Protein AF-A0A0R3QXM0-F1 (afdb_monomer_lite)

InterPro domains:
  IPR001609 Myosin head, motor domain-like [PF00063] (14-412)
  IPR001609 Myosin head, motor domain-like [PF00063] (441-570)
  IPR001609 Myosin head, motor domain-like [PR00193] (11-30)
  IPR001609 Myosin head, motor domain-like [PR00193] (68-93)
  IPR001609 Myosin head, motor domain-like [PR00193] (115-142)
  IPR001609 Myosin head, motor domain-like [PR00193] (370-398)
  IPR001609 Myosin head, motor domain-like [PR00193] (453-481)
  IPR001609 Myosin head, motor domain-like [PS51456] (1-720)
  IPR001609 Myosin head, motor domain-like [SM00242] (2-720)
  IPR027417 P-loop containing nucleoside triphosphate hydrolase [SSF52540] (13-720)
  IPR036961 Kinesin motor domain superfamily [G3DSA:3.40.850.10] (14-377)
  IPR036961 Kinesin motor domain superfamily [G3DSA:3.40.850.10] (708-720)
  IPR046987 Unconventional class IX myosin [PTHR46184] (15-412)

Foldseek 3Di:
DVVVVVVLVCWDCPDLEIEHADPVDDDCCLDVVNLVVLLVDPDCPPDGGDLLVSLNCQLVCCLPAVAFFEAEEAEAWPLCLLVSVLSSLVSLQVSQCVPDPDRDLLSLLVNLLSLQCQQLAFWDDPQDHRFGQKKKKKKQFAASVSHTQFIAIDIAHHPLCLQQDDAAPIFRGNNLVLCQQQPDPVLCVLLVHDHQCLFNSGVLNDDPVCVVVVVPDPDPPPPPDVPDDSNVSSVSNVVSCVSLPPDPVNVSLLSLLVSLLRLLRVFDWDWDDDPDRDTFIFTPCLVSLVSSCVSLQFPSVLQRCQLFWDWDDDPPDTDIDTDDPVVSNLQSSLLSSLSSVLSSVVSSLSSRLSRRDLDDPDGDRGYIYMYIDGHHQDAPVPDAAEPSNVLRLLLVLVVVLVVVVQVVVVVVVVVVLQPPPPPDDPDDDDDDDDDPVCVVVSVVNVVVVDDDDDDDDDNSVLLNCCQVPPPHHLLNLLQVQLPDPPRDLQNSLVSNCVPCVPPPQKADDPDPAQWIWGQGPVGIHIHHQDDPSDDGRSSQFQSDNHVSSLVSQCNRPDLVSVCSSDPAVLVSLVVVVVVVVVVVVVVVVVVVVVVVVVVVVVVVPDDDDDDDDDDDDDPPPVVVCVVVVNDDPPPDPPPDPCVVVCVVVVVVVVPPPPVVSSSVSSSVSSVVVCVVDPDDDCPPDDGTPSVSNVVSSVVVVVVNVSHHYRYYYRYHPDSD

Organism: NCBI:txid42155

Radius of gyration: 31.14 Å; chains: 1; bounding box: 112×68×78 Å

Structure (mmCIF, N/CA/C/O backbone):
data_AF-A0A0R3QXM0-F1
#
_entry.id   AF-A0A0R3QXM0-F1
#
loop_
_atom_site.group_PDB
_atom_site.id
_atom_site.type_symbol
_atom_site.label_atom_id
_atom_site.label_alt_id
_atom_site.label_comp_id
_atom_site.label_asym_id
_atom_site.label_entity_id
_atom_site.label_seq_id
_atom_site.pdbx_PDB_ins_code
_atom_site.Cartn_x
_atom_site.Cartn_y
_atom_site.Cartn_z
_atom_site.occupancy
_atom_site.B_iso_or_equiv
_atom_site.auth_seq_id
_atom_site.auth_comp_id
_atom_site.auth_asym_id
_atom_site.auth_atom_id
_atom_site.pdbx_PDB_model_num
ATOM 1 N N . ASN A 1 1 ? 38.553 15.798 -16.651 1.00 30.70 1 ASN A N 1
ATOM 2 C CA . ASN A 1 1 ? 38.991 14.448 -17.073 1.00 30.70 1 ASN A CA 1
ATOM 3 C C . ASN A 1 1 ? 38.746 13.314 -16.073 1.00 30.70 1 ASN A C 1
ATOM 5 O O . ASN A 1 1 ? 38.655 12.195 -16.543 1.00 30.70 1 ASN A O 1
ATOM 9 N N . LEU A 1 2 ? 38.555 13.535 -14.759 1.00 21.67 2 LEU A N 1
ATOM 10 C CA . LEU A 1 2 ? 37.982 12.496 -13.864 1.00 21.67 2 LEU A CA 1
ATOM 11 C C . LEU A 1 2 ? 36.445 12.562 -13.792 1.00 21.67 2 LEU A C 1
ATOM 13 O O . LEU A 1 2 ? 35.767 11.545 -13.728 1.00 21.67 2 LEU A O 1
ATOM 17 N N . ASN A 1 3 ? 35.907 13.778 -13.894 1.00 24.91 3 ASN A N 1
ATOM 18 C CA . ASN A 1 3 ? 34.474 14.045 -13.920 1.00 24.91 3 ASN A CA 1
ATOM 19 C C . ASN A 1 3 ? 33.790 13.383 -15.133 1.00 24.91 3 ASN A C 1
ATOM 21 O O . ASN A 1 3 ? 32.851 12.626 -14.942 1.00 24.91 3 ASN A O 1
ATOM 25 N N . GLU A 1 4 ? 34.322 13.504 -16.357 1.00 25.59 4 GLU A N 1
ATOM 26 C CA . GLU A 1 4 ? 33.760 12.831 -17.551 1.00 25.59 4 GLU A CA 1
ATOM 27 C C . GLU A 1 4 ? 33.768 11.291 -17.497 1.00 25.59 4 GLU A C 1
ATOM 29 O O . GLU A 1 4 ? 32.893 10.654 -18.085 1.00 25.59 4 GLU A O 1
ATOM 34 N N . LEU A 1 5 ? 34.682 10.680 -16.735 1.00 26.88 5 LEU A N 1
ATOM 35 C CA . LEU A 1 5 ? 34.711 9.227 -16.533 1.00 26.88 5 LEU A CA 1
ATOM 36 C C . LEU A 1 5 ? 33.617 8.761 -15.549 1.00 26.88 5 LEU A C 1
ATOM 38 O O . LEU A 1 5 ? 33.063 7.677 -15.708 1.00 26.88 5 LEU A O 1
ATOM 42 N N . ILE A 1 6 ? 33.244 9.613 -14.587 1.00 32.16 6 ILE A N 1
ATOM 43 C CA . ILE A 1 6 ? 32.071 9.428 -13.713 1.00 32.16 6 ILE A CA 1
ATOM 44 C C . ILE A 1 6 ? 30.768 9.747 -14.485 1.00 32.16 6 ILE A C 1
ATOM 46 O O . ILE A 1 6 ? 29.706 9.180 -14.232 1.00 32.16 6 ILE A O 1
ATOM 50 N N . HIS A 1 7 ? 30.836 10.637 -15.480 1.00 36.81 7 HIS A N 1
ATOM 51 C CA . HIS A 1 7 ? 29.680 11.099 -16.260 1.00 36.81 7 HIS A CA 1
ATOM 52 C C . HIS A 1 7 ? 29.194 10.111 -17.331 1.00 36.81 7 HIS A C 1
ATOM 54 O O . HIS A 1 7 ? 28.065 10.244 -17.798 1.00 36.81 7 HIS A O 1
ATOM 60 N N . SER A 1 8 ? 29.999 9.105 -17.684 1.00 27.88 8 SER A N 1
ATOM 61 C CA . SER A 1 8 ? 29.598 7.970 -18.534 1.00 27.88 8 SER A CA 1
ATOM 62 C C . SER A 1 8 ? 29.158 6.727 -17.743 1.00 27.88 8 SER A C 1
ATOM 64 O O . SER A 1 8 ? 28.712 5.760 -18.349 1.00 27.88 8 SER A O 1
ATOM 66 N N . THR A 1 9 ? 29.237 6.756 -16.405 1.00 33.47 9 THR A N 1
ATOM 67 C CA . THR A 1 9 ? 29.094 5.579 -15.520 1.00 33.47 9 THR A CA 1
ATOM 68 C C . THR A 1 9 ? 27.933 5.658 -14.518 1.00 33.47 9 THR A C 1
ATOM 70 O O . THR A 1 9 ? 27.771 4.755 -13.700 1.00 33.47 9 THR A O 1
ATOM 73 N N . GLN A 1 10 ? 27.072 6.686 -14.578 1.00 36.59 10 GLN A N 1
ATOM 74 C CA . GLN A 1 10 ? 25.866 6.761 -13.723 1.00 36.59 10 GLN A CA 1
ATOM 75 C C . GLN A 1 10 ? 24.789 5.735 -14.094 1.00 36.59 10 GLN A C 1
ATOM 77 O O . GLN A 1 10 ? 23.950 5.377 -13.262 1.00 36.59 10 GLN A O 1
ATOM 82 N N . LEU A 1 11 ? 24.823 5.274 -15.343 1.00 36.25 11 LEU A N 1
ATOM 83 C CA . LEU A 1 11 ? 24.016 4.189 -15.861 1.00 36.25 11 LEU A CA 1
ATOM 84 C C . LEU A 1 11 ? 24.982 3.223 -16.556 1.00 36.25 11 LEU A C 1
ATOM 86 O O . LEU A 1 11 ? 25.770 3.658 -17.385 1.00 36.25 11 LEU A O 1
ATOM 90 N N . ASN A 1 12 ? 24.955 1.938 -16.209 1.00 35.84 12 ASN A N 1
ATOM 91 C CA . ASN A 1 12 ? 25.728 0.891 -16.887 1.00 35.84 12 ASN A CA 1
ATOM 92 C C . ASN A 1 12 ? 24.760 -0.213 -17.308 1.00 35.84 12 ASN A C 1
ATOM 94 O O . ASN A 1 12 ? 23.960 -0.668 -16.487 1.00 35.84 12 ASN A O 1
ATOM 98 N N . ILE A 1 13 ? 24.813 -0.610 -18.582 1.00 41.16 13 ILE A N 1
ATOM 99 C CA . ILE A 1 13 ? 24.067 -1.763 -19.093 1.00 41.16 13 ILE A CA 1
ATOM 100 C C . ILE A 1 13 ? 25.010 -2.964 -19.068 1.00 41.16 13 ILE A C 1
ATOM 102 O O . ILE A 1 13 ? 25.906 -3.072 -19.901 1.00 41.16 13 ILE A O 1
ATOM 106 N N . THR A 1 14 ? 24.804 -3.866 -18.114 1.00 46.88 14 THR A N 1
ATOM 107 C CA . THR A 1 14 ? 25.471 -5.174 -18.060 1.00 46.88 14 THR A CA 1
ATOM 108 C C . THR A 1 14 ? 24.443 -6.227 -18.470 1.00 46.88 14 THR A C 1
ATOM 110 O O . THR A 1 14 ? 23.686 -6.743 -17.649 1.00 46.88 14 THR A O 1
ATOM 113 N N . GLY A 1 15 ? 24.338 -6.497 -19.775 1.00 55.75 15 GLY A N 1
ATOM 114 C CA . GLY A 1 15 ? 23.298 -7.381 -20.318 1.00 55.75 15 GLY A CA 1
ATOM 115 C C . GLY A 1 15 ? 21.880 -6.797 -20.145 1.00 55.75 15 GLY A C 1
ATOM 116 O O . GLY A 1 15 ? 21.672 -5.630 -20.464 1.00 55.75 15 GLY A O 1
ATOM 117 N N . PRO A 1 16 ? 20.877 -7.555 -19.654 1.00 64.00 16 PRO A N 1
ATOM 118 C CA . PRO A 1 16 ? 19.508 -7.059 -19.441 1.00 64.00 16 PRO A CA 1
ATOM 119 C C . PRO A 1 16 ? 19.334 -6.213 -18.158 1.00 64.00 16 PRO A C 1
ATOM 121 O O . PRO A 1 16 ? 18.199 -5.938 -17.754 1.00 64.00 16 PRO A O 1
ATOM 124 N N . ILE A 1 17 ? 20.432 -5.828 -17.493 1.00 78.50 17 ILE A N 1
ATOM 125 C CA . ILE A 1 17 ? 20.431 -5.080 -16.231 1.00 78.50 17 ILE A CA 1
ATOM 126 C C . ILE A 1 17 ? 20.917 -3.649 -16.463 1.00 78.50 17 ILE A C 1
ATOM 128 O O . ILE A 1 17 ? 21.970 -3.436 -17.059 1.00 78.50 17 ILE A O 1
ATOM 132 N N . LEU A 1 18 ? 20.185 -2.680 -15.916 1.00 83.88 18 LEU A N 1
ATOM 133 C CA . LEU A 1 18 ? 20.585 -1.279 -15.826 1.00 83.88 18 LEU A CA 1
ATOM 134 C C . LEU A 1 18 ? 20.863 -0.904 -14.369 1.00 83.88 18 LEU A C 1
ATOM 136 O O . LEU A 1 18 ? 19.977 -1.006 -13.522 1.00 83.88 18 LEU A O 1
ATOM 140 N N . LEU A 1 19 ? 22.068 -0.430 -14.072 1.00 84.12 19 LEU A N 1
ATOM 141 C CA . LEU A 1 19 ? 22.372 0.201 -12.782 1.00 84.12 19 LEU A CA 1
ATOM 142 C C . LEU A 1 19 ? 21.994 1.679 -12.857 1.00 84.12 19 LEU A C 1
ATOM 144 O O . LEU A 1 19 ? 22.396 2.305 -13.820 1.00 84.12 19 LEU A O 1
ATOM 148 N N . ALA A 1 20 ? 21.253 2.233 -11.897 1.00 84.06 20 ALA A N 1
ATOM 149 C CA . ALA A 1 20 ? 20.848 3.641 -11.870 1.00 84.06 20 ALA A CA 1
ATOM 150 C C . ALA A 1 20 ? 21.202 4.274 -10.518 1.00 84.06 20 ALA A C 1
ATOM 152 O O . ALA A 1 20 ? 20.635 3.907 -9.492 1.00 84.06 20 ALA A O 1
ATOM 153 N N . VAL A 1 21 ? 22.132 5.226 -10.503 1.00 84.69 21 VAL A N 1
ATOM 154 C CA . VAL A 1 21 ? 22.540 5.919 -9.269 1.00 84.69 21 VAL A CA 1
ATOM 155 C C . VAL A 1 21 ? 21.688 7.172 -9.063 1.00 84.69 21 VAL A C 1
ATOM 157 O O . VAL A 1 21 ? 21.549 7.973 -9.986 1.00 84.69 21 VAL A O 1
ATOM 160 N N . ASN A 1 22 ? 21.122 7.356 -7.866 1.00 82.75 22 ASN A N 1
ATOM 161 C CA . ASN A 1 22 ? 20.351 8.558 -7.539 1.00 82.75 22 ASN A CA 1
ATOM 162 C C . ASN A 1 22 ? 21.278 9.785 -7.421 1.00 82.75 22 ASN A C 1
ATOM 164 O O . ASN A 1 22 ? 22.155 9.775 -6.561 1.00 82.75 22 ASN A O 1
ATOM 168 N N . PRO A 1 23 ? 21.095 10.848 -8.228 1.00 76.75 23 PRO A N 1
ATOM 169 C CA . PRO A 1 23 ? 21.928 12.050 -8.156 1.00 76.75 23 PRO A CA 1
ATOM 170 C C . PRO A 1 23 ? 21.516 13.053 -7.061 1.00 76.75 23 PRO A C 1
ATOM 172 O O . PRO A 1 23 ? 22.190 14.072 -6.920 1.00 76.75 23 PRO A O 1
ATOM 175 N N . PHE A 1 24 ? 20.384 12.845 -6.370 1.00 76.31 24 PHE A N 1
ATOM 176 C CA . PHE A 1 24 ? 19.755 13.789 -5.418 1.00 76.31 24 PHE A CA 1
ATOM 177 C C . PHE A 1 24 ? 19.501 15.208 -5.955 1.00 76.31 24 PHE A C 1
ATOM 179 O O . PHE A 1 24 ? 19.122 16.109 -5.215 1.00 76.31 24 PHE A O 1
ATOM 186 N N . ASN A 1 25 ? 19.651 15.403 -7.262 1.00 76.00 25 ASN A N 1
ATOM 187 C CA . ASN A 1 25 ? 19.445 16.659 -7.958 1.00 76.00 25 ASN A CA 1
ATOM 188 C C . ASN A 1 25 ? 18.744 16.398 -9.285 1.00 76.00 25 ASN A C 1
ATOM 190 O O . ASN A 1 25 ? 18.934 15.358 -9.921 1.00 76.00 25 ASN A O 1
ATOM 194 N N . PHE A 1 26 ? 17.946 17.364 -9.735 1.00 72.56 26 PHE A N 1
ATOM 195 C CA . PHE A 1 26 ? 17.307 17.262 -11.038 1.00 72.56 26 PHE A CA 1
ATOM 196 C C . PHE A 1 26 ? 18.361 17.301 -12.148 1.00 72.56 26 PHE A C 1
ATOM 198 O O . PHE A 1 26 ? 19.095 18.280 -12.291 1.00 72.56 26 PHE A O 1
ATOM 205 N N . PHE A 1 27 ? 18.406 16.246 -12.962 1.00 71.19 27 PHE A N 1
ATOM 206 C CA . PHE A 1 27 ? 19.333 16.149 -14.082 1.00 71.19 27 PHE A CA 1
ATOM 207 C C . PHE A 1 27 ? 18.574 16.213 -15.419 1.00 71.19 27 PHE A C 1
ATOM 209 O O . PHE A 1 27 ? 17.619 15.456 -15.624 1.00 71.19 27 PHE A O 1
ATOM 216 N N . PRO A 1 28 ? 18.972 17.079 -16.373 1.00 76.38 28 PRO A N 1
ATOM 217 C CA . PRO A 1 28 ? 18.191 17.378 -17.578 1.00 76.38 28 PRO A CA 1
ATOM 218 C C . PRO A 1 28 ? 18.256 16.288 -18.671 1.00 76.38 28 PRO A C 1
ATOM 220 O O . PRO A 1 28 ? 18.058 16.589 -19.849 1.00 76.38 28 PRO A O 1
ATOM 223 N N . ILE A 1 29 ? 18.508 15.027 -18.309 1.00 77.31 29 ILE A N 1
ATOM 224 C CA . ILE A 1 29 ? 18.532 13.867 -19.225 1.00 77.31 29 ILE A CA 1
ATOM 225 C C . ILE A 1 29 ? 17.145 13.264 -19.470 1.00 77.31 29 ILE A C 1
ATOM 227 O O . ILE A 1 29 ? 16.925 12.588 -20.468 1.00 77.31 29 ILE A O 1
ATOM 231 N N . TYR A 1 30 ? 16.171 13.580 -18.617 1.00 80.06 30 TYR A N 1
ATOM 232 C CA . TYR A 1 30 ? 14.799 13.074 -18.726 1.00 80.06 30 TYR A CA 1
ATOM 233 C C . TYR A 1 30 ? 13.866 13.996 -19.522 1.00 80.06 30 TYR A C 1
ATOM 235 O O . TYR A 1 30 ? 12.645 13.860 -19.477 1.00 80.06 30 TYR A O 1
ATOM 243 N N . ASN A 1 31 ? 14.426 14.957 -20.261 1.00 81.75 31 ASN A N 1
ATOM 244 C CA . ASN A 1 31 ? 13.633 15.903 -21.037 1.00 81.75 31 ASN A CA 1
ATOM 245 C C . ASN A 1 31 ? 12.999 15.245 -22.295 1.00 81.75 31 ASN A C 1
ATOM 247 O O . ASN A 1 31 ? 13.473 14.209 -22.782 1.00 81.75 31 ASN A O 1
ATOM 251 N N . PRO A 1 32 ? 11.962 15.862 -22.897 1.00 79.88 32 PRO A N 1
ATOM 252 C CA . PRO A 1 32 ? 11.306 15.322 -24.092 1.00 79.88 32 PRO A CA 1
ATOM 253 C C . PRO A 1 32 ? 12.224 15.143 -25.313 1.00 79.88 32 PRO A C 1
ATOM 255 O O . PRO A 1 32 ? 11.935 14.321 -26.183 1.00 79.88 32 PRO A O 1
ATOM 258 N N . LYS A 1 33 ? 13.335 15.891 -25.403 1.00 83.31 33 LYS A N 1
ATOM 259 C CA . LYS A 1 33 ? 14.316 15.758 -26.494 1.00 83.31 33 LYS A CA 1
ATOM 260 C C . LYS A 1 33 ? 15.040 14.413 -26.403 1.00 83.31 33 LYS A C 1
ATOM 262 O O . LYS A 1 33 ? 15.133 13.723 -27.416 1.00 83.31 33 LYS A O 1
ATOM 267 N N . TYR A 1 34 ? 15.473 14.007 -25.209 1.00 81.56 34 TYR A N 1
ATOM 268 C CA . TYR A 1 34 ? 16.056 12.681 -24.984 1.00 81.56 34 TYR A CA 1
ATOM 269 C C . TYR A 1 34 ? 15.028 11.567 -25.186 1.00 81.56 34 TYR A C 1
ATOM 271 O O . TYR A 1 34 ? 15.332 10.583 -25.854 1.00 81.56 34 TYR A O 1
ATOM 279 N N . ALA A 1 35 ? 13.789 11.736 -24.713 1.00 81.56 35 ALA A N 1
ATOM 280 C CA . ALA A 1 35 ? 12.731 10.757 -24.974 1.00 81.56 35 ALA A CA 1
ATOM 281 C C . ALA A 1 35 ? 12.529 10.521 -26.486 1.00 81.56 35 ALA A C 1
ATOM 283 O O . ALA A 1 35 ? 12.428 9.379 -26.930 1.00 81.56 35 ALA A O 1
ATOM 284 N N . ARG A 1 36 ? 12.551 11.580 -27.307 1.00 81.38 36 ARG A N 1
ATOM 285 C CA . ARG A 1 36 ? 12.487 11.443 -28.772 1.00 81.38 36 ARG A CA 1
ATOM 286 C C . ARG A 1 36 ? 13.724 10.763 -29.353 1.00 81.38 36 ARG A C 1
ATOM 288 O O . ARG A 1 36 ? 13.561 9.878 -30.188 1.00 81.38 36 ARG A O 1
ATOM 295 N N . LEU A 1 37 ? 14.921 11.125 -28.890 1.00 83.06 37 LEU A N 1
ATOM 296 C CA . LEU A 1 37 ? 16.180 10.521 -29.335 1.00 83.06 37 LEU A CA 1
ATOM 297 C C . LEU A 1 37 ? 16.157 8.996 -29.161 1.00 83.06 37 LEU A C 1
ATOM 299 O O . LEU A 1 37 ? 16.336 8.263 -30.129 1.00 83.06 37 LEU A O 1
ATOM 303 N N . TYR A 1 38 ? 15.827 8.514 -27.959 1.00 81.12 38 TYR A N 1
ATOM 304 C CA . TYR A 1 38 ? 15.752 7.076 -27.686 1.00 81.12 38 TYR A CA 1
ATOM 305 C C . TYR A 1 38 ? 14.589 6.380 -28.420 1.00 81.12 38 TYR A C 1
ATOM 307 O O . TYR A 1 38 ? 14.715 5.209 -28.757 1.00 81.12 38 TYR A O 1
ATOM 315 N N . SER A 1 39 ? 13.499 7.085 -28.760 1.00 76.81 39 SER A N 1
ATOM 316 C CA . SER A 1 39 ? 12.350 6.513 -29.498 1.00 76.81 39 SER A CA 1
ATOM 317 C C . SER A 1 39 ? 12.582 6.258 -30.999 1.00 76.81 39 SER A C 1
ATOM 319 O O . SER A 1 39 ? 11.793 5.566 -31.662 1.00 76.81 39 SER A O 1
ATOM 321 N N . GLN A 1 40 ? 13.612 6.883 -31.575 1.00 70.19 40 GLN A N 1
ATOM 322 C CA . GLN A 1 40 ? 13.908 6.831 -33.012 1.00 70.19 40 GLN A CA 1
ATOM 323 C C . GLN A 1 40 ? 14.948 5.763 -33.362 1.00 70.19 40 GLN A C 1
ATOM 325 O O . GLN A 1 40 ? 15.041 5.352 -34.519 1.00 70.19 40 GLN A O 1
ATOM 330 N N . ILE A 1 41 ? 15.701 5.289 -32.374 1.00 65.25 41 ILE A N 1
ATOM 331 C CA . ILE A 1 41 ? 16.885 4.461 -32.581 1.00 65.25 41 ILE A CA 1
ATOM 332 C C . ILE A 1 41 ? 16.524 2.982 -32.406 1.00 65.25 41 ILE A C 1
ATOM 334 O O . ILE A 1 41 ? 15.936 2.587 -31.401 1.00 65.25 41 ILE A O 1
ATOM 338 N N . ARG A 1 42 ? 16.871 2.160 -33.408 1.00 57.69 42 ARG A N 1
ATOM 339 C CA . ARG A 1 42 ? 16.629 0.702 -33.418 1.00 57.69 42 ARG A CA 1
ATOM 340 C C . ARG A 1 42 ? 17.832 -0.132 -32.963 1.00 57.69 42 ARG A C 1
ATOM 342 O O . ARG A 1 42 ? 17.637 -1.277 -32.575 1.00 57.69 42 ARG A O 1
ATOM 349 N N . GLN A 1 43 ? 19.048 0.418 -33.010 1.00 56.88 43 GLN A N 1
ATOM 350 C CA . GLN A 1 43 ? 20.278 -0.244 -32.561 1.00 56.88 43 GLN A CA 1
ATOM 351 C C . GLN A 1 43 ? 20.819 0.471 -31.324 1.00 56.88 43 GLN A C 1
ATOM 353 O O . GLN A 1 43 ? 21.213 1.630 -31.391 1.00 56.88 43 GLN A O 1
ATOM 358 N N . LEU A 1 44 ? 20.793 -0.215 -30.182 1.00 55.59 44 LEU A N 1
ATOM 359 C CA . LEU A 1 44 ? 21.174 0.355 -28.888 1.00 55.59 44 LEU A CA 1
ATOM 360 C C . LEU A 1 44 ? 22.683 0.390 -28.634 1.00 55.59 44 LEU A C 1
ATOM 362 O O . LEU A 1 44 ? 23.117 1.142 -27.768 1.00 55.59 44 LEU A O 1
ATOM 366 N N . SER A 1 45 ? 23.468 -0.401 -29.369 1.00 55.88 45 SER A N 1
ATOM 367 C CA . SER A 1 45 ? 24.919 -0.541 -29.182 1.00 55.88 45 SER A CA 1
ATOM 368 C C . SER A 1 45 ? 25.702 0.759 -29.399 1.00 55.88 45 SER A C 1
ATOM 370 O O . SER A 1 45 ? 26.861 0.841 -29.011 1.00 55.88 45 SER A O 1
ATOM 372 N N . SER A 1 46 ? 25.078 1.788 -29.981 1.00 59.09 46 SER A N 1
ATOM 373 C CA . SER A 1 46 ? 25.688 3.098 -30.221 1.00 59.09 46 SER A CA 1
ATOM 374 C C . SER A 1 46 ? 25.272 4.186 -29.223 1.00 59.09 46 SER A C 1
ATOM 376 O O . SER A 1 46 ? 25.659 5.338 -29.410 1.00 59.09 46 SER A O 1
ATOM 378 N N . MET A 1 47 ? 24.435 3.880 -28.223 1.00 66.44 47 MET A N 1
ATOM 379 C CA . MET A 1 47 ? 23.882 4.880 -27.302 1.00 66.44 47 MET A CA 1
ATOM 380 C C . MET A 1 47 ? 24.389 4.691 -25.872 1.00 66.44 47 MET A C 1
ATOM 382 O O . MET A 1 47 ? 24.561 3.555 -25.429 1.00 66.44 47 MET A O 1
ATOM 386 N N . PRO A 1 48 ? 24.581 5.791 -25.117 1.00 75.88 48 PRO A N 1
ATOM 387 C CA . PRO A 1 48 ? 24.938 5.686 -23.716 1.00 75.88 48 PRO A CA 1
ATOM 388 C C . PRO A 1 48 ? 23.803 5.022 -22.912 1.00 75.88 48 PRO A C 1
ATOM 390 O O . PRO A 1 48 ? 22.626 5.143 -23.272 1.00 75.88 48 PRO A O 1
ATOM 393 N N . PRO A 1 49 ? 24.129 4.331 -21.811 1.00 78.75 49 PRO A N 1
ATOM 394 C CA . PRO A 1 49 ? 23.140 3.744 -20.916 1.00 78.75 49 PRO A CA 1
ATOM 395 C C . PRO A 1 49 ? 22.087 4.754 -20.437 1.00 78.75 49 PRO A C 1
ATOM 397 O O . PRO A 1 49 ? 22.411 5.835 -19.946 1.00 78.75 49 PRO A O 1
ATOM 400 N N . HIS A 1 50 ? 20.805 4.398 -20.561 1.00 84.19 50 HIS A N 1
ATOM 401 C CA . HIS A 1 50 ? 19.699 5.249 -20.118 1.00 84.19 50 HIS A CA 1
ATOM 402 C C . HIS A 1 50 ? 18.452 4.437 -19.748 1.00 84.19 50 HIS A C 1
ATOM 404 O O . HIS A 1 50 ? 18.172 3.414 -20.371 1.00 84.19 50 HIS A O 1
ATOM 410 N N . ILE A 1 51 ? 17.632 4.928 -18.810 1.00 88.25 51 ILE A N 1
ATOM 411 C CA . ILE A 1 51 ? 16.341 4.294 -18.452 1.00 88.25 51 ILE A CA 1
ATOM 412 C C . ILE A 1 51 ? 15.434 4.148 -19.688 1.00 88.25 51 ILE A C 1
ATOM 414 O O . ILE A 1 51 ? 14.799 3.114 -19.899 1.00 88.25 51 ILE A O 1
ATOM 418 N N . PHE A 1 52 ? 15.429 5.157 -20.563 1.00 87.75 52 PHE A N 1
ATOM 419 C CA . PHE A 1 52 ? 14.693 5.118 -21.836 1.00 87.75 52 PHE A CA 1
ATOM 420 C C . PHE A 1 52 ? 15.190 4.025 -22.793 1.00 87.75 52 PHE A C 1
ATOM 422 O O . PHE A 1 52 ? 14.395 3.497 -23.564 1.00 87.75 52 PHE A O 1
ATOM 429 N N . ALA A 1 53 ? 16.467 3.636 -22.720 1.00 84.31 53 ALA A N 1
ATOM 430 C CA . ALA A 1 53 ? 16.999 2.544 -23.528 1.00 84.31 53 ALA A CA 1
ATOM 431 C C . ALA A 1 53 ? 16.354 1.204 -23.129 1.00 84.31 53 ALA A C 1
ATOM 433 O O . ALA A 1 53 ? 15.869 0.480 -23.997 1.00 84.31 53 ALA A O 1
ATOM 434 N N . ILE A 1 54 ? 16.244 0.923 -21.823 1.00 85.75 54 ILE A N 1
ATOM 435 C CA . ILE A 1 54 ? 15.558 -0.277 -21.311 1.00 85.75 54 ILE A CA 1
ATOM 436 C C . ILE A 1 54 ? 14.078 -0.272 -21.688 1.00 85.75 54 ILE A C 1
ATOM 438 O O . ILE A 1 54 ? 13.568 -1.288 -22.159 1.00 85.75 54 ILE A O 1
ATOM 442 N N . ALA A 1 55 ? 13.387 0.862 -21.547 1.00 88.88 55 ALA A N 1
ATOM 443 C CA . ALA A 1 55 ? 11.995 0.965 -21.979 1.00 88.88 55 ALA A CA 1
ATOM 444 C C . ALA A 1 55 ? 11.835 0.681 -23.482 1.00 88.88 55 ALA A C 1
ATOM 446 O O . ALA A 1 55 ? 10.934 -0.062 -23.871 1.00 88.88 55 ALA A O 1
ATOM 447 N N . ASN A 1 56 ? 12.733 1.199 -24.325 1.00 86.31 56 ASN A N 1
ATOM 448 C CA . ASN A 1 56 ? 12.689 0.962 -25.765 1.00 86.31 56 ASN A CA 1
ATOM 449 C C . ASN A 1 56 ? 12.952 -0.515 -26.122 1.00 86.31 56 ASN A C 1
ATOM 451 O O . ASN A 1 56 ? 12.207 -1.092 -26.917 1.00 86.31 56 ASN A O 1
ATOM 455 N N . ILE A 1 57 ? 13.945 -1.160 -25.486 1.00 83.62 57 ILE A N 1
ATOM 456 C CA . ILE A 1 57 ? 14.198 -2.607 -25.636 1.00 83.62 57 ILE A CA 1
ATOM 457 C C . ILE A 1 57 ? 12.959 -3.402 -25.243 1.00 83.62 57 ILE A C 1
ATOM 459 O O . ILE A 1 57 ? 12.516 -4.260 -26.002 1.00 83.62 57 ILE A O 1
ATOM 463 N N . THR A 1 58 ? 12.402 -3.112 -24.068 1.00 87.44 58 THR A N 1
ATOM 464 C CA . THR A 1 58 ? 11.256 -3.838 -23.510 1.00 87.44 58 THR A CA 1
ATOM 465 C C . THR A 1 58 ? 10.050 -3.723 -24.443 1.00 87.44 58 THR A C 1
ATOM 467 O O . THR A 1 58 ? 9.409 -4.719 -24.774 1.00 87.44 58 THR A O 1
ATOM 470 N N . TYR A 1 59 ? 9.777 -2.514 -24.942 1.00 88.38 59 TYR A N 1
ATOM 471 C CA . TYR A 1 59 ? 8.671 -2.249 -25.859 1.00 88.38 59 TYR A CA 1
ATOM 472 C C . TYR A 1 59 ? 8.832 -2.957 -27.209 1.00 88.38 59 TYR A C 1
ATOM 474 O O . TYR A 1 59 ? 7.906 -3.617 -27.684 1.00 88.38 59 TYR A O 1
ATOM 482 N N . HIS A 1 60 ? 10.008 -2.871 -27.830 1.00 85.62 60 HIS A N 1
ATOM 483 C CA . HIS A 1 60 ? 10.249 -3.538 -29.107 1.00 85.62 60 HIS A CA 1
ATOM 484 C C . HIS A 1 60 ? 10.326 -5.062 -28.978 1.00 85.62 60 HIS A C 1
ATOM 486 O O . HIS A 1 60 ? 9.842 -5.763 -29.868 1.00 85.62 60 HIS A O 1
ATOM 492 N N . SER A 1 61 ? 10.857 -5.578 -27.868 1.00 84.31 61 SER A N 1
ATOM 493 C CA . SER A 1 61 ? 10.888 -7.016 -27.577 1.00 84.31 61 SER A CA 1
ATOM 494 C C . SER A 1 61 ? 9.476 -7.567 -27.404 1.00 84.31 61 SER A C 1
ATOM 496 O O . SER A 1 61 ? 9.147 -8.565 -28.036 1.00 84.31 61 SER A O 1
ATOM 498 N N . MET A 1 62 ? 8.598 -6.859 -26.682 1.00 88.56 62 MET A N 1
ATOM 499 C CA . MET A 1 62 ? 7.175 -7.207 -26.582 1.00 88.56 62 MET A CA 1
ATOM 500 C C . MET A 1 62 ? 6.516 -7.328 -27.967 1.00 88.56 62 MET A C 1
ATOM 502 O O . MET A 1 62 ? 5.825 -8.306 -28.240 1.00 88.56 62 MET A O 1
ATOM 506 N N . LEU A 1 63 ? 6.733 -6.355 -28.862 1.00 86.50 63 LEU A N 1
ATOM 507 C CA . LEU A 1 63 ? 6.129 -6.361 -30.202 1.00 86.50 63 LEU A CA 1
ATOM 508 C C . LEU A 1 63 ? 6.704 -7.445 -31.125 1.00 86.50 63 LEU A C 1
ATOM 510 O O . LEU A 1 63 ? 5.973 -7.983 -31.958 1.00 86.50 63 LEU A O 1
ATOM 514 N N . ARG A 1 64 ? 7.999 -7.752 -30.993 1.00 84.31 64 ARG A N 1
ATOM 515 C CA . ARG A 1 64 ? 8.698 -8.764 -31.800 1.00 84.31 64 ARG A CA 1
ATOM 516 C C . ARG A 1 64 ? 8.356 -10.181 -31.346 1.00 84.31 64 ARG A C 1
ATOM 518 O O . ARG A 1 64 ? 7.955 -10.995 -32.171 1.00 84.31 64 ARG A O 1
ATOM 525 N N . ILE A 1 65 ? 8.530 -10.452 -30.054 1.00 82.38 65 ILE A N 1
ATOM 526 C CA . ILE A 1 65 ? 8.393 -11.781 -29.440 1.00 82.38 65 ILE A CA 1
ATOM 527 C C . ILE A 1 65 ? 6.918 -12.123 -29.223 1.00 82.38 65 ILE A C 1
ATOM 529 O O . ILE A 1 65 ? 6.557 -13.294 -29.262 1.00 82.38 65 ILE A O 1
ATOM 533 N N . LYS A 1 66 ? 6.053 -11.105 -29.083 1.00 86.94 66 LYS A N 1
ATOM 534 C CA . LYS A 1 66 ? 4.625 -11.278 -28.794 1.00 86.94 66 LYS A CA 1
ATOM 535 C C . LYS A 1 66 ? 4.411 -12.018 -27.470 1.00 86.94 66 LYS A C 1
ATOM 537 O O . LYS A 1 66 ? 3.626 -12.955 -27.377 1.00 86.94 66 LYS A O 1
ATOM 542 N N . GLU A 1 67 ? 5.111 -11.555 -26.440 1.00 86.81 67 GLU A N 1
ATOM 543 C CA . GLU A 1 67 ? 5.015 -12.045 -25.064 1.00 86.81 67 GLU A CA 1
ATOM 544 C C . GLU A 1 67 ? 4.980 -10.875 -24.079 1.00 86.81 67 GLU A C 1
ATOM 546 O O . GLU A 1 67 ? 5.480 -9.781 -24.366 1.00 86.81 67 GLU A O 1
ATOM 551 N N . ASN A 1 68 ? 4.401 -11.103 -22.899 1.00 90.88 68 ASN A N 1
ATOM 552 C CA . ASN A 1 68 ? 4.350 -10.093 -21.845 1.00 90.88 68 ASN A CA 1
ATOM 553 C C . ASN A 1 68 ? 5.750 -9.820 -21.304 1.00 90.88 68 ASN A C 1
ATOM 555 O O . ASN A 1 68 ? 6.519 -10.747 -21.068 1.00 90.88 68 ASN A O 1
ATOM 559 N N . GLN A 1 69 ? 6.054 -8.552 -21.057 1.00 90.88 69 GLN A N 1
ATOM 560 C CA . GLN A 1 69 ? 7.345 -8.134 -20.521 1.00 90.88 69 GLN A CA 1
ATOM 561 C C . GLN A 1 69 ? 7.150 -7.508 -19.142 1.00 90.88 69 GLN A C 1
ATOM 563 O O . GLN A 1 69 ? 6.083 -6.962 -18.843 1.00 90.88 69 GLN A O 1
ATOM 568 N N . CYS A 1 70 ? 8.167 -7.551 -18.289 1.00 93.19 70 CYS A N 1
ATOM 569 C CA . CYS A 1 70 ? 8.158 -6.797 -17.046 1.00 93.19 70 CYS A CA 1
ATOM 570 C C . CYS A 1 70 ? 9.512 -6.164 -16.734 1.00 93.19 70 CYS A C 1
ATOM 572 O O . CYS A 1 70 ? 10.561 -6.708 -17.049 1.00 93.19 70 CYS A O 1
ATOM 574 N N . ILE A 1 71 ? 9.483 -4.999 -16.096 1.00 93.44 71 ILE A N 1
ATOM 575 C CA . ILE A 1 71 ? 10.653 -4.308 -15.569 1.00 93.44 71 ILE A CA 1
ATOM 576 C C . ILE A 1 71 ? 10.557 -4.368 -14.050 1.00 93.44 71 ILE A C 1
ATOM 578 O O . ILE A 1 71 ? 9.605 -3.855 -13.458 1.00 93.44 71 ILE A O 1
ATOM 582 N N . VAL A 1 72 ? 11.536 -5.013 -13.425 1.00 91.69 72 VAL A N 1
ATOM 583 C CA . VAL A 1 72 ? 11.664 -5.106 -11.972 1.00 91.69 72 VAL A CA 1
ATOM 584 C C . VAL A 1 72 ? 12.664 -4.054 -11.510 1.00 91.69 72 VAL A C 1
ATOM 586 O O . VAL A 1 72 ? 13.856 -4.143 -11.815 1.00 91.69 72 VAL A O 1
ATOM 589 N N . ILE A 1 73 ? 12.170 -3.056 -10.777 1.00 90.19 73 ILE A N 1
ATOM 590 C CA . ILE A 1 73 ? 12.994 -2.006 -10.182 1.00 90.19 73 ILE A CA 1
ATOM 591 C C . ILE A 1 73 ? 13.272 -2.385 -8.729 1.00 90.19 73 ILE A C 1
ATOM 593 O O . ILE A 1 73 ? 12.356 -2.665 -7.959 1.00 90.19 73 ILE A O 1
ATOM 597 N N . SER A 1 74 ? 14.544 -2.406 -8.351 1.00 85.75 74 SER A N 1
ATOM 598 C CA . SER A 1 74 ? 14.989 -2.793 -7.008 1.00 85.75 74 SER A CA 1
ATOM 599 C C . SER A 1 74 ? 16.062 -1.840 -6.500 1.00 85.75 74 SER A C 1
ATOM 601 O O . SER A 1 74 ? 16.753 -1.212 -7.293 1.00 85.75 74 SER A O 1
ATOM 603 N N . GLY A 1 75 ? 16.189 -1.714 -5.181 1.00 81.38 75 GLY A N 1
ATOM 604 C CA . GLY A 1 75 ? 17.120 -0.786 -4.539 1.00 81.38 75 GLY A CA 1
ATOM 605 C C . GLY A 1 75 ? 16.652 -0.386 -3.144 1.00 81.38 75 GLY A C 1
ATOM 606 O O . GLY A 1 75 ? 15.470 -0.515 -2.816 1.00 81.38 75 GLY A O 1
ATOM 607 N N . GLU A 1 76 ? 17.557 0.141 -2.329 1.00 78.75 76 GLU A N 1
ATOM 608 C CA . GLU A 1 76 ? 17.272 0.608 -0.963 1.00 78.75 76 GLU A CA 1
ATOM 609 C C . GLU A 1 76 ? 16.264 1.767 -0.936 1.00 78.75 76 GLU A C 1
ATOM 611 O O . GLU A 1 76 ? 15.952 2.374 -1.972 1.00 78.75 76 GLU A O 1
ATOM 616 N N . SER A 1 77 ? 15.697 2.074 0.231 1.00 77.88 77 SER A N 1
ATOM 617 C CA . SER A 1 77 ? 14.838 3.254 0.387 1.00 77.88 77 SER A CA 1
ATOM 618 C C . SER A 1 77 ? 15.582 4.532 -0.037 1.00 77.88 77 SER A C 1
ATOM 620 O O . SER A 1 77 ? 16.767 4.694 0.235 1.00 77.88 77 SER A O 1
ATOM 622 N N . GLY A 1 78 ? 14.915 5.420 -0.781 1.00 76.94 78 GLY A N 1
ATOM 623 C CA . GLY A 1 78 ? 15.531 6.657 -1.288 1.00 76.94 78 GLY A CA 1
ATOM 624 C C . GLY A 1 78 ? 16.451 6.504 -2.513 1.00 76.94 78 GLY A C 1
ATOM 625 O O . GLY A 1 78 ? 16.965 7.497 -3.011 1.00 76.94 78 GLY A O 1
ATOM 626 N N . SER A 1 79 ? 16.625 5.303 -3.074 1.00 82.50 79 SER A N 1
ATOM 627 C CA . SER A 1 79 ? 17.483 5.079 -4.259 1.00 82.50 79 SER A CA 1
ATOM 628 C C . SER A 1 79 ? 16.914 5.569 -5.607 1.00 82.50 79 SER A C 1
ATOM 630 O O . SER A 1 79 ? 17.574 5.426 -6.630 1.00 82.50 79 SER A O 1
ATOM 632 N N . GLY A 1 80 ? 15.703 6.140 -5.651 1.00 85.12 80 GLY A N 1
ATOM 633 C CA . GLY A 1 80 ? 15.099 6.663 -6.893 1.00 85.12 80 GLY A CA 1
ATOM 634 C C . GLY A 1 80 ? 14.208 5.681 -7.675 1.00 85.12 80 GLY A C 1
ATOM 635 O O . GLY A 1 80 ? 13.963 5.884 -8.867 1.00 85.12 80 GLY A O 1
ATOM 636 N N . LYS A 1 81 ? 13.690 4.628 -7.026 1.00 87.12 81 LYS A N 1
ATOM 637 C CA . LYS A 1 81 ? 12.790 3.630 -7.649 1.00 87.12 81 LYS A CA 1
ATOM 638 C C . LYS A 1 81 ? 11.496 4.239 -8.209 1.00 87.12 81 LYS A C 1
ATOM 640 O O . LYS A 1 81 ? 11.143 4.002 -9.368 1.00 87.12 81 LYS A O 1
ATOM 645 N N . THR A 1 82 ? 10.829 5.070 -7.408 1.00 85.44 82 THR A N 1
ATOM 646 C CA . THR A 1 82 ? 9.580 5.748 -7.783 1.00 85.44 82 THR A CA 1
ATOM 647 C C . THR A 1 82 ? 9.785 6.683 -8.974 1.00 85.44 82 THR A C 1
ATOM 649 O O . THR A 1 82 ? 9.028 6.623 -9.940 1.00 85.44 82 THR A O 1
ATOM 652 N N . GLU A 1 83 ? 10.862 7.471 -8.968 1.00 86.31 83 GLU A N 1
ATOM 653 C CA . GLU A 1 83 ? 11.199 8.369 -10.079 1.00 86.31 83 GLU A CA 1
ATOM 654 C C . GLU A 1 83 ? 11.532 7.596 -11.359 1.00 86.31 83 GLU A C 1
ATOM 656 O O . GLU A 1 83 ? 11.023 7.911 -12.435 1.00 86.31 83 GLU A O 1
ATOM 661 N N . SER A 1 84 ? 12.298 6.508 -11.242 1.00 90.12 84 SER A N 1
ATOM 662 C CA . SER A 1 84 ? 12.594 5.617 -12.372 1.00 90.12 84 SER A CA 1
ATOM 663 C C . SER A 1 84 ? 11.314 5.047 -12.992 1.00 90.12 84 SER A C 1
ATOM 665 O O . SER A 1 84 ? 11.177 5.013 -14.216 1.00 90.12 84 SER A O 1
ATOM 667 N N . THR A 1 85 ? 10.340 4.669 -12.159 1.00 90.62 85 THR A N 1
ATOM 668 C CA . THR A 1 85 ? 9.009 4.222 -12.604 1.00 90.62 85 THR A CA 1
ATOM 669 C C . THR A 1 85 ? 8.287 5.311 -13.393 1.00 90.62 85 THR A C 1
ATOM 671 O O . THR A 1 85 ? 7.766 5.041 -14.476 1.00 90.62 85 THR A O 1
ATOM 674 N N . ASN A 1 86 ? 8.290 6.547 -12.891 1.00 87.81 86 ASN A N 1
ATOM 675 C CA . ASN A 1 86 ? 7.655 7.682 -13.558 1.00 87.81 86 ASN A CA 1
ATOM 676 C C . ASN A 1 86 ? 8.303 7.961 -14.925 1.00 87.81 86 ASN A C 1
ATOM 678 O O . ASN A 1 86 ? 7.593 8.112 -15.923 1.00 87.81 86 ASN A O 1
ATOM 682 N N . PHE A 1 87 ? 9.637 7.939 -15.017 1.00 89.31 87 PHE A N 1
ATOM 683 C CA . PHE A 1 87 ? 10.347 8.110 -16.289 1.00 89.31 87 PHE A CA 1
ATOM 684 C C . PHE A 1 87 ? 10.025 7.008 -17.304 1.00 89.31 87 PHE A C 1
ATOM 686 O O . PHE A 1 87 ? 9.805 7.310 -18.481 1.00 89.31 87 PHE A O 1
ATOM 693 N N . LEU A 1 88 ? 9.944 5.745 -16.870 1.00 90.94 88 LEU A N 1
ATOM 694 C CA . LEU A 1 88 ? 9.528 4.639 -17.737 1.00 90.94 88 LEU A CA 1
ATOM 695 C C . LEU A 1 88 ? 8.112 4.856 -18.273 1.00 90.94 88 LEU A C 1
ATOM 697 O O . LEU A 1 88 ? 7.896 4.741 -19.478 1.00 90.94 88 LEU A O 1
ATOM 701 N N . LEU A 1 89 ? 7.160 5.212 -17.405 1.00 88.75 89 LEU A N 1
ATOM 702 C CA . LEU A 1 89 ?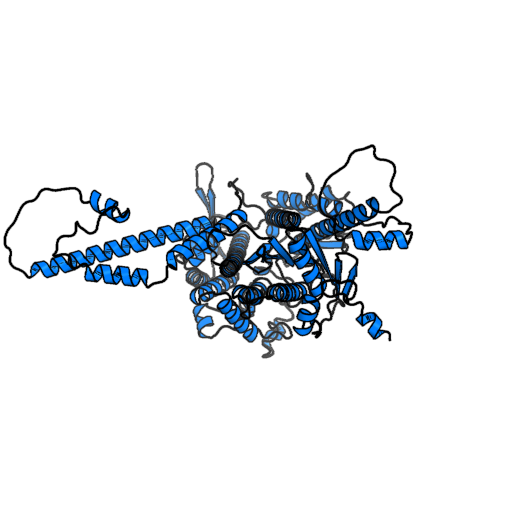 5.774 5.465 -17.799 1.00 88.75 89 LEU A CA 1
ATOM 703 C C . LEU A 1 89 ? 5.680 6.594 -18.831 1.00 88.75 89 LEU A C 1
ATOM 705 O O . LEU A 1 89 ? 5.051 6.407 -19.870 1.00 88.75 89 LEU A O 1
ATOM 709 N N . HIS A 1 90 ? 6.360 7.722 -18.607 1.00 85.44 90 HIS A N 1
ATOM 710 C CA . HIS A 1 90 ? 6.423 8.822 -19.575 1.00 85.44 90 HIS A CA 1
ATOM 711 C C . HIS A 1 90 ? 7.014 8.404 -20.930 1.00 85.44 90 HIS A C 1
ATOM 713 O O . HIS A 1 90 ? 6.570 8.868 -21.986 1.00 85.44 90 HIS A O 1
ATOM 719 N N . HIS A 1 91 ? 8.019 7.529 -20.932 1.00 87.69 91 HIS A N 1
ATOM 720 C CA . HIS A 1 91 ? 8.617 7.067 -22.179 1.00 87.69 91 HIS A CA 1
ATOM 721 C C . HIS A 1 91 ? 7.717 6.071 -22.916 1.00 87.69 91 HIS A C 1
ATOM 723 O O . HIS A 1 91 ? 7.529 6.191 -24.124 1.00 87.69 91 HIS A O 1
ATOM 729 N N . PHE A 1 92 ? 7.093 5.139 -22.196 1.00 87.88 92 PHE A N 1
ATOM 730 C CA . PHE A 1 92 ? 6.149 4.173 -22.755 1.00 87.88 92 PHE A CA 1
ATOM 731 C C . PHE A 1 92 ? 4.930 4.828 -23.401 1.00 87.88 92 PHE A C 1
ATOM 733 O O . PHE A 1 92 ? 4.473 4.366 -24.450 1.00 87.88 92 PHE A O 1
ATOM 740 N N . THR A 1 93 ? 4.424 5.914 -22.814 1.00 80.62 93 THR A N 1
ATOM 741 C CA . THR A 1 93 ? 3.353 6.702 -23.430 1.00 80.62 93 THR A CA 1
ATOM 742 C C . THR A 1 93 ? 3.850 7.418 -24.685 1.00 80.62 93 THR A C 1
ATOM 744 O O . THR A 1 93 ? 3.196 7.337 -25.721 1.00 80.62 93 THR A O 1
ATOM 747 N N . THR A 1 94 ? 5.056 7.997 -24.662 1.00 82.25 94 THR A N 1
ATOM 748 C CA . THR A 1 94 ? 5.680 8.635 -25.840 1.00 82.25 94 THR A CA 1
ATOM 749 C C . THR A 1 94 ? 5.907 7.651 -26.999 1.00 82.25 94 THR A C 1
ATOM 751 O O . THR A 1 94 ? 5.633 7.978 -28.154 1.00 82.25 94 THR A O 1
ATOM 754 N N . LEU A 1 95 ? 6.361 6.423 -26.721 1.00 80.88 95 LEU A N 1
ATOM 755 C CA . LEU A 1 95 ? 6.587 5.384 -27.739 1.00 80.88 95 LEU A CA 1
ATOM 756 C C . LEU A 1 95 ? 5.295 4.978 -28.468 1.00 80.88 95 LEU A C 1
ATOM 758 O O . LEU A 1 95 ? 5.331 4.641 -29.654 1.00 80.88 95 LEU A O 1
ATOM 762 N N . SER A 1 96 ? 4.152 5.074 -27.787 1.00 75.62 96 SER A N 1
ATOM 763 C CA . SER A 1 96 ? 2.831 4.783 -28.349 1.00 75.62 96 SER A CA 1
ATOM 764 C C . SER A 1 96 ? 2.276 5.898 -29.254 1.00 75.62 96 SER A C 1
ATOM 766 O O . SER A 1 96 ? 1.258 5.675 -29.912 1.00 75.62 96 SER A O 1
ATOM 768 N N . GLN A 1 97 ? 2.894 7.086 -29.310 1.00 67.06 97 GLN A N 1
ATOM 769 C CA . GLN A 1 97 ? 2.361 8.270 -30.011 1.00 67.06 97 GLN A CA 1
ATOM 770 C C . GLN A 1 97 ? 2.682 8.334 -31.514 1.00 67.06 97 GLN A C 1
ATOM 772 O O . GLN A 1 97 ? 2.374 9.337 -32.163 1.00 67.06 97 GLN A O 1
ATOM 777 N N . LYS A 1 98 ? 3.253 7.282 -32.121 1.00 54.91 98 LYS A N 1
ATOM 778 C CA . LYS A 1 98 ? 3.422 7.198 -33.586 1.00 54.91 98 LYS A CA 1
ATOM 779 C C . LYS A 1 98 ? 2.050 7.046 -34.275 1.00 54.91 98 LYS A C 1
ATOM 781 O O . LYS A 1 98 ? 1.688 5.956 -34.699 1.00 54.91 98 LYS A O 1
ATOM 786 N N . GLY A 1 99 ? 1.282 8.140 -34.364 1.00 49.22 99 GLY A N 1
ATOM 787 C CA . GLY A 1 99 ? 0.045 8.227 -35.151 1.00 49.22 99 GLY A CA 1
ATOM 788 C C . GLY A 1 99 ? -1.102 9.090 -34.604 1.00 49.22 99 GLY A C 1
ATOM 789 O O . GLY A 1 99 ? -2.099 9.217 -35.306 1.00 49.22 99 GLY A O 1
ATOM 790 N N . SER A 1 100 ? -1.011 9.689 -33.407 1.00 47.44 100 SER A N 1
ATOM 791 C CA . SER A 1 100 ? -2.101 10.520 -32.855 1.00 47.44 100 SER A CA 1
ATOM 792 C C . SER A 1 100 ? -1.561 11.773 -32.165 1.00 47.44 100 SER A C 1
ATOM 794 O O . SER A 1 100 ? -0.794 11.677 -31.213 1.00 47.44 100 SER A O 1
ATOM 796 N N . SER A 1 101 ? -1.964 12.953 -32.641 1.00 43.09 101 SER A N 1
ATOM 797 C CA . SER A 1 101 ? -1.548 14.276 -32.139 1.00 43.09 101 SER A CA 1
ATOM 798 C C . SER A 1 101 ? -2.253 14.709 -30.846 1.00 43.09 101 SER A C 1
ATOM 800 O O . SER A 1 101 ? -1.917 15.742 -30.272 1.00 43.09 101 SER A O 1
ATOM 802 N N . THR A 1 102 ? -3.197 13.912 -30.353 1.00 46.25 102 THR A N 1
ATOM 803 C CA . THR A 1 102 ? -3.853 14.091 -29.055 1.00 46.25 102 THR A CA 1
ATOM 804 C C . THR A 1 102 ? -3.461 12.931 -28.150 1.00 46.25 102 THR A C 1
ATOM 806 O O . THR A 1 102 ? -3.859 11.793 -28.420 1.00 46.25 102 THR A O 1
ATOM 809 N N . GLY A 1 103 ? -2.683 13.204 -27.095 1.00 51.94 103 GLY A N 1
ATOM 810 C CA . GLY A 1 103 ? -2.378 12.217 -26.055 1.00 51.94 103 GLY A CA 1
ATOM 811 C C . GLY A 1 103 ? -3.667 11.553 -25.579 1.00 51.94 103 GLY A C 1
ATOM 812 O O . GLY A 1 103 ? -4.682 12.227 -25.384 1.00 51.94 103 GLY A O 1
ATOM 813 N N . SER A 1 104 ? -3.678 10.224 -25.484 1.00 60.97 104 SER A N 1
ATOM 814 C CA . SER A 1 104 ? -4.908 9.533 -25.111 1.00 60.97 104 SER A CA 1
ATOM 815 C C . SER A 1 104 ? -5.281 9.880 -23.664 1.00 60.97 104 SER A C 1
ATOM 817 O O . SER A 1 104 ? -4.407 10.000 -22.810 1.00 60.97 104 SER A O 1
ATOM 819 N N . THR A 1 105 ? -6.576 10.038 -23.365 1.00 66.69 105 THR A N 1
ATOM 820 C CA . THR A 1 105 ? -7.072 10.351 -22.006 1.00 66.69 105 THR A CA 1
ATOM 821 C C . THR A 1 105 ? -6.490 9.421 -20.938 1.00 66.69 105 THR A C 1
ATOM 823 O O . THR A 1 105 ? -6.173 9.862 -19.841 1.00 66.69 105 THR A O 1
ATOM 826 N N . VAL A 1 106 ? -6.251 8.155 -21.294 1.00 72.31 106 VAL A N 1
ATOM 827 C CA . VAL A 1 106 ? -5.619 7.147 -20.429 1.00 72.31 106 VAL A CA 1
ATOM 828 C C . VAL A 1 106 ? -4.206 7.537 -19.991 1.00 72.31 106 VAL A C 1
ATOM 830 O O . VAL A 1 106 ? -3.845 7.269 -18.851 1.00 72.31 106 VAL A O 1
ATOM 833 N N . GLU A 1 107 ? -3.404 8.161 -20.857 1.00 74.19 107 GLU A N 1
ATOM 834 C CA . GLU A 1 107 ? -2.028 8.567 -20.534 1.00 74.19 107 GLU A CA 1
ATOM 835 C C . GLU A 1 107 ? -2.016 9.661 -19.467 1.00 74.19 107 GLU A C 1
ATOM 837 O O . GLU A 1 107 ? -1.268 9.570 -18.495 1.00 74.19 107 GLU A O 1
ATOM 842 N N . GLN A 1 108 ? -2.885 10.665 -19.617 1.00 78.06 108 GLN A N 1
ATOM 843 C CA . GLN A 1 108 ? -3.038 11.725 -18.624 1.00 78.06 108 GLN A CA 1
ATOM 844 C C . GLN A 1 108 ? -3.549 11.155 -17.300 1.00 78.06 108 GLN A C 1
ATOM 846 O O . GLN A 1 108 ? -2.957 11.422 -16.260 1.00 78.06 108 GLN A O 1
ATOM 851 N N . THR A 1 109 ? -4.571 10.294 -17.331 1.00 83.88 109 THR A N 1
ATOM 852 C CA . THR A 1 109 ? -5.091 9.635 -16.124 1.00 83.88 109 THR A CA 1
ATOM 853 C C . THR A 1 109 ? -4.028 8.766 -15.437 1.00 83.88 109 THR A C 1
ATOM 855 O O . THR A 1 109 ? -3.956 8.766 -14.211 1.00 83.88 109 THR A O 1
ATOM 858 N N . LEU A 1 110 ? -3.173 8.059 -16.186 1.00 84.12 110 LEU A N 1
ATOM 859 C CA . LEU A 1 110 ? -2.107 7.222 -15.622 1.00 84.12 110 LEU A CA 1
ATOM 860 C C . LEU A 1 110 ? -1.059 8.050 -14.879 1.00 84.12 110 LEU A C 1
ATOM 862 O O . LEU A 1 110 ? -0.672 7.690 -13.770 1.00 84.12 110 LEU A O 1
ATOM 866 N N . LEU A 1 111 ? -0.642 9.174 -15.461 1.00 83.81 111 LEU A N 1
ATOM 867 C CA . LEU A 1 111 ? 0.309 10.090 -14.833 1.00 83.81 111 LEU A CA 1
ATOM 868 C C . LEU A 1 111 ? -0.322 10.832 -13.642 1.00 83.81 111 LEU A C 1
ATOM 870 O O . LEU A 1 111 ? 0.311 10.983 -12.600 1.00 83.81 111 LEU A O 1
ATOM 874 N N . SER A 1 112 ? -1.595 11.226 -13.746 1.00 87.31 112 SER A N 1
ATOM 875 C CA . SER A 1 112 ? -2.341 11.861 -12.652 1.00 87.31 112 SER A CA 1
ATOM 876 C C . SER A 1 112 ? -2.679 10.907 -11.502 1.00 87.31 112 SER A C 1
ATOM 878 O O . SER A 1 112 ? -2.931 11.366 -10.392 1.00 87.31 112 SER A O 1
ATOM 880 N N . ALA A 1 113 ? -2.664 9.589 -11.714 1.00 90.38 113 ALA A N 1
ATOM 881 C CA . ALA A 1 113 ? -2.892 8.616 -10.647 1.00 90.38 113 ALA A CA 1
ATOM 882 C C . ALA A 1 113 ? -1.722 8.527 -9.648 1.00 90.38 113 ALA A C 1
ATOM 884 O O . ALA A 1 113 ? -1.950 8.168 -8.492 1.00 90.38 113 ALA A O 1
ATOM 885 N N . GLY A 1 114 ? -0.497 8.874 -10.066 1.00 89.31 114 GLY A N 1
ATOM 886 C CA . GLY A 1 114 ? 0.709 8.838 -9.228 1.00 89.31 114 GLY A CA 1
ATOM 887 C C . GLY A 1 114 ? 0.558 9.629 -7.921 1.00 89.31 114 GLY A C 1
ATOM 888 O O . GLY A 1 114 ? 0.572 9.008 -6.858 1.00 89.31 114 GLY A O 1
ATOM 889 N N . PRO A 1 115 ? 0.290 10.950 -7.972 1.00 92.19 115 PRO A N 1
ATOM 890 C CA . PRO A 1 115 ? 0.103 11.778 -6.776 1.00 92.19 115 PRO A CA 1
ATOM 891 C C . PRO A 1 115 ? -0.980 11.266 -5.814 1.00 92.19 115 PRO A C 1
ATOM 893 O O . PRO A 1 115 ? -0.846 11.394 -4.599 1.00 92.19 115 PRO A O 1
ATOM 896 N N . VAL A 1 116 ? -2.049 10.648 -6.336 1.00 94.94 116 VAL A N 1
ATOM 897 C CA . VAL A 1 116 ? -3.108 10.058 -5.501 1.00 94.94 116 VAL A CA 1
ATOM 898 C C . VAL A 1 116 ? -2.581 8.839 -4.740 1.00 94.94 116 VAL A C 1
ATOM 900 O O . VAL A 1 116 ? -2.833 8.698 -3.546 1.00 94.94 116 VAL A O 1
ATOM 903 N N . LEU A 1 117 ? -1.837 7.955 -5.405 1.00 93.50 117 LEU A N 1
ATOM 904 C CA . LEU A 1 117 ? -1.248 6.782 -4.758 1.00 93.50 117 LEU A CA 1
ATOM 905 C C . LEU A 1 117 ? -0.151 7.165 -3.760 1.00 93.50 117 LEU A C 1
ATOM 907 O O . LEU A 1 117 ? -0.066 6.553 -2.700 1.00 93.50 117 LEU A O 1
ATOM 911 N N . GLU A 1 118 ? 0.646 8.187 -4.070 1.00 92.00 118 GLU A N 1
ATOM 912 C CA . GLU A 1 118 ? 1.690 8.703 -3.181 1.00 92.00 118 GLU A CA 1
ATOM 913 C C . GLU A 1 118 ? 1.089 9.317 -1.914 1.00 92.00 118 GLU A C 1
ATOM 915 O O . GLU A 1 118 ? 1.496 8.957 -0.813 1.00 92.00 118 GLU A O 1
ATOM 920 N N . ALA A 1 119 ? 0.048 10.148 -2.028 1.00 94.81 119 ALA A N 1
ATOM 921 C CA . ALA A 1 119 ? -0.593 10.748 -0.857 1.00 94.81 119 ALA A CA 1
ATOM 922 C C . ALA A 1 119 ? -1.131 9.694 0.133 1.00 94.81 119 ALA A C 1
ATOM 924 O O . ALA A 1 119 ? -0.997 9.846 1.347 1.00 94.81 119 ALA A O 1
ATOM 925 N N . PHE A 1 120 ? -1.732 8.613 -0.374 1.00 95.81 120 PHE A N 1
ATOM 926 C CA . PHE A 1 120 ? -2.357 7.564 0.445 1.00 95.81 120 PHE A CA 1
ATOM 927 C C . PHE A 1 120 ? -1.447 6.366 0.761 1.00 95.81 120 PHE A C 1
ATOM 929 O O . PHE A 1 120 ? -1.839 5.482 1.518 1.00 95.81 120 PHE A O 1
ATOM 936 N N . GLY A 1 121 ? -0.270 6.282 0.150 1.00 92.75 121 GLY A N 1
ATOM 937 C CA . GLY A 1 121 ? 0.587 5.100 0.233 1.00 92.75 121 GLY A CA 1
ATOM 938 C C . GLY A 1 121 ? 2.037 5.397 0.603 1.00 92.75 121 GLY A C 1
ATOM 939 O O . GLY A 1 121 ? 2.769 4.465 0.948 1.00 92.75 121 GLY A O 1
ATOM 940 N N . ASN A 1 122 ? 2.448 6.666 0.591 1.00 92.19 122 ASN A N 1
ATOM 941 C CA . ASN A 1 122 ? 3.780 7.084 1.002 1.00 92.19 122 ASN A CA 1
ATOM 942 C C . ASN A 1 122 ? 3.757 7.816 2.349 1.00 92.19 122 ASN A C 1
ATOM 944 O O . ASN A 1 122 ? 2.744 8.389 2.771 1.00 92.19 122 ASN A O 1
ATOM 948 N N . ALA A 1 123 ? 4.892 7.758 3.037 1.00 89.94 123 ALA A N 1
ATOM 949 C CA . ALA A 1 123 ? 5.112 8.414 4.315 1.00 89.94 123 ALA A CA 1
ATOM 950 C C . ALA A 1 123 ? 6.573 8.862 4.460 1.00 89.94 123 ALA A C 1
ATOM 952 O O . ALA A 1 123 ? 7.462 8.380 3.753 1.00 89.94 123 ALA A O 1
ATOM 953 N N . VAL A 1 124 ? 6.818 9.755 5.423 1.00 85.88 124 VAL A N 1
ATOM 954 C CA . VAL A 1 124 ? 8.184 10.115 5.829 1.00 85.88 124 VAL A CA 1
ATOM 955 C C . VAL A 1 124 ? 8.751 9.017 6.717 1.00 85.88 124 VAL A C 1
ATOM 957 O O . VAL A 1 124 ? 8.123 8.618 7.700 1.00 85.88 124 VAL A O 1
ATOM 960 N N . THR A 1 125 ? 9.954 8.581 6.368 1.00 80.25 125 THR A N 1
ATOM 961 C CA . THR A 1 125 ? 10.798 7.654 7.128 1.00 80.25 125 THR A CA 1
ATOM 962 C C . THR A 1 125 ? 12.144 8.314 7.398 1.00 80.25 125 THR A C 1
ATOM 964 O O . THR A 1 125 ? 12.497 9.269 6.709 1.00 80.25 125 THR A O 1
ATOM 967 N N . VAL A 1 126 ? 12.936 7.758 8.316 1.00 76.62 126 VAL A N 1
ATOM 968 C CA . VAL A 1 126 ? 14.282 8.275 8.640 1.00 76.62 126 VAL A CA 1
ATOM 969 C C . VAL A 1 126 ? 15.187 8.386 7.402 1.00 76.62 126 VAL A C 1
ATOM 971 O O . VAL A 1 126 ? 16.028 9.269 7.325 1.00 76.62 126 VAL A O 1
ATOM 974 N N . GLN A 1 127 ? 15.021 7.492 6.423 1.00 72.19 127 GLN A N 1
ATOM 975 C CA . GLN A 1 127 ? 15.887 7.413 5.240 1.00 72.19 127 GLN A CA 1
ATOM 976 C C . GLN A 1 127 ? 15.343 8.155 4.012 1.00 72.19 127 GLN A C 1
ATOM 978 O O . GLN A 1 127 ? 16.071 8.320 3.033 1.00 72.19 127 GLN A O 1
ATOM 983 N N . ASN A 1 128 ? 14.053 8.499 4.003 1.00 78.25 128 ASN A N 1
ATOM 984 C CA . ASN A 1 128 ? 13.369 9.018 2.822 1.00 78.25 128 ASN A CA 1
ATOM 985 C C . ASN A 1 128 ? 12.079 9.757 3.208 1.00 78.25 128 ASN A C 1
ATOM 987 O O . ASN A 1 128 ? 11.189 9.180 3.843 1.00 78.25 128 ASN A O 1
ATOM 991 N N . ASN A 1 129 ? 11.951 10.996 2.731 1.00 82.31 129 ASN A N 1
ATOM 992 C CA . ASN A 1 129 ? 10.801 11.871 2.969 1.00 82.31 129 ASN A CA 1
ATOM 993 C C . ASN A 1 129 ? 9.547 11.487 2.165 1.00 82.31 129 ASN A C 1
ATOM 995 O O . ASN A 1 129 ? 8.450 11.907 2.521 1.00 82.31 129 ASN A O 1
ATOM 999 N N . ASN A 1 130 ? 9.682 10.681 1.111 1.00 85.19 130 ASN A N 1
ATOM 1000 C CA . ASN A 1 130 ? 8.571 10.199 0.287 1.00 85.19 130 ASN A CA 1
ATOM 1001 C C . ASN A 1 130 ? 8.697 8.681 0.062 1.00 85.19 130 ASN A C 1
ATOM 1003 O O . ASN A 1 130 ? 8.870 8.194 -1.058 1.00 85.19 130 ASN A O 1
ATOM 1007 N N . SER A 1 131 ? 8.703 7.915 1.156 1.00 85.81 131 SER A N 1
ATOM 1008 C CA . SER A 1 131 ? 8.913 6.465 1.135 1.00 85.81 131 SER A CA 1
ATOM 1009 C C . SER A 1 131 ? 7.627 5.714 0.817 1.00 85.81 131 SER A C 1
ATOM 1011 O O . SER A 1 131 ? 6.647 5.821 1.555 1.00 85.81 131 SER A O 1
ATOM 1013 N N . SER A 1 132 ? 7.625 4.919 -0.255 1.00 88.88 132 SER A N 1
ATOM 1014 C CA . SER A 1 132 ? 6.494 4.049 -0.586 1.00 88.88 132 SER A CA 1
ATOM 1015 C C . SER A 1 132 ? 6.358 2.908 0.414 1.00 88.88 132 SER A C 1
ATOM 1017 O O . SER A 1 132 ? 7.261 2.091 0.567 1.00 88.88 132 SER A O 1
ATOM 1019 N N . ARG A 1 133 ? 5.201 2.829 1.082 1.00 89.12 133 ARG A N 1
ATOM 1020 C CA . ARG A 1 133 ? 4.888 1.809 2.104 1.00 89.12 133 ARG A CA 1
ATOM 1021 C C . ARG A 1 133 ? 3.949 0.717 1.582 1.00 89.12 133 ARG A C 1
ATOM 1023 O O . ARG A 1 133 ? 3.180 0.115 2.333 1.00 89.12 133 ARG A O 1
ATOM 1030 N N . PHE A 1 134 ? 3.972 0.508 0.270 1.00 89.44 134 PHE A N 1
ATOM 1031 C CA . PHE A 1 134 ? 3.268 -0.540 -0.461 1.00 89.44 134 PHE A CA 1
ATOM 1032 C C . PHE A 1 134 ? 4.032 -0.830 -1.757 1.00 89.44 134 PHE A C 1
ATOM 1034 O O . PHE A 1 134 ? 4.726 0.038 -2.283 1.00 89.44 134 PHE A O 1
ATOM 1041 N N . GLY A 1 135 ? 3.901 -2.045 -2.281 1.00 88.50 135 GLY A N 1
ATOM 1042 C CA . GLY A 1 135 ? 4.343 -2.379 -3.630 1.00 88.50 135 GLY A CA 1
ATOM 1043 C C . GLY A 1 135 ? 3.263 -2.061 -4.656 1.00 88.50 135 GLY A C 1
ATOM 1044 O O . GLY A 1 135 ? 2.083 -2.334 -4.424 1.00 88.50 135 GLY A O 1
ATOM 1045 N N . LYS A 1 136 ? 3.660 -1.525 -5.808 1.00 89.88 136 LYS A N 1
ATOM 1046 C CA . LYS A 1 136 ? 2.791 -1.280 -6.959 1.00 89.88 136 LYS A CA 1
ATOM 1047 C C . LYS A 1 136 ? 3.334 -1.999 -8.190 1.00 89.88 136 LYS A C 1
ATOM 1049 O O . LYS A 1 136 ? 4.506 -1.894 -8.538 1.00 89.88 136 LYS A O 1
ATOM 1054 N N . PHE A 1 137 ? 2.454 -2.725 -8.861 1.00 92.06 137 PHE A N 1
ATOM 1055 C CA . PHE A 1 137 ? 2.708 -3.330 -10.157 1.00 92.06 137 PHE A CA 1
ATOM 1056 C C . PHE A 1 137 ? 1.797 -2.671 -11.187 1.00 92.06 137 PHE A C 1
ATOM 1058 O O . PHE A 1 137 ? 0.576 -2.834 -11.144 1.00 92.06 137 PHE A O 1
ATOM 1065 N N . ILE A 1 138 ? 2.382 -1.891 -12.089 1.00 92.12 138 ILE A N 1
ATOM 1066 C CA . ILE A 1 138 ? 1.651 -1.130 -13.102 1.00 92.12 138 ILE A CA 1
ATOM 1067 C C . ILE A 1 138 ? 1.755 -1.880 -14.424 1.00 92.12 138 ILE A C 1
ATOM 1069 O O . ILE A 1 138 ? 2.834 -1.989 -14.994 1.00 92.12 138 ILE A O 1
ATOM 1073 N N . ARG A 1 139 ? 0.635 -2.399 -14.924 1.00 91.19 139 ARG A N 1
ATOM 1074 C CA . ARG A 1 139 ? 0.535 -3.039 -16.238 1.00 91.19 139 ARG A CA 1
ATOM 1075 C C . ARG A 1 139 ? 0.064 -2.016 -17.256 1.00 91.19 139 ARG A C 1
ATOM 1077 O O . ARG A 1 139 ? -1.060 -1.528 -17.154 1.00 91.19 139 ARG A O 1
ATOM 1084 N N . VAL A 1 140 ? 0.890 -1.724 -18.250 1.00 90.00 140 VAL A N 1
ATOM 1085 C CA . VAL A 1 140 ? 0.491 -0.940 -19.421 1.00 90.00 140 VAL A CA 1
ATOM 1086 C C . VAL A 1 140 ? 0.112 -1.921 -20.526 1.00 90.00 140 VAL A C 1
ATOM 1088 O O . VAL A 1 140 ? 0.946 -2.710 -20.963 1.00 90.00 140 VAL A O 1
ATOM 1091 N N . ASN A 1 141 ? -1.153 -1.907 -20.946 1.00 88.19 141 ASN A N 1
ATOM 1092 C CA . ASN A 1 141 ? -1.692 -2.845 -21.927 1.00 88.19 141 ASN A CA 1
ATOM 1093 C C . ASN A 1 141 ? -1.608 -2.246 -23.331 1.00 88.19 141 ASN A C 1
ATOM 1095 O O . ASN A 1 141 ? -2.168 -1.176 -23.595 1.00 88.19 141 ASN A O 1
ATOM 1099 N N . TYR A 1 142 ? -1.022 -2.982 -24.264 1.00 86.38 142 TYR A N 1
ATOM 1100 C CA . TYR A 1 142 ? -0.840 -2.580 -25.653 1.00 86.38 142 TYR A CA 1
ATOM 1101 C C . TYR A 1 142 ? -1.694 -3.427 -26.584 1.00 86.38 142 TYR A C 1
ATOM 1103 O O . TYR A 1 142 ? -1.942 -4.602 -26.336 1.00 86.38 142 TYR A O 1
ATOM 1111 N N . ARG A 1 143 ? -2.144 -2.834 -27.685 1.00 83.75 143 ARG A N 1
ATOM 1112 C CA . ARG A 1 143 ? -2.750 -3.567 -28.800 1.00 83.75 143 ARG A CA 1
ATOM 1113 C C . ARG A 1 143 ? -1.668 -4.204 -29.668 1.00 83.75 143 ARG A C 1
ATOM 1115 O O . ARG A 1 143 ? -0.507 -3.813 -29.607 1.00 83.75 143 ARG A O 1
ATOM 1122 N N . GLU A 1 144 ? -2.067 -5.111 -30.557 1.00 81.44 144 GLU A N 1
ATOM 1123 C CA . GLU A 1 144 ? -1.158 -5.722 -31.543 1.00 81.44 144 GLU A CA 1
ATOM 1124 C C . GLU A 1 144 ? -0.442 -4.686 -32.434 1.00 81.44 144 GLU A C 1
ATOM 1126 O O . GLU A 1 144 ? 0.669 -4.934 -32.889 1.00 81.44 144 GLU A O 1
ATOM 1131 N N . ASN A 1 145 ? -1.039 -3.508 -32.649 1.00 79.25 145 ASN A N 1
ATOM 1132 C CA . ASN A 1 145 ? -0.430 -2.410 -33.408 1.00 79.25 145 ASN A CA 1
ATOM 1133 C C . ASN A 1 145 ? 0.521 -1.516 -32.577 1.00 79.25 145 ASN A C 1
ATOM 1135 O O . ASN A 1 145 ? 0.972 -0.490 -33.077 1.00 79.25 145 ASN A O 1
ATOM 1139 N N . GLY A 1 146 ? 0.790 -1.863 -31.313 1.00 79.56 146 GLY A N 1
ATOM 1140 C CA . GLY A 1 146 ? 1.664 -1.109 -30.408 1.00 79.56 146 GLY A CA 1
ATOM 1141 C C . GLY A 1 146 ? 1.027 0.104 -29.728 1.00 79.56 146 GLY A C 1
ATOM 1142 O O . GLY A 1 146 ? 1.690 0.789 -28.958 1.00 79.56 146 GLY A O 1
ATOM 1143 N N . MET A 1 147 ? -0.264 0.372 -29.939 1.00 81.75 147 MET A N 1
ATOM 1144 C CA . MET A 1 147 ? -0.944 1.471 -29.247 1.00 81.75 147 MET A CA 1
ATOM 1145 C C . MET A 1 147 ? -1.373 1.087 -27.829 1.00 81.75 147 MET A C 1
ATOM 1147 O O . MET A 1 147 ? -1.858 -0.024 -27.604 1.00 81.75 147 MET A O 1
ATOM 1151 N N . VAL A 1 148 ? -1.316 2.034 -26.890 1.00 82.06 148 VAL A N 1
ATOM 1152 C CA . VAL A 1 148 ? -1.837 1.845 -25.527 1.00 82.06 148 VAL A CA 1
ATOM 1153 C C . VAL A 1 148 ? -3.364 1.675 -25.547 1.00 82.06 148 VAL A C 1
ATOM 1155 O O . VAL A 1 148 ? -4.139 2.562 -25.932 1.00 82.06 148 VAL A O 1
ATOM 1158 N N . SER A 1 149 ? -3.810 0.501 -25.103 1.00 79.88 149 SER A N 1
ATOM 1159 C CA . SER A 1 149 ? -5.223 0.139 -24.935 1.00 79.88 149 SER A CA 1
ATOM 1160 C C . SER A 1 149 ? -5.776 0.539 -23.567 1.00 79.88 149 SER A C 1
ATOM 1162 O O . SER A 1 149 ? -6.949 0.881 -23.460 1.00 79.88 149 SER A O 1
ATOM 1164 N N . GLY A 1 150 ? -4.941 0.539 -22.530 1.00 84.12 150 GLY A N 1
ATOM 1165 C CA . GLY A 1 150 ? -5.346 0.790 -21.152 1.00 84.12 150 GLY A CA 1
ATOM 1166 C C . GLY A 1 150 ? -4.198 0.529 -20.185 1.00 84.12 150 GLY A C 1
ATOM 1167 O O . GLY A 1 150 ? -3.120 0.103 -20.600 1.00 84.12 150 GLY A O 1
ATOM 1168 N N . ALA A 1 151 ? -4.443 0.732 -18.897 1.00 86.62 151 ALA A N 1
ATOM 1169 C CA . ALA A 1 151 ? -3.511 0.342 -17.845 1.00 86.62 151 ALA A CA 1
ATOM 1170 C C . ALA A 1 151 ? -4.246 -0.281 -16.652 1.00 86.62 151 ALA A C 1
ATOM 1172 O O . ALA A 1 151 ? -5.454 -0.106 -16.490 1.00 86.62 151 ALA A O 1
ATOM 1173 N N . ASN A 1 152 ? -3.519 -1.030 -15.829 1.00 88.62 152 ASN A N 1
ATOM 1174 C CA . ASN A 1 152 ? -4.022 -1.614 -14.593 1.00 88.62 152 ASN A CA 1
ATOM 1175 C C . ASN A 1 152 ? -2.951 -1.529 -13.505 1.00 88.62 152 ASN A C 1
ATOM 1177 O O . ASN A 1 152 ? -1.821 -1.958 -13.715 1.00 88.62 152 ASN A O 1
ATOM 1181 N N . VAL A 1 153 ? -3.315 -1.006 -12.341 1.00 89.56 153 VAL A N 1
ATOM 1182 C CA . VAL A 1 153 ? -2.448 -0.894 -11.169 1.00 89.56 153 VAL A CA 1
ATOM 1183 C C . VAL A 1 153 ? -2.851 -1.949 -10.148 1.00 89.56 153 VAL A C 1
ATOM 1185 O O . VAL A 1 153 ? -3.997 -2.006 -9.701 1.00 89.56 153 VAL A O 1
ATOM 1188 N N . GLU A 1 154 ? -1.898 -2.777 -9.745 1.00 86.69 154 GLU A N 1
ATOM 1189 C CA . GLU A 1 154 ? -2.061 -3.749 -8.670 1.00 86.69 154 GLU A CA 1
ATOM 1190 C C . GLU A 1 154 ? -1.205 -3.352 -7.480 1.00 86.69 154 GLU A C 1
ATOM 1192 O O . GLU A 1 154 ? -0.002 -3.144 -7.612 1.00 86.69 154 GLU A O 1
ATOM 1197 N N . ILE A 1 155 ? -1.828 -3.275 -6.307 1.00 87.06 155 ILE A N 1
ATOM 1198 C CA . ILE A 1 155 ? -1.126 -3.003 -5.057 1.00 87.06 155 ILE A CA 1
ATOM 1199 C C . ILE A 1 155 ? -0.856 -4.289 -4.281 1.00 87.06 155 ILE A C 1
ATOM 1201 O O . ILE A 1 155 ? -1.646 -5.241 -4.293 1.00 87.06 155 ILE A O 1
ATOM 1205 N N . TYR A 1 156 ? 0.264 -4.286 -3.574 1.00 84.31 156 TYR A N 1
ATOM 1206 C CA . TYR A 1 156 ? 0.778 -5.400 -2.802 1.00 84.31 156 TYR A CA 1
ATOM 1207 C C . TYR A 1 156 ? 1.308 -4.877 -1.464 1.00 84.31 156 TYR A C 1
ATOM 1209 O O . TYR A 1 156 ? 1.937 -3.827 -1.414 1.00 84.31 156 TYR A O 1
ATOM 1217 N N . LEU A 1 157 ? 1.088 -5.632 -0.383 1.00 80.31 157 LEU A N 1
ATOM 1218 C CA . LEU A 1 157 ? 1.847 -5.481 0.869 1.00 80.31 157 LEU A CA 1
ATOM 1219 C C . LEU A 1 157 ? 1.803 -4.062 1.498 1.00 80.31 157 LEU A C 1
ATOM 1221 O O . LEU A 1 157 ? 2.837 -3.524 1.874 1.00 80.31 157 LEU A O 1
ATOM 1225 N N . LEU A 1 158 ? 0.617 -3.450 1.621 1.00 85.38 158 LEU A N 1
ATOM 1226 C CA . LEU A 1 158 ? 0.451 -2.173 2.339 1.00 85.38 158 LEU A CA 1
ATOM 1227 C C . LEU A 1 158 ? 0.821 -2.314 3.829 1.00 85.38 158 LEU A C 1
ATOM 1229 O O . LEU A 1 158 ? 0.286 -3.188 4.518 1.00 85.38 158 LEU A O 1
ATOM 1233 N N . GLU A 1 159 ? 1.655 -1.411 4.346 1.00 84.75 159 GLU A N 1
ATOM 1234 C CA . GLU A 1 159 ? 2.059 -1.341 5.760 1.00 84.75 159 GLU A CA 1
ATOM 1235 C C . GLU A 1 159 ? 0.944 -0.780 6.671 1.00 84.75 159 GLU A C 1
ATOM 1237 O O . GLU A 1 159 ? 1.000 0.334 7.188 1.00 84.75 159 GLU A O 1
ATOM 1242 N N . LYS A 1 160 ? -0.106 -1.574 6.903 1.00 83.56 160 LYS A N 1
ATOM 1243 C CA . LYS A 1 160 ? -1.291 -1.143 7.671 1.00 83.56 160 LYS A CA 1
ATOM 1244 C C . LYS A 1 160 ? -0.975 -0.641 9.087 1.00 83.56 160 LYS A C 1
ATOM 1246 O O . LYS A 1 160 ? -1.703 0.191 9.616 1.00 83.56 160 LYS A O 1
ATOM 1251 N N . SER A 1 161 ? 0.048 -1.167 9.749 1.00 80.94 161 SER A N 1
ATOM 1252 C CA . SER A 1 161 ? 0.372 -0.779 11.128 1.00 80.94 161 SER A CA 1
ATOM 1253 C C . SER A 1 161 ? 0.836 0.670 11.260 1.00 80.94 161 SER A C 1
ATOM 1255 O O . SER A 1 161 ? 0.597 1.262 12.311 1.00 80.94 161 SER A O 1
ATOM 1257 N N . ARG A 1 162 ? 1.362 1.283 10.189 1.00 87.19 162 ARG A N 1
ATOM 1258 C CA . ARG A 1 162 ? 1.725 2.709 10.173 1.00 87.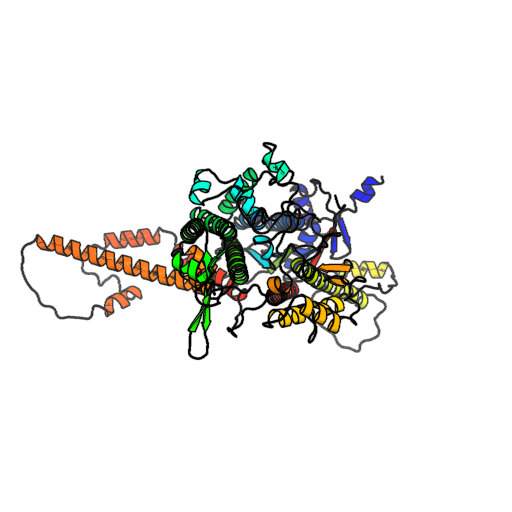19 162 ARG A CA 1
ATOM 1259 C C . ARG A 1 162 ? 0.559 3.629 10.527 1.00 87.19 162 ARG A C 1
ATOM 1261 O O . ARG A 1 162 ? 0.770 4.707 11.071 1.00 87.19 162 ARG A O 1
ATOM 1268 N N . ILE A 1 163 ? -0.676 3.192 10.273 1.00 90.62 163 ILE A N 1
ATOM 1269 C CA . ILE A 1 163 ? -1.888 3.952 10.598 1.00 90.62 163 ILE A CA 1
ATOM 1270 C C . ILE A 1 163 ? -1.988 4.205 12.104 1.00 90.62 163 ILE A C 1
ATOM 1272 O O . ILE A 1 163 ? -2.416 5.284 12.498 1.00 90.62 163 ILE A O 1
ATOM 1276 N N . ILE A 1 164 ? -1.614 3.219 12.923 1.00 87.25 164 ILE A N 1
ATOM 1277 C CA . ILE A 1 164 ? -1.850 3.228 14.373 1.00 87.25 164 ILE A CA 1
ATOM 1278 C C . ILE A 1 164 ? -0.589 3.503 15.192 1.00 87.25 164 ILE A C 1
ATOM 1280 O O . ILE A 1 164 ? -0.720 3.953 16.327 1.00 87.25 164 ILE A O 1
ATOM 1284 N N . SER A 1 165 ? 0.593 3.219 14.635 1.00 80.25 165 SER A N 1
ATOM 1285 C CA . SER A 1 165 ? 1.889 3.363 15.301 1.00 80.25 165 SER A CA 1
ATOM 1286 C C . SER A 1 165 ? 2.987 3.698 14.296 1.00 80.25 165 SER A C 1
ATOM 1288 O O . SER A 1 165 ? 3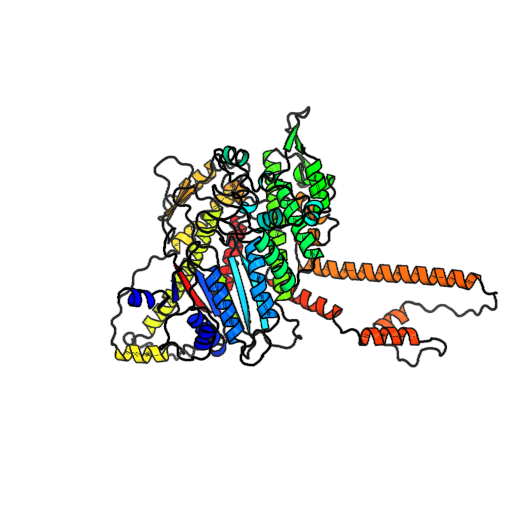.062 3.058 13.246 1.00 80.25 165 SER A O 1
ATOM 1290 N N . GLN A 1 166 ? 3.875 4.627 14.641 1.00 80.81 166 GLN A N 1
ATOM 1291 C CA . GL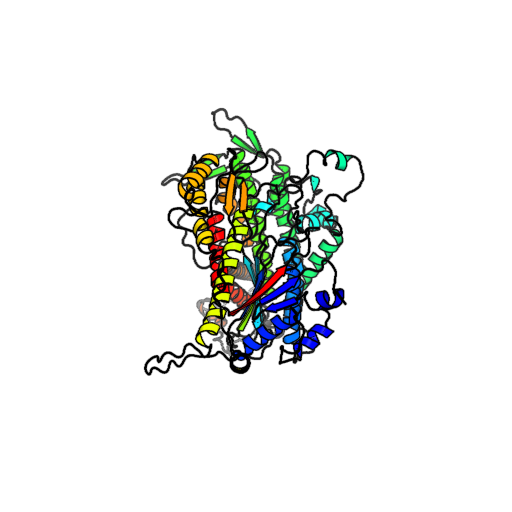N A 1 166 ? 5.036 5.006 13.832 1.00 80.81 166 GLN A CA 1
ATOM 1292 C C . GLN A 1 166 ? 6.319 4.899 14.663 1.00 80.81 166 GLN A C 1
ATOM 1294 O O . GLN A 1 166 ? 6.278 4.988 15.892 1.00 80.81 166 GLN A O 1
ATOM 1299 N N . ALA A 1 167 ? 7.458 4.680 14.003 1.00 73.06 167 ALA A N 1
ATOM 1300 C CA . ALA A 1 167 ? 8.748 4.742 14.679 1.00 73.06 167 ALA A CA 1
ATOM 1301 C C . ALA A 1 167 ? 9.110 6.197 15.036 1.00 73.06 167 ALA A C 1
ATOM 1303 O O . ALA A 1 167 ? 8.535 7.148 14.510 1.00 73.06 167 ALA A O 1
ATOM 1304 N N . VAL A 1 168 ? 10.069 6.362 15.950 1.00 72.06 168 VAL A N 1
ATOM 1305 C CA . VAL A 1 168 ? 10.578 7.686 16.345 1.00 72.06 168 VAL A CA 1
ATOM 1306 C C . VAL A 1 168 ? 11.189 8.374 15.124 1.00 72.06 168 VAL A C 1
ATOM 1308 O O . VAL A 1 168 ? 12.008 7.751 14.440 1.00 72.06 168 VAL A O 1
ATOM 1311 N N . ASP A 1 169 ? 10.818 9.636 14.908 1.00 74.31 169 ASP A N 1
ATOM 1312 C CA . ASP A 1 169 ? 11.192 10.473 13.753 1.00 74.31 169 ASP A CA 1
ATOM 1313 C C . ASP A 1 169 ? 10.540 10.060 12.418 1.00 74.31 169 ASP A C 1
ATOM 1315 O O . ASP A 1 169 ? 10.968 10.487 11.348 1.00 74.31 169 ASP A O 1
ATOM 1319 N N . GLU A 1 170 ? 9.486 9.240 12.450 1.00 80.88 170 GLU A N 1
ATOM 1320 C CA . GLU A 1 170 ? 8.683 8.918 11.267 1.00 80.88 170 GLU A CA 1
ATOM 1321 C C . GLU A 1 170 ? 7.283 9.529 11.333 1.00 80.88 170 GLU A C 1
ATOM 1323 O O . GLU A 1 170 ? 6.729 9.770 12.405 1.00 80.88 170 GLU A O 1
ATOM 1328 N N . ARG A 1 171 ? 6.664 9.722 10.162 1.00 87.19 171 ARG A N 1
ATOM 1329 C CA . ARG A 1 171 ? 5.281 10.205 10.056 1.00 87.19 171 ARG A CA 1
ATOM 1330 C C . ARG A 1 171 ? 4.317 9.100 9.633 1.00 87.19 171 ARG A C 1
ATOM 1332 O O . ARG A 1 171 ? 4.698 8.040 9.120 1.00 87.19 171 ARG A O 1
ATOM 1339 N N . ASN A 1 172 ? 3.032 9.378 9.830 1.00 92.69 172 ASN A N 1
ATOM 1340 C CA . ASN A 1 172 ? 1.952 8.614 9.214 1.00 92.69 172 ASN A CA 1
ATOM 1341 C C . ASN A 1 172 ? 1.868 8.932 7.698 1.00 92.69 172 ASN A C 1
ATOM 1343 O O . ASN A 1 172 ? 2.678 9.698 7.169 1.00 92.69 172 ASN A O 1
ATOM 1347 N N . TYR A 1 173 ? 0.905 8.352 6.981 1.00 95.12 173 TYR A N 1
ATOM 1348 C CA . TYR A 1 173 ? 0.712 8.618 5.548 1.00 95.12 173 TYR A CA 1
ATOM 1349 C C . TYR A 1 173 ? 0.466 10.104 5.249 1.00 95.12 173 TYR A C 1
ATOM 1351 O O . TYR A 1 173 ? -0.240 10.788 5.996 1.00 95.12 173 TYR A O 1
ATOM 1359 N N . HIS A 1 174 ? 1.000 10.595 4.127 1.00 94.06 174 HIS A N 1
ATOM 1360 C CA . HIS A 1 174 ? 0.964 12.020 3.782 1.00 94.06 174 HIS A CA 1
ATOM 1361 C C . HIS A 1 174 ? -0.447 12.617 3.750 1.00 94.06 174 HIS A C 1
ATOM 1363 O O . HIS A 1 174 ? -0.643 13.743 4.200 1.00 94.06 174 HIS A O 1
ATOM 1369 N N . VAL A 1 175 ? -1.441 11.849 3.291 1.00 96.12 175 VAL A N 1
ATOM 1370 C CA . VAL A 1 175 ? -2.833 12.302 3.167 1.00 96.12 175 VAL A CA 1
ATOM 1371 C C . VAL A 1 175 ? -3.415 12.843 4.472 1.00 96.12 175 VAL A C 1
ATOM 1373 O O . VAL A 1 175 ? -4.240 13.752 4.424 1.00 96.12 175 VAL A O 1
ATOM 1376 N N . PHE A 1 176 ? -2.987 12.333 5.634 1.00 95.38 176 PHE A N 1
ATOM 1377 C CA . PHE A 1 176 ? -3.441 12.864 6.918 1.00 95.38 176 PHE A CA 1
ATOM 1378 C C . PHE A 1 176 ? -2.989 14.316 7.088 1.00 95.38 176 PHE A C 1
ATOM 1380 O O . PHE A 1 176 ? -3.808 15.184 7.358 1.00 95.38 176 PHE A O 1
ATOM 1387 N N . TYR A 1 177 ? -1.712 14.601 6.845 1.00 92.50 177 TYR A N 1
ATOM 1388 C CA . TYR A 1 177 ? -1.149 15.946 6.976 1.00 92.50 177 TYR A CA 1
ATOM 1389 C C . TYR A 1 177 ? -1.640 16.886 5.871 1.00 92.50 177 TYR A C 1
ATOM 1391 O O . TYR A 1 177 ? -1.963 18.037 6.151 1.00 92.50 177 TYR A O 1
ATOM 1399 N N . TYR A 1 178 ? -1.781 16.385 4.638 1.00 93.00 178 TYR A N 1
ATOM 1400 C CA . TYR A 1 178 ? -2.352 17.156 3.529 1.00 93.00 178 TYR A CA 1
ATOM 1401 C C . TYR A 1 178 ? -3.780 17.601 3.850 1.00 93.00 178 TYR A C 1
ATOM 1403 O O . TYR A 1 178 ? -4.111 18.768 3.674 1.00 93.00 178 TYR A O 1
ATOM 1411 N N . LEU A 1 179 ? -4.616 16.696 4.369 1.00 94.31 179 LEU A N 1
ATOM 1412 C CA . LEU A 1 179 ? -5.987 17.024 4.745 1.00 94.31 179 LEU A CA 1
ATOM 1413 C C . LEU A 1 179 ? -6.037 18.021 5.910 1.00 94.31 179 LEU A C 1
ATOM 1415 O O . LEU A 1 179 ? -6.788 18.984 5.837 1.00 94.31 179 LEU A O 1
ATOM 1419 N N . LEU A 1 180 ? -5.258 17.813 6.976 1.00 92.06 180 LEU A N 1
ATOM 1420 C CA . LEU A 1 180 ? -5.328 18.676 8.161 1.00 92.06 180 LEU A CA 1
ATOM 1421 C C . LEU A 1 180 ? -4.812 20.095 7.891 1.00 92.06 180 LEU A C 1
ATOM 1423 O O . LEU A 1 180 ? -5.453 21.059 8.307 1.00 92.06 180 LEU A O 1
ATOM 1427 N N . ASN A 1 181 ? -3.706 20.229 7.155 1.00 89.44 181 ASN A N 1
ATOM 1428 C CA . ASN A 1 181 ? -3.095 21.532 6.889 1.00 89.44 181 ASN A CA 1
ATOM 1429 C C . ASN A 1 181 ? -3.700 22.227 5.660 1.00 89.44 181 ASN A C 1
ATOM 1431 O O . ASN A 1 181 ? -3.799 23.451 5.634 1.00 89.44 181 ASN A O 1
ATOM 1435 N N . GLY A 1 182 ? -4.115 21.463 4.645 1.00 89.38 182 GLY A N 1
ATOM 1436 C CA . GLY A 1 182 ? -4.610 22.000 3.377 1.00 89.38 182 GLY A CA 1
ATOM 1437 C C . GLY A 1 182 ? -6.124 22.214 3.294 1.00 89.38 182 GLY A C 1
ATOM 1438 O O . GLY A 1 182 ? -6.573 22.922 2.389 1.00 89.38 182 GLY A O 1
ATOM 1439 N N . ALA A 1 183 ? -6.924 21.625 4.191 1.00 92.38 183 ALA A N 1
ATOM 1440 C CA . ALA A 1 183 ? -8.381 21.761 4.152 1.00 92.38 183 ALA A CA 1
ATOM 1441 C C . ALA A 1 183 ? -8.846 23.209 4.359 1.00 92.38 183 ALA A C 1
ATOM 1443 O O . ALA A 1 183 ? -8.359 23.929 5.239 1.00 92.38 183 ALA A O 1
ATOM 1444 N N . SER A 1 184 ? -9.865 23.605 3.588 1.00 92.94 184 SER A N 1
ATOM 1445 C CA . SER A 1 184 ? -10.564 24.872 3.813 1.00 92.94 184 SER A CA 1
ATOM 1446 C C . SER A 1 184 ? -11.314 24.859 5.149 1.00 92.94 184 SER A C 1
ATOM 1448 O O . SER A 1 184 ? -11.616 23.799 5.698 1.00 92.94 184 SER A O 1
ATOM 1450 N N . GLU A 1 185 ? -11.672 26.034 5.667 1.00 91.38 185 GLU A N 1
ATOM 1451 C CA . GLU A 1 185 ? -12.430 26.135 6.922 1.00 91.38 185 GLU A CA 1
ATOM 1452 C C . GLU A 1 185 ? -13.786 25.405 6.844 1.00 91.38 185 GLU A C 1
ATOM 1454 O O . GLU A 1 185 ? -14.198 24.727 7.784 1.00 91.38 185 GLU A O 1
ATOM 1459 N N . GLU A 1 186 ? -14.442 25.440 5.680 1.00 92.56 186 GLU A N 1
ATOM 1460 C CA . GLU A 1 186 ? -15.671 24.677 5.435 1.00 92.56 186 GLU A CA 1
ATOM 1461 C C . GLU A 1 186 ? -15.441 23.159 5.476 1.00 92.56 186 GLU A C 1
ATOM 1463 O O . GLU A 1 186 ? -16.248 22.415 6.040 1.00 92.56 186 GLU A O 1
ATOM 1468 N N . GLU A 1 187 ? -14.349 22.676 4.871 1.00 92.75 187 GLU A N 1
ATOM 1469 C CA . GLU A 1 187 ? -13.976 21.257 4.890 1.00 92.75 187 GLU A CA 1
ATOM 1470 C C . GLU A 1 187 ? -13.618 20.806 6.311 1.00 92.75 187 GLU A C 1
ATOM 1472 O O . GLU A 1 187 ? -14.034 19.725 6.734 1.00 92.75 187 GLU A O 1
ATOM 1477 N N . ARG A 1 188 ? -12.923 21.659 7.071 1.00 94.12 188 ARG A N 1
ATOM 1478 C CA . ARG A 1 188 ? -12.537 21.436 8.468 1.00 94.12 188 ARG A CA 1
ATOM 1479 C C . ARG A 1 188 ? -13.748 21.235 9.366 1.00 94.12 188 ARG A C 1
ATOM 1481 O O . ARG A 1 188 ? -13.818 20.235 10.077 1.00 94.12 188 ARG A O 1
ATOM 1488 N N . GLN A 1 189 ? -14.737 22.121 9.264 1.00 93.81 189 GLN A N 1
ATOM 1489 C CA . GLN A 1 189 ? -15.988 22.013 10.016 1.00 93.81 189 GLN A CA 1
ATOM 1490 C C . GLN A 1 189 ? -16.808 20.793 9.583 1.00 93.81 189 GLN A C 1
ATOM 1492 O O . GLN A 1 189 ? -17.324 20.057 10.421 1.00 93.81 189 GLN A O 1
ATOM 1497 N N . ARG A 1 190 ? -16.889 20.526 8.273 1.00 93.69 190 ARG A N 1
ATOM 1498 C CA . ARG A 1 190 ? -17.640 19.382 7.730 1.00 93.69 190 ARG A CA 1
ATOM 1499 C C . ARG A 1 190 ? -17.059 18.033 8.150 1.00 93.69 190 ARG A C 1
ATOM 1501 O O . ARG A 1 190 ? -17.811 17.081 8.355 1.00 93.69 190 ARG A O 1
ATOM 1508 N N . HIS A 1 191 ? -15.736 17.934 8.222 1.00 94.62 191 HIS A N 1
ATOM 1509 C CA . HIS A 1 191 ? -15.029 16.700 8.550 1.00 94.62 191 HIS A CA 1
ATOM 1510 C C . HIS A 1 191 ? -14.561 16.636 10.006 1.00 94.62 191 HIS A C 1
ATOM 1512 O O . HIS A 1 191 ? -13.901 15.663 10.357 1.00 94.62 191 HIS A O 1
ATOM 1518 N N . TYR A 1 192 ? -14.937 17.600 10.855 1.00 95.25 192 TYR A N 1
ATOM 1519 C CA . TYR A 1 192 ? -14.540 17.670 12.267 1.00 95.25 192 TYR A CA 1
ATOM 1520 C C . TYR A 1 192 ? -13.021 17.535 12.453 1.00 95.25 192 TYR A C 1
ATOM 1522 O O . TYR A 1 192 ? -12.544 16.744 13.270 1.00 95.25 192 TYR A O 1
ATOM 1530 N N . LEU A 1 193 ? -12.260 18.246 11.619 1.00 93.94 193 LEU A N 1
ATOM 1531 C CA . LEU A 1 193 ? -10.803 18.176 11.634 1.00 93.94 193 LEU A CA 1
ATOM 1532 C C . LEU A 1 193 ? -10.244 19.019 12.787 1.00 93.94 193 LEU A C 1
ATOM 1534 O O . LEU A 1 193 ? -10.664 20.155 12.999 1.00 93.94 193 LEU A O 1
ATOM 1538 N N . MET A 1 194 ? -9.287 18.438 13.501 1.00 91.25 194 MET A N 1
ATOM 1539 C CA . MET A 1 194 ? -8.560 19.024 14.628 1.00 91.25 194 MET A CA 1
ATOM 1540 C C . MET A 1 194 ? -7.104 19.283 14.222 1.00 91.25 194 MET A C 1
ATOM 1542 O O . MET A 1 194 ? -6.690 18.924 13.117 1.00 91.25 194 MET A O 1
ATOM 1546 N N . GLN A 1 195 ? -6.301 19.876 15.101 1.00 86.75 195 GLN A N 1
ATOM 1547 C CA . GLN A 1 195 ? -4.872 20.019 14.838 1.00 86.75 195 GLN A CA 1
ATOM 1548 C C . GLN A 1 195 ? -4.162 18.653 14.855 1.00 86.75 195 GLN A C 1
ATOM 1550 O O . GLN A 1 195 ? -4.574 17.750 15.591 1.00 86.75 195 GLN A O 1
ATOM 1555 N N . PRO A 1 196 ? -3.057 18.473 14.102 1.00 86.12 196 PRO A N 1
ATOM 1556 C CA . PRO A 1 196 ? -2.300 17.217 14.087 1.00 86.12 196 PRO A CA 1
ATOM 1557 C C . PRO A 1 196 ? -1.884 16.711 15.480 1.00 86.12 196 PRO A C 1
ATOM 1559 O O . PRO A 1 196 ? -1.917 15.506 15.727 1.00 86.12 196 PRO A O 1
ATOM 1562 N N . THR A 1 197 ? -1.558 17.620 16.406 1.00 84.06 197 THR A N 1
ATOM 1563 C CA . THR A 1 197 ? -1.183 17.323 17.804 1.00 84.06 197 THR A CA 1
ATOM 1564 C C . THR A 1 197 ? -2.298 16.670 18.615 1.00 84.06 197 THR A C 1
ATOM 1566 O O . THR A 1 197 ? -2.022 15.950 19.575 1.00 84.06 197 THR A O 1
ATOM 1569 N N . GLU A 1 198 ? -3.552 16.902 18.236 1.00 87.75 198 GLU A N 1
ATOM 1570 C CA . GLU A 1 198 ? -4.732 16.433 18.959 1.00 87.75 198 GLU A CA 1
ATOM 1571 C C . GLU A 1 198 ? -5.120 14.999 18.574 1.00 87.75 198 GLU A C 1
ATOM 1573 O O . GLU A 1 198 ? -5.973 14.388 19.220 1.00 87.75 198 GLU A O 1
ATOM 1578 N N . TYR A 1 199 ? -4.490 14.428 17.543 1.00 92.38 199 TYR A N 1
ATOM 1579 C CA . TYR A 1 199 ? -4.744 13.061 17.105 1.00 92.38 199 TYR A CA 1
ATOM 1580 C C . TYR A 1 199 ? -3.730 12.076 17.677 1.00 92.38 199 TYR A C 1
ATOM 1582 O O . TYR A 1 199 ? -2.540 12.117 17.359 1.00 92.38 199 TYR A O 1
ATOM 1590 N N . SER A 1 200 ? -4.230 11.092 18.428 1.00 90.88 200 SER A N 1
ATOM 1591 C CA . SER A 1 200 ? -3.410 10.032 19.017 1.00 90.88 200 SER A CA 1
ATOM 1592 C C . SER A 1 200 ? -2.632 9.236 17.969 1.00 90.88 200 SER A C 1
ATOM 1594 O O . SER A 1 200 ? -1.543 8.771 18.257 1.00 90.88 200 SER A O 1
ATOM 1596 N N . TYR A 1 201 ? -3.141 9.069 16.748 1.00 91.75 201 TYR A N 1
ATOM 1597 C CA . TYR A 1 201 ? -2.423 8.353 15.683 1.00 91.75 201 TYR A CA 1
ATOM 1598 C C . TYR A 1 201 ? -1.355 9.184 14.956 1.00 91.75 201 TYR A C 1
ATOM 1600 O O . TYR A 1 201 ? -0.668 8.639 14.091 1.00 91.75 201 TYR A O 1
ATOM 1608 N N . LEU A 1 202 ? -1.224 10.479 15.266 1.00 89.38 202 LEU A N 1
ATOM 1609 C CA . LEU A 1 202 ? -0.249 11.382 14.640 1.00 89.38 202 LEU A CA 1
ATOM 1610 C C . LEU A 1 202 ? 0.788 11.926 15.632 1.00 89.38 202 LEU A C 1
ATOM 1612 O O . LEU A 1 202 ? 1.884 12.282 15.211 1.00 89.38 202 LEU A O 1
ATOM 1616 N N . ASN A 1 203 ? 0.469 11.972 16.929 1.00 82.25 203 ASN A N 1
ATOM 1617 C CA . ASN A 1 203 ? 1.332 12.555 17.964 1.00 82.25 203 ASN A CA 1
ATOM 1618 C C . ASN A 1 203 ? 2.233 11.541 18.703 1.00 82.25 203 ASN A C 1
ATOM 1620 O O . ASN A 1 203 ? 3.015 11.933 19.565 1.00 82.25 203 ASN A O 1
ATOM 1624 N N . GLN A 1 204 ? 2.159 10.247 18.368 1.00 69.00 204 GLN A N 1
ATOM 1625 C CA . GLN A 1 204 ? 2.928 9.178 19.029 1.00 69.00 204 GLN A CA 1
ATOM 1626 C C . GLN A 1 204 ? 4.436 9.216 18.754 1.00 69.00 204 GLN A C 1
ATOM 1628 O O . GLN A 1 204 ? 5.214 8.733 19.575 1.00 69.00 204 GLN A O 1
ATOM 1633 N N . ALA A 1 205 ? 4.852 9.750 17.604 1.00 57.84 205 ALA A N 1
ATOM 1634 C CA . ALA A 1 205 ? 6.256 9.780 17.193 1.00 57.84 205 ALA A CA 1
ATOM 1635 C C . ALA A 1 205 ? 7.063 10.929 17.828 1.00 57.84 205 ALA A C 1
ATOM 1637 O O . ALA A 1 205 ? 8.277 10.985 17.643 1.00 57.84 205 ALA A O 1
ATOM 1638 N N . LEU A 1 206 ? 6.413 11.828 18.579 1.00 56.66 206 LEU A N 1
ATOM 1639 C CA . LEU A 1 206 ? 7.059 12.973 19.220 1.00 56.66 206 LEU A CA 1
ATOM 1640 C C . LEU A 1 206 ? 7.851 12.527 20.451 1.00 56.66 206 LEU A C 1
ATOM 1642 O O . LEU A 1 206 ? 7.316 11.863 21.345 1.00 56.66 206 LEU A O 1
ATOM 1646 N N . SER A 1 207 ? 9.123 12.916 20.542 1.00 49.69 207 SER A N 1
ATOM 1647 C CA . SER A 1 207 ? 9.882 12.692 21.769 1.00 49.69 207 SER A CA 1
ATOM 1648 C C . SER A 1 207 ? 9.375 13.606 22.896 1.00 49.69 207 SER A C 1
ATOM 1650 O O . SER A 1 207 ? 8.941 14.742 22.683 1.00 49.69 207 SER A O 1
ATOM 1652 N N . SER A 1 208 ? 9.469 13.135 24.142 1.00 42.88 208 SER A N 1
ATOM 1653 C CA . SER A 1 208 ? 9.090 13.898 25.342 1.00 42.88 208 SER A CA 1
ATOM 1654 C C . SER A 1 208 ? 9.860 15.217 25.505 1.00 42.88 208 SER A C 1
ATOM 1656 O O . SER A 1 208 ? 9.402 16.107 26.216 1.00 42.88 208 SER A O 1
ATOM 1658 N N . MET A 1 209 ? 11.016 15.356 24.850 1.00 40.88 209 MET A N 1
ATOM 1659 C CA . MET A 1 209 ? 11.864 16.550 24.897 1.00 40.88 209 MET A CA 1
ATOM 1660 C C . MET A 1 209 ? 11.391 17.643 23.920 1.00 40.88 209 MET A C 1
ATOM 1662 O O . MET A 1 209 ? 11.624 18.828 24.149 1.00 40.88 209 MET A O 1
ATOM 1666 N N . GLU A 1 210 ? 10.671 17.265 22.862 1.00 46.09 210 GLU A N 1
ATOM 1667 C CA . GLU A 1 210 ? 10.190 18.171 21.808 1.00 46.09 210 GLU A CA 1
ATOM 1668 C C . GLU A 1 210 ? 8.802 18.738 22.100 1.00 46.09 210 GLU A C 1
ATOM 1670 O O . GLU A 1 210 ? 8.488 19.848 21.671 1.00 46.09 210 GLU A O 1
ATOM 1675 N N . MET A 1 211 ? 8.019 18.038 22.925 1.00 45.56 211 MET A N 1
ATOM 1676 C CA . MET A 1 211 ? 6.716 18.496 23.419 1.00 45.56 211 MET A CA 1
ATOM 1677 C C . MET A 1 211 ? 6.823 19.798 24.241 1.00 45.56 211 MET A C 1
ATOM 1679 O O . MET A 1 211 ? 5.893 20.599 24.271 1.00 45.56 211 MET A O 1
ATOM 1683 N N . SER A 1 212 ? 7.989 20.057 24.854 1.00 39.47 212 SER A N 1
ATOM 1684 C CA . SER A 1 212 ? 8.283 21.315 25.560 1.00 39.47 212 SER A CA 1
ATOM 1685 C C . SER A 1 212 ? 8.710 22.461 24.628 1.00 39.47 212 SER A C 1
ATOM 1687 O O . SER A 1 212 ? 8.540 23.625 24.995 1.00 39.47 212 SER A O 1
ATOM 1689 N N . LYS A 1 213 ? 9.251 22.166 23.435 1.00 41.72 213 LYS A N 1
ATOM 1690 C CA . LYS A 1 213 ? 9.637 23.180 22.432 1.00 41.72 213 LYS A CA 1
ATOM 1691 C C . LYS A 1 213 ? 8.451 23.636 21.579 1.00 41.72 213 LYS A C 1
ATOM 1693 O O . LYS A 1 213 ? 8.389 24.804 21.215 1.00 41.72 213 LYS A O 1
ATOM 1698 N N . THR A 1 214 ? 7.476 22.760 21.323 1.00 43.09 214 THR A N 1
ATOM 1699 C CA . THR A 1 214 ? 6.258 23.100 20.555 1.00 43.09 214 THR A CA 1
ATOM 1700 C C . THR A 1 214 ? 5.330 24.077 21.283 1.00 43.09 214 THR A C 1
ATOM 1702 O O . THR A 1 214 ? 4.506 24.721 20.646 1.00 43.09 214 THR A O 1
ATOM 1705 N N . MET A 1 215 ? 5.458 24.218 22.607 1.00 41.22 215 MET A N 1
ATOM 1706 C CA . MET A 1 215 ? 4.664 25.174 23.389 1.00 41.22 215 MET A CA 1
ATOM 1707 C C . MET A 1 215 ? 5.283 26.576 23.473 1.00 41.22 215 MET A C 1
ATOM 1709 O O . MET A 1 215 ? 4.594 27.503 23.889 1.00 41.22 215 MET A O 1
ATOM 1713 N N . THR A 1 216 ? 6.562 26.752 23.119 1.00 35.31 216 THR A N 1
ATOM 1714 C CA . THR A 1 216 ? 7.294 28.005 23.389 1.00 35.31 216 THR A CA 1
ATOM 1715 C C . THR A 1 216 ? 7.570 28.882 22.170 1.00 35.31 216 THR A C 1
ATOM 1717 O O . THR A 1 216 ? 7.877 30.054 22.363 1.00 35.31 216 THR A O 1
ATOM 1720 N N . PHE A 1 217 ? 7.384 28.402 20.937 1.00 33.72 217 PHE A N 1
ATOM 1721 C CA . PHE A 1 217 ? 7.529 29.241 19.743 1.00 33.72 217 PHE A CA 1
ATOM 1722 C C . PHE A 1 217 ? 6.450 28.936 18.702 1.00 33.72 217 PHE A C 1
ATOM 1724 O O . PHE A 1 217 ? 6.095 27.785 18.472 1.00 33.72 217 PHE A O 1
ATOM 1731 N N . LEU A 1 218 ? 5.945 30.003 18.079 1.00 36.09 218 LEU A N 1
ATOM 1732 C CA . LEU A 1 218 ? 4.954 30.080 16.997 1.00 36.09 218 LEU A CA 1
ATOM 1733 C C . LEU A 1 218 ? 5.384 29.388 15.684 1.00 36.09 218 LEU A C 1
ATOM 1735 O O . LEU A 1 218 ? 4.944 29.785 14.609 1.00 36.09 218 LEU A O 1
ATOM 1739 N N . ASP A 1 219 ? 6.217 28.354 15.740 1.00 36.28 219 ASP A N 1
ATOM 1740 C CA . ASP A 1 219 ? 6.653 27.621 14.560 1.00 36.28 219 ASP A CA 1
ATOM 1741 C C . ASP A 1 219 ? 5.831 26.337 14.415 1.00 36.28 219 ASP A C 1
ATOM 1743 O O . ASP A 1 219 ? 6.183 25.265 14.904 1.00 36.28 219 ASP A O 1
ATOM 1747 N N . ASN A 1 220 ? 4.739 26.443 13.652 1.00 41.94 220 ASN A N 1
ATOM 1748 C CA . ASN A 1 220 ? 3.925 25.338 13.120 1.00 41.94 220 ASN A CA 1
ATOM 1749 C C . ASN A 1 220 ? 4.714 24.350 12.211 1.00 41.94 220 ASN A C 1
ATOM 1751 O O . ASN A 1 220 ? 4.113 23.557 11.489 1.00 41.94 220 ASN A O 1
ATOM 1755 N N . ASN A 1 221 ? 6.050 24.378 12.223 1.00 44.03 221 ASN A N 1
ATOM 1756 C CA . ASN A 1 221 ? 6.924 23.753 11.228 1.00 44.03 221 ASN A CA 1
ATOM 1757 C C . ASN A 1 221 ? 7.447 22.353 11.591 1.00 44.03 221 ASN A C 1
ATOM 1759 O O . ASN A 1 221 ? 8.100 21.743 10.757 1.00 44.03 221 ASN A O 1
ATOM 1763 N N . PHE A 1 222 ? 7.163 21.791 12.774 1.00 44.53 222 PHE A N 1
ATOM 1764 C CA . PHE A 1 222 ? 7.666 20.441 13.110 1.00 44.53 222 PHE A CA 1
ATOM 1765 C C . PHE A 1 222 ? 6.873 19.307 12.431 1.00 44.53 222 PHE A C 1
ATOM 1767 O O . PHE A 1 222 ? 7.393 18.219 12.204 1.00 44.53 222 PHE A O 1
ATOM 1774 N N . TYR A 1 223 ? 5.609 19.557 12.071 1.00 50.66 223 TYR A N 1
ATOM 1775 C CA . TYR A 1 223 ? 4.816 18.614 11.273 1.00 50.66 223 TYR A CA 1
ATOM 1776 C C . TYR A 1 223 ? 5.036 18.761 9.772 1.00 50.66 223 TYR A C 1
ATOM 1778 O O . TYR A 1 223 ? 4.564 17.894 9.036 1.00 50.66 223 TYR A O 1
ATOM 1786 N N . ALA A 1 224 ? 5.721 19.816 9.327 1.00 52.25 224 ALA A N 1
ATOM 1787 C CA . ALA A 1 224 ? 6.090 19.993 7.936 1.00 52.25 224 ALA A CA 1
ATOM 1788 C C . ALA A 1 224 ? 7.306 19.111 7.642 1.00 52.25 224 ALA A C 1
ATOM 1790 O O . ALA A 1 224 ? 8.312 19.184 8.344 1.00 52.25 224 ALA A O 1
ATOM 1791 N N . ALA A 1 225 ? 7.225 18.249 6.625 1.00 56.00 225 ALA A N 1
ATOM 1792 C CA . ALA A 1 225 ? 8.465 17.654 6.127 1.00 56.00 225 ALA A CA 1
ATOM 1793 C C . ALA A 1 225 ? 9.329 18.770 5.543 1.00 56.00 225 ALA A C 1
ATOM 1795 O O . ALA A 1 225 ? 8.809 19.660 4.871 1.00 56.00 225 ALA A O 1
ATOM 1796 N N . GLU A 1 226 ? 10.633 18.718 5.789 1.00 58.53 226 GLU A N 1
ATOM 1797 C CA . GLU A 1 226 ? 11.563 19.729 5.299 1.00 58.53 226 GLU A CA 1
ATOM 1798 C C . GLU A 1 226 ? 11.403 19.908 3.777 1.00 58.53 226 GLU A C 1
ATOM 1800 O O . GLU A 1 226 ? 11.480 18.948 3.007 1.00 58.53 226 GLU A O 1
ATOM 1805 N N . GLY A 1 227 ? 11.078 21.132 3.348 1.00 62.03 227 GLY A N 1
ATOM 1806 C CA . GLY A 1 227 ? 10.842 21.466 1.940 1.00 62.03 227 GLY A CA 1
ATOM 1807 C C . GLY A 1 227 ? 9.488 21.041 1.347 1.00 62.03 227 GLY A C 1
ATOM 1808 O O . GLY A 1 227 ? 9.280 21.247 0.151 1.00 62.03 227 GLY A O 1
ATOM 1809 N N . VAL A 1 228 ? 8.551 20.490 2.128 1.00 70.44 228 VAL A N 1
ATOM 1810 C CA . VAL A 1 228 ? 7.207 20.112 1.653 1.00 70.44 228 VAL A CA 1
ATOM 1811 C C . VAL A 1 228 ? 6.177 21.143 2.101 1.00 70.44 228 VAL A C 1
ATOM 1813 O O . VAL A 1 228 ? 6.032 21.421 3.283 1.00 70.44 228 VAL A O 1
ATOM 1816 N N . ASN A 1 229 ? 5.418 21.689 1.150 1.00 81.88 229 ASN A N 1
ATOM 1817 C CA . ASN A 1 229 ? 4.275 22.550 1.443 1.00 81.88 229 ASN A CA 1
ATOM 1818 C C . ASN A 1 229 ? 2.989 21.711 1.418 1.00 81.88 229 ASN A C 1
ATOM 1820 O O . ASN A 1 229 ? 2.433 21.460 0.347 1.00 81.88 229 ASN A O 1
ATOM 1824 N N . GLU A 1 230 ? 2.502 21.274 2.585 1.00 83.44 230 GLU A N 1
ATOM 1825 C CA . GLU A 1 230 ? 1.313 20.412 2.671 1.00 83.44 230 GLU A CA 1
ATOM 1826 C C . GLU A 1 230 ? 0.051 21.042 2.063 1.00 83.44 230 GLU A C 1
ATOM 1828 O O . GLU A 1 230 ? -0.784 20.322 1.514 1.00 83.44 230 GLU A O 1
ATOM 1833 N N . CYS A 1 231 ? -0.093 22.371 2.109 1.00 86.75 231 CYS A N 1
ATOM 1834 C CA . CYS A 1 231 ? -1.230 23.065 1.500 1.00 86.75 231 CYS A CA 1
ATOM 1835 C C . CYS A 1 231 ? -1.198 22.955 -0.028 1.00 86.75 231 CYS A C 1
ATOM 1837 O O . CYS A 1 231 ? -2.221 22.678 -0.659 1.00 86.75 231 CYS A O 1
ATOM 1839 N N . TYR A 1 232 ? -0.020 23.147 -0.625 1.00 89.50 232 TYR A N 1
ATOM 1840 C CA . TYR A 1 232 ? 0.183 22.961 -2.059 1.00 89.50 232 TYR A CA 1
ATOM 1841 C C . TYR A 1 232 ? -0.037 21.500 -2.464 1.00 89.50 232 TYR A C 1
ATOM 1843 O O . TYR A 1 232 ? -0.754 21.227 -3.427 1.00 89.50 232 TYR A O 1
ATOM 1851 N N . GLU A 1 233 ? 0.506 20.553 -1.697 1.00 91.00 233 GLU A N 1
ATOM 1852 C CA . GLU A 1 233 ? 0.338 19.125 -1.972 1.00 91.00 233 GLU A CA 1
ATOM 1853 C C . GLU A 1 233 ? -1.122 18.668 -1.849 1.00 91.00 233 GLU A C 1
ATOM 1855 O O . GLU A 1 233 ? -1.587 17.861 -2.653 1.00 91.00 233 GLU A O 1
ATOM 1860 N N . TYR A 1 234 ? -1.897 19.233 -0.920 1.00 94.06 234 TYR A N 1
ATOM 1861 C CA . TYR A 1 234 ? -3.336 18.978 -0.840 1.00 94.06 234 TYR A CA 1
ATOM 1862 C C . TYR A 1 234 ? -4.088 19.489 -2.075 1.00 94.06 234 TYR A C 1
ATOM 1864 O O . TYR A 1 234 ? -4.956 18.793 -2.610 1.00 94.06 234 TYR A O 1
ATOM 1872 N N . GLN A 1 235 ? -3.737 20.673 -2.584 1.00 93.25 235 GLN A N 1
ATOM 1873 C CA . GLN A 1 235 ? -4.311 21.177 -3.834 1.00 93.25 235 GLN A CA 1
ATOM 1874 C C . GLN A 1 235 ? -3.925 20.285 -5.018 1.00 93.25 235 GLN A C 1
ATOM 1876 O O . GLN A 1 235 ? -4.794 19.889 -5.796 1.00 93.25 235 GLN A O 1
ATOM 1881 N N . ARG A 1 236 ? -2.646 19.902 -5.123 1.00 93.50 236 ARG A N 1
ATOM 1882 C CA . ARG A 1 236 ? -2.145 18.960 -6.134 1.00 93.50 236 ARG A CA 1
ATOM 1883 C C . ARG A 1 236 ? -2.882 17.622 -6.067 1.00 93.50 236 ARG A C 1
ATOM 1885 O O . ARG A 1 236 ? -3.264 17.097 -7.112 1.00 93.50 236 ARG A O 1
ATOM 1892 N N . LEU A 1 237 ? -3.151 17.108 -4.865 1.00 95.06 237 LEU A N 1
ATOM 1893 C CA . LEU A 1 237 ? -3.958 15.909 -4.652 1.00 95.06 237 LEU A CA 1
ATOM 1894 C C . LEU A 1 237 ? -5.381 16.090 -5.193 1.00 95.06 237 LEU A C 1
ATOM 1896 O O . LEU A 1 237 ? -5.838 15.242 -5.956 1.00 95.06 237 LEU A O 1
ATOM 1900 N N . LYS A 1 238 ? -6.077 17.186 -4.863 1.00 94.19 238 LYS A N 1
ATOM 1901 C CA . LYS A 1 238 ? -7.440 17.444 -5.368 1.00 94.19 238 LYS A CA 1
ATOM 1902 C C . LYS A 1 238 ? -7.478 17.545 -6.895 1.00 94.19 238 LYS A C 1
ATOM 1904 O O . LYS A 1 238 ? -8.304 16.881 -7.517 1.00 94.19 238 LYS A O 1
ATOM 1909 N N . TYR A 1 239 ? -6.532 18.261 -7.506 1.00 93.12 239 TYR A N 1
ATOM 1910 C CA . TYR A 1 239 ? -6.416 18.328 -8.968 1.00 93.12 239 TYR A CA 1
ATOM 1911 C C . TYR A 1 239 ? -6.152 16.956 -9.599 1.00 93.12 239 TYR A C 1
ATOM 1913 O O . TYR A 1 239 ? -6.754 16.614 -10.617 1.00 93.12 239 TYR A O 1
ATOM 1921 N N . ALA A 1 240 ? -5.287 16.143 -8.990 1.00 93.38 240 ALA A N 1
ATOM 1922 C CA . ALA A 1 240 ? -5.019 14.784 -9.446 1.00 93.38 240 ALA A CA 1
ATOM 1923 C C . ALA A 1 240 ? -6.266 13.887 -9.336 1.00 93.38 240 ALA A C 1
ATOM 1925 O O . ALA A 1 240 ? -6.575 13.129 -10.256 1.00 93.38 240 ALA A O 1
ATOM 1926 N N . MET A 1 241 ? -7.030 14.009 -8.247 1.00 94.00 241 MET A N 1
ATOM 1927 C CA . MET A 1 241 ? -8.297 13.301 -8.063 1.00 94.00 241 MET A CA 1
ATOM 1928 C C . MET A 1 241 ? -9.344 13.717 -9.107 1.00 94.00 241 MET A C 1
ATOM 1930 O O . MET A 1 241 ? -10.021 12.856 -9.673 1.00 94.00 241 MET A O 1
ATOM 1934 N N . ASP A 1 242 ? -9.451 15.006 -9.418 1.00 92.12 242 ASP A N 1
ATOM 1935 C CA . ASP A 1 242 ? -10.343 15.495 -10.472 1.00 92.12 242 ASP A CA 1
ATOM 1936 C C . ASP A 1 242 ? -9.931 14.949 -11.850 1.00 92.12 242 ASP A C 1
ATOM 1938 O O . ASP A 1 242 ? -10.773 14.420 -12.577 1.00 92.12 242 ASP A O 1
ATOM 1942 N N . ALA A 1 243 ? -8.634 14.977 -12.175 1.00 88.75 243 ALA A N 1
ATOM 1943 C CA . ALA A 1 243 ? -8.094 14.479 -13.444 1.00 88.75 243 ALA A CA 1
ATOM 1944 C C . ALA A 1 243 ? -8.291 12.963 -13.645 1.00 88.75 243 ALA A C 1
ATOM 1946 O O . ALA A 1 243 ? -8.510 12.503 -14.767 1.00 88.75 243 ALA A O 1
ATOM 1947 N N . VAL A 1 244 ? -8.250 12.173 -12.566 1.00 88.88 244 VAL A N 1
ATOM 1948 C CA . VAL A 1 244 ? -8.556 10.731 -12.609 1.00 88.88 244 VAL A CA 1
ATOM 1949 C C . VAL A 1 244 ? -10.071 10.467 -12.704 1.00 88.88 244 VAL A C 1
ATOM 1951 O O . VAL A 1 244 ? -10.487 9.394 -13.138 1.00 88.88 244 VAL A O 1
ATOM 1954 N N . GLY A 1 245 ? -10.918 11.434 -12.335 1.00 87.88 245 GLY A N 1
ATOM 1955 C CA . GLY A 1 245 ? -12.379 11.323 -12.412 1.00 87.88 245 GLY A CA 1
ATOM 1956 C C . GLY A 1 245 ? -13.066 10.969 -11.087 1.00 87.88 245 GLY A C 1
ATOM 1957 O O . GLY A 1 245 ? -14.142 10.354 -11.071 1.00 87.88 245 GLY A O 1
ATOM 1958 N N . PHE A 1 246 ? -12.475 11.331 -9.946 1.00 90.75 246 PHE A N 1
ATOM 1959 C CA . PHE A 1 246 ? -13.151 11.246 -8.651 1.00 90.75 246 PHE A CA 1
ATOM 1960 C C . PHE A 1 246 ? -14.168 12.384 -8.511 1.00 90.75 246 PHE A C 1
ATOM 1962 O O . PHE A 1 246 ? -13.800 13.543 -8.376 1.00 90.75 246 PHE A O 1
ATOM 1969 N N . SER A 1 247 ? -15.465 12.056 -8.467 1.00 92.00 247 SER A N 1
ATOM 1970 C CA . SER A 1 247 ? -16.510 13.058 -8.184 1.00 92.00 247 SER A CA 1
ATOM 1971 C C . SER A 1 247 ? -16.292 13.752 -6.833 1.00 92.00 247 SER A C 1
ATOM 1973 O O . SER A 1 247 ? -15.862 13.099 -5.879 1.00 92.00 247 SER A O 1
ATOM 1975 N N . GLN A 1 248 ? -16.709 15.014 -6.703 1.00 91.88 248 GLN A N 1
ATOM 1976 C CA . GLN A 1 248 ? -16.616 15.761 -5.440 1.00 91.88 248 GLN A CA 1
ATOM 1977 C C . GLN A 1 248 ? -17.261 15.020 -4.258 1.00 91.88 248 GLN A C 1
ATOM 1979 O O . GLN A 1 248 ? -16.678 14.942 -3.181 1.00 91.88 248 GLN A O 1
ATOM 1984 N N . GLN A 1 249 ? -18.418 14.379 -4.465 1.00 91.00 249 GLN A N 1
ATOM 1985 C CA . GLN A 1 249 ? -19.059 13.569 -3.423 1.00 91.00 249 GLN A CA 1
ATOM 1986 C C . GLN A 1 249 ? -18.189 12.380 -2.991 1.00 91.00 249 GLN A C 1
ATOM 1988 O O . GLN A 1 249 ? -18.173 12.007 -1.819 1.00 91.00 249 GLN A O 1
ATOM 1993 N N . SER A 1 250 ? -17.478 11.755 -3.934 1.00 91.19 250 SER A N 1
ATOM 1994 C CA . SER A 1 250 ? -16.547 10.674 -3.610 1.00 91.19 250 SER A CA 1
ATOM 1995 C C . SER A 1 250 ? -15.364 11.195 -2.804 1.00 91.19 250 SER A C 1
ATOM 1997 O O . SER A 1 250 ? -15.056 10.595 -1.783 1.00 91.19 250 SER A O 1
ATOM 1999 N N . GLN A 1 251 ? -14.769 12.325 -3.199 1.00 94.06 251 GLN A N 1
ATOM 2000 C CA . GLN A 1 251 ? -13.676 12.963 -2.454 1.00 94.06 251 GLN A CA 1
ATOM 2001 C C . GLN A 1 251 ? -14.098 13.278 -1.013 1.00 94.06 251 GLN A C 1
ATOM 2003 O O . GLN A 1 251 ? -13.432 12.869 -0.067 1.00 94.06 251 GLN A O 1
ATOM 2008 N N . GLN A 1 252 ? -15.274 13.886 -0.832 1.00 93.62 252 GLN A N 1
ATOM 2009 C CA . GLN A 1 252 ? -15.835 14.169 0.492 1.00 93.62 252 GLN A CA 1
ATOM 2010 C C . GLN A 1 252 ? -16.024 12.898 1.326 1.00 93.62 252 GLN A C 1
ATOM 2012 O O . GLN A 1 252 ? -15.655 12.866 2.496 1.00 93.62 252 GLN A O 1
ATOM 2017 N N . ASN A 1 253 ? -16.568 11.830 0.735 1.00 94.19 253 ASN A N 1
ATOM 2018 C CA . ASN A 1 253 ? -16.736 10.558 1.439 1.00 94.19 253 ASN A CA 1
ATOM 2019 C C . ASN A 1 253 ? -15.386 9.945 1.845 1.00 94.19 253 ASN A C 1
ATOM 2021 O O . ASN A 1 253 ? -15.284 9.356 2.921 1.00 94.19 253 ASN A O 1
ATOM 2025 N N . MET A 1 254 ? -14.357 10.078 1.002 1.00 95.56 254 MET A N 1
ATOM 2026 C CA . MET A 1 254 ? -13.004 9.618 1.312 1.00 95.56 254 MET A CA 1
ATOM 2027 C C . MET A 1 254 ? -12.431 10.388 2.504 1.00 95.56 254 MET A C 1
ATOM 2029 O O . MET A 1 254 ? -12.018 9.760 3.475 1.00 95.56 254 MET A O 1
ATOM 2033 N N . PHE A 1 255 ? -12.476 11.723 2.478 1.00 96.25 255 PHE A N 1
ATOM 2034 C CA . PHE A 1 255 ? -11.989 12.558 3.580 1.00 96.25 255 PHE A CA 1
ATOM 2035 C C . PHE A 1 255 ? -12.775 12.335 4.881 1.00 96.25 255 PHE A C 1
ATOM 2037 O O . PHE A 1 255 ? -12.176 12.302 5.954 1.00 96.25 255 PHE A O 1
ATOM 2044 N N . ALA A 1 256 ? -14.081 12.052 4.804 1.00 96.62 256 ALA A N 1
ATOM 2045 C CA . ALA A 1 256 ? -14.872 11.645 5.970 1.00 96.62 256 ALA A CA 1
ATOM 2046 C C . ALA A 1 256 ? -14.374 10.328 6.594 1.00 96.62 256 ALA A C 1
ATOM 2048 O O . ALA A 1 256 ? -14.312 10.218 7.818 1.00 96.62 256 ALA A O 1
ATOM 2049 N N . VAL A 1 257 ? -13.998 9.334 5.779 1.00 96.25 257 VAL A N 1
ATOM 2050 C CA . VAL A 1 257 ? -13.423 8.075 6.286 1.00 96.25 257 VAL A CA 1
ATOM 2051 C C . VAL A 1 257 ? -12.036 8.302 6.886 1.00 96.25 257 VAL A C 1
ATOM 2053 O O . VAL A 1 257 ? -11.748 7.731 7.933 1.00 96.25 257 VAL A O 1
ATOM 2056 N N . ILE A 1 258 ? -11.201 9.151 6.281 1.00 96.62 258 ILE A N 1
ATOM 2057 C CA . ILE A 1 258 ? -9.874 9.505 6.817 1.00 96.62 258 ILE A CA 1
ATOM 2058 C C . ILE A 1 258 ? -10.006 10.193 8.180 1.00 96.62 258 ILE A C 1
ATOM 2060 O O . ILE A 1 258 ? -9.347 9.782 9.133 1.00 96.62 258 ILE A O 1
ATOM 2064 N N . SER A 1 259 ? -10.903 11.176 8.296 1.00 97.31 259 SER A N 1
ATOM 2065 C CA . SER A 1 259 ? -11.192 11.835 9.573 1.00 97.31 259 SER A CA 1
ATOM 2066 C C . SER A 1 259 ? -11.701 10.836 10.618 1.00 97.31 259 SER A C 1
ATOM 2068 O O . SER A 1 259 ? -11.197 10.791 11.739 1.00 97.31 259 SER A O 1
ATOM 2070 N N . ALA A 1 260 ? -12.623 9.943 10.240 1.00 97.06 260 ALA A N 1
ATOM 2071 C CA . ALA A 1 260 ? -13.103 8.896 11.139 1.00 97.06 260 ALA A CA 1
ATOM 2072 C C . ALA A 1 260 ? -11.979 7.951 11.605 1.00 97.06 260 ALA A C 1
ATOM 2074 O O . ALA A 1 260 ? -11.982 7.540 12.762 1.00 97.06 260 ALA A O 1
ATOM 2075 N N . VAL A 1 261 ? -11.014 7.619 10.739 1.00 96.75 261 VAL A N 1
ATOM 2076 C CA . VAL A 1 261 ? -9.831 6.817 11.102 1.00 96.75 261 VAL A CA 1
ATOM 2077 C C . VAL A 1 261 ? -8.969 7.541 12.137 1.00 96.75 261 VAL A C 1
ATOM 2079 O O . VAL A 1 261 ? -8.568 6.912 13.112 1.00 96.75 261 VAL A O 1
ATOM 2082 N N . LEU A 1 262 ? -8.731 8.846 11.981 1.00 96.25 262 LEU A N 1
ATOM 2083 C CA . LEU A 1 262 ? -7.982 9.635 12.965 1.00 96.25 262 LEU A CA 1
ATOM 2084 C C . LEU A 1 262 ? -8.718 9.729 14.311 1.00 96.25 262 LEU A C 1
ATOM 2086 O O . LEU A 1 262 ? -8.131 9.478 15.363 1.00 96.25 262 LEU A O 1
ATOM 2090 N N . LEU A 1 263 ? -10.021 10.017 14.278 1.00 96.50 263 LEU A N 1
ATOM 2091 C CA . LEU A 1 263 ? -10.859 10.133 15.474 1.00 96.50 263 LEU A CA 1
ATOM 2092 C C . LEU A 1 263 ? -11.026 8.802 16.216 1.00 96.50 263 LEU A C 1
ATOM 2094 O O . LEU A 1 263 ? -11.151 8.810 17.440 1.00 96.50 263 LEU A O 1
ATOM 2098 N N . LEU A 1 264 ? -10.985 7.657 15.518 1.00 95.31 264 LEU A N 1
ATOM 2099 C CA . LEU A 1 264 ? -10.964 6.343 16.169 1.00 95.31 264 LEU A CA 1
ATOM 2100 C C . LEU A 1 264 ? -9.800 6.249 17.159 1.00 95.31 264 LEU A C 1
ATOM 2102 O O . LEU A 1 264 ? -10.018 5.780 18.271 1.00 95.31 264 LEU A O 1
ATOM 2106 N N . GLY A 1 265 ? -8.611 6.753 16.815 1.00 93.25 265 GLY A N 1
ATOM 2107 C CA . GLY A 1 265 ? -7.450 6.770 17.712 1.00 93.25 265 GLY A CA 1
ATOM 2108 C C . GLY A 1 265 ? -7.674 7.564 19.002 1.00 93.25 265 GLY A C 1
ATOM 2109 O O . GLY A 1 265 ? -7.112 7.214 20.041 1.00 93.25 265 GLY A O 1
ATOM 2110 N N . ASN A 1 266 ? -8.560 8.562 18.967 1.00 94.81 266 ASN A N 1
ATOM 2111 C CA . ASN A 1 266 ? -8.891 9.422 20.104 1.00 94.81 266 ASN A CA 1
ATOM 2112 C C . ASN A 1 266 ? -9.948 8.821 21.044 1.00 94.81 266 ASN A C 1
ATOM 2114 O O . ASN A 1 266 ? -10.247 9.418 22.077 1.00 94.81 266 ASN A O 1
ATOM 2118 N N . ILE A 1 267 ? -10.524 7.652 20.737 1.00 94.44 267 ILE A N 1
ATOM 2119 C CA . ILE A 1 267 ? -11.448 6.972 21.657 1.00 94.44 267 ILE A CA 1
ATOM 2120 C C . ILE A 1 267 ? -10.698 6.566 22.929 1.00 94.44 267 ILE A C 1
ATOM 2122 O O . ILE A 1 267 ? -9.720 5.812 22.879 1.00 94.44 267 ILE A O 1
ATOM 2126 N N . GLN A 1 268 ? -11.203 7.032 24.071 1.00 91.75 268 GLN A N 1
ATOM 2127 C CA . GLN A 1 268 ? -10.688 6.727 25.399 1.00 91.75 268 GLN A CA 1
ATOM 2128 C C . GLN A 1 268 ? -11.572 5.678 26.073 1.00 91.75 268 GLN A C 1
ATOM 2130 O O . GLN A 1 268 ? -12.793 5.823 26.159 1.00 91.75 268 GLN A O 1
ATOM 2135 N N . TYR A 1 269 ? -10.944 4.619 26.575 1.00 91.12 269 TYR A N 1
ATOM 2136 C CA . TYR A 1 269 ? -11.623 3.545 27.291 1.00 91.12 269 TYR A CA 1
ATOM 2137 C C . TYR A 1 269 ? -11.447 3.707 28.798 1.00 91.12 269 TYR A C 1
ATOM 2139 O O . TYR A 1 269 ? -10.328 3.868 29.283 1.00 91.12 269 TYR A O 1
ATOM 2147 N N . VAL A 1 270 ? -12.552 3.615 29.534 1.00 88.38 270 VAL A N 1
ATOM 2148 C CA . VAL A 1 270 ? -12.606 3.723 30.994 1.00 88.38 270 VAL A CA 1
ATOM 2149 C C . VAL A 1 270 ? -13.051 2.385 31.575 1.00 88.38 270 VAL A C 1
ATOM 2151 O O . VAL A 1 270 ? -14.058 1.814 31.138 1.00 88.38 270 VAL A O 1
ATOM 2154 N N . ARG A 1 271 ? -12.310 1.894 32.576 1.00 84.56 271 ARG A N 1
ATOM 2155 C CA . ARG A 1 271 ? -12.702 0.723 33.372 1.00 84.56 271 ARG A CA 1
ATOM 2156 C C . ARG A 1 271 ? -13.836 1.106 34.318 1.00 84.56 271 ARG A C 1
ATOM 2158 O O . ARG A 1 271 ? -13.711 2.073 35.064 1.00 84.56 271 ARG A O 1
ATOM 2165 N N . ARG A 1 272 ? -14.912 0.323 34.330 1.00 74.81 272 ARG A N 1
ATOM 2166 C CA . ARG A 1 272 ? -15.940 0.367 35.374 1.00 74.81 272 ARG A CA 1
ATOM 2167 C C . ARG A 1 272 ? -15.859 -0.917 36.191 1.00 74.81 272 ARG A C 1
ATOM 2169 O O . ARG A 1 272 ? -15.938 -2.008 35.633 1.00 74.81 272 ARG A O 1
ATOM 2176 N N . SER A 1 273 ? -15.713 -0.786 37.506 1.00 59.69 273 SER A N 1
ATOM 2177 C CA . SER A 1 273 ? -15.848 -1.906 38.436 1.00 59.69 273 SER A CA 1
ATOM 2178 C C . SER A 1 273 ? -17.316 -2.337 38.486 1.00 59.69 273 SER A C 1
ATOM 2180 O O . SER A 1 273 ? -18.192 -1.566 38.879 1.00 59.69 273 SER A O 1
ATOM 2182 N N . GLY A 1 274 ? -17.607 -3.554 38.024 1.00 58.66 274 GLY A N 1
ATOM 2183 C CA . GLY A 1 274 ? -18.902 -4.190 38.247 1.00 58.66 274 GLY A CA 1
ATOM 2184 C C . GLY A 1 274 ? -19.020 -4.729 39.677 1.00 58.66 274 GLY A C 1
ATOM 2185 O O . GLY A 1 274 ? -18.018 -4.970 40.342 1.00 58.66 274 GLY A O 1
ATOM 2186 N N . TYR A 1 275 ? -20.253 -4.968 40.139 1.00 52.25 275 TYR A N 1
ATOM 2187 C CA . TYR A 1 275 ? -20.535 -5.657 41.412 1.00 52.25 275 TYR A CA 1
ATOM 2188 C C . TYR A 1 275 ? -20.037 -7.114 41.442 1.00 52.25 275 TYR A C 1
ATOM 2190 O O . TYR A 1 275 ? -20.050 -7.750 42.491 1.00 52.25 275 TYR A O 1
ATOM 2198 N N . HIS A 1 276 ? -19.656 -7.672 40.294 1.00 55.09 276 HIS A N 1
ATOM 2199 C CA . HIS A 1 276 ? -18.995 -8.967 40.153 1.00 55.09 276 HIS A CA 1
ATOM 2200 C C . HIS A 1 276 ? -17.651 -8.703 39.470 1.00 55.09 276 HIS A C 1
ATOM 2202 O O . HIS A 1 276 ? -17.562 -7.787 38.655 1.00 55.09 276 HIS A O 1
ATOM 2208 N N . SER A 1 277 ? -16.626 -9.472 39.828 1.00 52.75 277 SER A N 1
ATOM 2209 C CA . SER A 1 277 ? -15.189 -9.311 39.536 1.00 52.75 277 SER A CA 1
ATOM 2210 C C . SER A 1 277 ? -14.754 -9.207 38.059 1.00 52.75 277 SER A C 1
ATOM 2212 O O . SER A 1 277 ? -13.563 -9.307 37.779 1.00 52.75 277 SER A O 1
ATOM 2214 N N . ASP A 1 278 ? -15.675 -8.999 37.121 1.00 56.41 278 ASP A N 1
ATOM 2215 C CA . ASP A 1 278 ? -15.380 -8.795 35.707 1.00 56.41 278 ASP A CA 1
ATOM 2216 C C . ASP A 1 278 ? -15.108 -7.308 35.423 1.00 56.41 278 ASP A C 1
ATOM 2218 O O . ASP A 1 278 ? -15.946 -6.429 35.662 1.00 56.41 278 ASP A O 1
ATOM 2222 N N . GLU A 1 279 ? -13.913 -7.016 34.902 1.00 59.69 279 GLU A N 1
ATOM 2223 C CA . GLU A 1 279 ? -13.562 -5.688 34.399 1.00 59.69 279 GLU A CA 1
ATOM 2224 C C . GLU A 1 279 ? -14.464 -5.329 33.208 1.00 59.69 279 GLU A C 1
ATOM 2226 O O . GLU A 1 279 ? -14.345 -5.902 32.126 1.00 59.69 279 GLU A O 1
ATOM 2231 N N . ASN A 1 280 ? -15.344 -4.344 33.386 1.00 72.25 280 ASN A N 1
ATOM 2232 C CA . ASN A 1 280 ? -16.221 -3.857 32.326 1.00 72.25 280 ASN A CA 1
ATOM 2233 C C . ASN A 1 280 ? -15.602 -2.626 31.652 1.00 72.25 280 ASN A C 1
ATOM 2235 O O . ASN A 1 280 ? -15.220 -1.666 32.331 1.00 72.25 280 ASN A O 1
ATOM 2239 N N . VAL A 1 281 ? -15.514 -2.620 30.318 1.00 85.06 281 VAL A N 1
ATOM 2240 C CA . VAL A 1 281 ? -14.985 -1.479 29.556 1.00 85.06 281 VAL A CA 1
ATOM 2241 C C . VAL A 1 281 ? -16.114 -0.605 29.018 1.00 85.06 281 VAL A C 1
ATOM 2243 O O . VAL A 1 281 ? -17.092 -1.074 28.436 1.00 85.06 281 VAL A O 1
ATOM 2246 N N . SER A 1 282 ? -15.964 0.703 29.184 1.00 86.38 282 SER A N 1
ATOM 2247 C CA . SER A 1 282 ? -16.875 1.708 28.637 1.00 86.38 282 SER A CA 1
ATOM 2248 C C . SER A 1 282 ? -16.093 2.786 27.893 1.00 86.38 282 SER A C 1
ATOM 2250 O O . SER A 1 282 ? -14.895 2.952 28.116 1.00 86.38 282 SER A O 1
ATOM 2252 N N . ILE A 1 283 ? -16.752 3.497 26.981 1.00 90.25 283 ILE A N 1
ATOM 2253 C CA . ILE A 1 283 ? -16.145 4.630 26.274 1.00 90.25 283 ILE A CA 1
ATOM 2254 C C . ILE A 1 283 ? -16.315 5.869 27.155 1.00 90.25 283 ILE A C 1
ATOM 2256 O O . ILE A 1 283 ? -17.427 6.161 27.583 1.00 90.25 283 ILE A O 1
ATOM 2260 N N . GLY A 1 284 ? -15.214 6.559 27.458 1.00 86.44 284 GLY A N 1
ATOM 2261 C CA . GLY A 1 284 ? -15.211 7.754 28.307 1.00 86.44 284 GLY A CA 1
ATOM 2262 C C . GLY A 1 284 ? -15.635 9.026 27.574 1.00 86.44 284 GLY A C 1
ATOM 2263 O O . GLY A 1 284 ? -16.221 9.913 28.179 1.00 86.44 284 GLY A O 1
ATOM 2264 N N . ASN A 1 285 ? -15.374 9.100 26.267 1.00 91.31 285 ASN A N 1
ATOM 2265 C CA . ASN A 1 285 ? -15.653 10.257 25.419 1.00 91.31 285 ASN A CA 1
ATOM 2266 C C . ASN A 1 285 ? -16.716 9.940 24.354 1.00 91.31 285 ASN A C 1
ATOM 2268 O O . ASN A 1 285 ? -16.417 9.729 23.176 1.00 91.31 285 ASN A O 1
ATOM 2272 N N . GLU A 1 286 ? -17.985 9.921 24.766 1.00 90.00 286 GLU A N 1
ATOM 2273 C CA . GLU A 1 286 ? -19.117 9.634 23.870 1.00 90.00 286 GLU A CA 1
ATOM 2274 C C . GLU A 1 286 ? -19.278 10.668 22.738 1.00 90.00 286 GLU A C 1
ATOM 2276 O O . GLU A 1 286 ? -19.791 10.339 21.667 1.00 90.00 286 GLU A O 1
ATOM 2281 N N . GLU A 1 287 ? -18.776 11.891 22.923 1.00 93.50 287 GLU A N 1
ATOM 2282 C CA . GLU A 1 287 ? -18.777 12.948 21.904 1.00 93.50 287 GLU A CA 1
ATOM 2283 C C . GLU A 1 287 ? -17.993 12.538 20.648 1.00 93.50 287 GLU A C 1
ATOM 2285 O O . GLU A 1 287 ? -18.522 12.590 19.536 1.00 93.50 287 GLU A O 1
ATOM 2290 N N . VAL A 1 288 ? -16.768 12.025 20.819 1.00 94.56 288 VAL A N 1
ATOM 2291 C CA . VAL A 1 288 ? -15.924 11.543 19.710 1.00 94.56 288 VAL A CA 1
ATOM 2292 C C . VAL A 1 288 ? -16.602 10.380 18.987 1.00 94.56 288 VAL A C 1
ATOM 2294 O O . VAL A 1 288 ? -16.628 10.328 17.756 1.00 94.56 288 VAL A O 1
ATOM 2297 N N . LEU A 1 289 ? -17.231 9.472 19.739 1.00 94.25 289 LEU A N 1
ATOM 2298 C CA . LEU A 1 289 ? -17.995 8.366 19.165 1.00 94.25 289 LEU A CA 1
ATOM 2299 C C . LEU A 1 289 ? -19.182 8.863 18.320 1.00 94.25 289 LEU A C 1
ATOM 2301 O O . LEU A 1 289 ? -19.454 8.305 17.253 1.00 94.25 289 LEU A O 1
ATOM 2305 N N . SER A 1 290 ? -19.879 9.908 18.773 1.00 95.44 290 SER A N 1
ATOM 2306 C CA . SER A 1 290 ? -20.988 10.537 18.046 1.00 95.44 290 SER A CA 1
ATOM 2307 C C . SER A 1 290 ? -20.527 11.156 16.721 1.00 95.44 290 SER A C 1
ATOM 2309 O O . SER A 1 290 ? -21.176 10.974 15.682 1.00 95.44 290 SER A O 1
ATOM 2311 N N . ILE A 1 291 ? -19.356 11.801 16.718 1.00 96.50 291 ILE A N 1
ATOM 2312 C CA . ILE A 1 291 ? -18.740 12.354 15.504 1.00 96.50 291 ILE A CA 1
ATOM 2313 C C . ILE A 1 291 ? -18.399 11.229 14.515 1.00 96.50 291 ILE A C 1
ATOM 2315 O O . ILE A 1 291 ? -18.811 11.282 13.354 1.00 96.50 291 ILE A O 1
ATOM 2319 N N . ILE A 1 292 ? -17.739 10.155 14.967 1.00 96.25 292 ILE A N 1
ATOM 2320 C CA . ILE A 1 292 ? -17.404 8.995 14.115 1.00 96.25 292 ILE A CA 1
ATOM 2321 C C . ILE A 1 292 ? -18.675 8.344 13.548 1.00 96.25 292 ILE A C 1
ATOM 2323 O O . ILE A 1 292 ? -18.742 8.000 12.365 1.00 96.25 292 ILE A O 1
ATOM 2327 N N . SER A 1 293 ? -19.709 8.203 14.381 1.00 96.06 293 SER A N 1
ATOM 2328 C CA . SER A 1 293 ? -21.041 7.725 13.995 1.00 96.06 293 SER A CA 1
ATOM 2329 C C . SER A 1 293 ? -21.644 8.574 12.869 1.00 96.06 293 SER A C 1
ATOM 2331 O O . SER A 1 293 ? -22.208 8.025 11.917 1.00 96.06 293 SER A O 1
ATOM 2333 N N . THR A 1 294 ? -21.476 9.896 12.934 1.00 96.50 294 THR A N 1
ATOM 2334 C CA . THR A 1 294 ? -21.947 10.844 11.914 1.00 96.50 294 THR A CA 1
ATOM 2335 C C . THR A 1 294 ? -21.162 10.709 10.610 1.00 96.50 294 THR A C 1
ATOM 2337 O O . THR A 1 294 ? -21.778 10.505 9.565 1.00 96.50 294 THR A O 1
ATOM 2340 N N . LEU A 1 295 ? -19.826 10.713 10.668 1.00 95.75 295 LEU A N 1
ATOM 2341 C CA . LEU A 1 295 ? -18.943 10.594 9.497 1.00 95.75 295 LEU A CA 1
ATOM 2342 C C . LEU A 1 295 ? -19.126 9.267 8.746 1.00 95.75 295 LEU A C 1
ATOM 2344 O O . LEU A 1 295 ? -19.203 9.234 7.518 1.00 95.75 295 LEU A O 1
ATOM 2348 N N . LEU A 1 296 ? -19.230 8.153 9.478 1.00 94.06 296 LEU A N 1
ATOM 2349 C CA . LEU A 1 296 ? -19.413 6.823 8.887 1.00 94.06 296 LEU A CA 1
ATOM 2350 C C . LEU A 1 296 ? -20.885 6.481 8.627 1.00 94.06 296 LEU A C 1
ATOM 2352 O O . LEU A 1 296 ? -21.178 5.443 8.025 1.00 94.06 296 LEU A O 1
ATOM 2356 N N . HIS A 1 297 ? -21.820 7.320 9.077 1.00 94.62 297 HIS A N 1
ATOM 2357 C CA . HIS A 1 297 ? -23.262 7.078 9.066 1.00 94.62 297 HIS A CA 1
ATOM 2358 C C . HIS A 1 297 ? -23.669 5.720 9.675 1.00 94.62 297 HIS A C 1
ATOM 2360 O O . HIS A 1 297 ? -24.541 5.020 9.146 1.00 94.62 297 HIS A O 1
ATOM 2366 N N . ILE A 1 298 ? -23.029 5.329 10.777 1.00 93.25 298 ILE A N 1
ATOM 2367 C CA . ILE A 1 298 ? -23.321 4.110 11.551 1.00 93.25 298 ILE A CA 1
ATOM 2368 C C . ILE A 1 298 ? -24.076 4.529 12.813 1.00 93.25 298 ILE A C 1
ATOM 2370 O O . ILE A 1 298 ? -23.811 5.586 13.357 1.00 93.25 298 ILE A O 1
ATOM 2374 N N . LYS A 1 299 ? -25.022 3.727 13.311 1.00 93.81 299 LYS A N 1
ATOM 2375 C CA . LYS A 1 299 ? -25.708 4.050 14.575 1.00 93.81 299 LYS A CA 1
ATOM 2376 C C . LYS A 1 299 ? -24.704 4.009 15.741 1.00 93.81 299 LYS A C 1
ATOM 2378 O O . LYS A 1 299 ? -24.115 2.953 15.965 1.00 93.81 299 LYS A O 1
ATOM 2383 N N . ALA A 1 300 ? -24.582 5.093 16.515 1.00 93.06 300 ALA A N 1
ATOM 2384 C CA . ALA A 1 300 ? -23.650 5.197 17.649 1.00 93.06 300 ALA A CA 1
ATOM 2385 C C . ALA A 1 300 ? -23.714 3.999 18.617 1.00 93.06 300 ALA A C 1
ATOM 2387 O O . ALA A 1 300 ? -22.687 3.409 18.928 1.00 93.06 300 ALA A O 1
ATOM 2388 N N . SER A 1 301 ? -24.916 3.539 18.990 1.00 91.12 301 SER A N 1
ATOM 2389 C CA . SER A 1 301 ? -25.083 2.352 19.853 1.00 91.12 301 SER A CA 1
ATOM 2390 C C . SER A 1 301 ? -24.538 1.059 19.241 1.00 91.12 301 SER A C 1
ATOM 2392 O O . SER A 1 301 ? -24.009 0.214 19.955 1.00 91.12 301 SER A O 1
ATOM 2394 N N . SER A 1 302 ? -24.643 0.888 17.921 1.00 91.06 302 SER A N 1
ATOM 2395 C CA . SER A 1 302 ? -24.062 -0.274 17.239 1.00 91.06 302 SER A CA 1
ATOM 2396 C C . SER A 1 302 ? -22.539 -0.193 17.177 1.00 91.06 302 SER A C 1
ATOM 2398 O O . SER A 1 302 ? -21.881 -1.222 17.288 1.00 91.06 302 SER A O 1
ATOM 2400 N N . LEU A 1 303 ? -21.988 1.013 17.017 1.00 91.06 303 LEU A N 1
ATOM 2401 C CA . LEU A 1 303 ? -20.545 1.236 17.028 1.00 91.06 303 LEU A CA 1
ATOM 2402 C C . LEU A 1 303 ? -19.957 1.019 18.430 1.00 91.06 303 LEU A C 1
ATOM 2404 O O . LEU A 1 303 ? -18.963 0.316 18.562 1.00 91.06 303 LEU A O 1
ATOM 2408 N N . GLN A 1 304 ? -20.620 1.527 19.471 1.00 92.06 304 GLN A N 1
ATOM 2409 C CA . GLN A 1 304 ? -20.250 1.298 20.868 1.00 92.06 304 GLN A CA 1
ATOM 2410 C C . GLN A 1 304 ? -20.193 -0.194 21.191 1.00 92.06 304 GLN A C 1
ATOM 2412 O O . GLN A 1 304 ? -19.158 -0.681 21.629 1.00 92.06 304 GLN A O 1
ATOM 2417 N N . GLN A 1 305 ? -21.270 -0.935 20.900 1.00 89.56 305 GLN A N 1
ATOM 2418 C CA . GLN A 1 305 ? -21.315 -2.383 21.126 1.00 89.56 305 GLN A CA 1
ATOM 2419 C C . GLN A 1 305 ? -20.198 -3.117 20.378 1.00 89.56 305 GLN A C 1
ATOM 2421 O O . GLN A 1 305 ? -19.593 -4.028 20.932 1.00 89.56 305 GLN A O 1
ATOM 2426 N N . ALA A 1 306 ? -19.893 -2.720 19.140 1.00 88.38 306 ALA A N 1
ATOM 2427 C CA . ALA A 1 306 ? -18.825 -3.347 18.367 1.00 88.38 306 ALA A CA 1
ATOM 2428 C C . ALA A 1 306 ? -17.422 -3.094 18.949 1.00 88.38 306 ALA A C 1
ATOM 2430 O O . ALA A 1 306 ? -16.546 -3.945 18.798 1.00 88.38 306 ALA A O 1
ATOM 2431 N N . LEU A 1 307 ? -17.214 -1.946 19.604 1.00 90.50 307 LEU A N 1
ATOM 2432 C CA . LEU A 1 307 ? -15.935 -1.541 20.192 1.00 90.50 307 LEU A CA 1
ATOM 2433 C C . LEU A 1 307 ? -15.750 -1.997 21.647 1.00 90.50 307 LEU A C 1
ATOM 2435 O O . LEU A 1 307 ? -14.613 -2.082 22.099 1.00 90.50 307 LEU A O 1
ATOM 2439 N N . THR A 1 308 ? -16.828 -2.309 22.376 1.00 89.88 308 THR A N 1
ATOM 2440 C CA . THR A 1 308 ? -16.761 -2.691 23.802 1.00 89.88 308 THR A CA 1
ATOM 2441 C C . THR A 1 308 ? -17.195 -4.126 24.100 1.00 89.88 308 THR A C 1
ATOM 2443 O O . THR A 1 308 ? -16.932 -4.612 25.199 1.00 89.88 308 THR A O 1
ATOM 2446 N N . MET A 1 309 ? -17.834 -4.828 23.157 1.00 85.69 309 MET A N 1
ATOM 2447 C CA . MET A 1 309 ? -18.370 -6.176 23.381 1.00 85.69 309 MET A CA 1
ATOM 2448 C C . MET A 1 309 ? -17.918 -7.185 22.322 1.00 85.69 309 MET A C 1
ATOM 2450 O O . MET A 1 309 ? -17.872 -6.893 21.123 1.00 85.69 309 MET A O 1
ATOM 2454 N N . ARG A 1 310 ? -17.668 -8.421 22.768 1.00 82.25 310 ARG A N 1
ATOM 2455 C CA . ARG A 1 310 ? -17.445 -9.600 21.928 1.00 82.25 310 ARG A CA 1
ATOM 2456 C C . ARG A 1 310 ? -18.678 -10.477 21.900 1.00 82.25 310 ARG A C 1
ATOM 2458 O O . ARG A 1 310 ? -19.213 -10.842 22.942 1.00 82.25 310 ARG A O 1
ATOM 2465 N N . ARG A 1 311 ? -19.053 -10.928 20.707 1.00 78.75 311 ARG A N 1
ATOM 2466 C CA . ARG A 1 311 ? -20.000 -12.026 20.539 1.00 78.75 311 ARG A CA 1
ATOM 2467 C C . ARG A 1 311 ? -19.231 -13.322 20.295 1.00 78.75 311 ARG A C 1
ATOM 2469 O O . ARG A 1 311 ? -18.507 -13.437 19.313 1.00 78.75 311 ARG A O 1
ATOM 2476 N N . THR A 1 312 ? -19.396 -14.305 21.170 1.00 75.75 312 THR A N 1
ATOM 2477 C CA . THR A 1 312 ? -18.822 -15.644 21.004 1.00 75.75 312 THR A CA 1
ATOM 2478 C C . THR A 1 312 ? -19.956 -16.617 20.707 1.00 75.75 312 THR A C 1
ATOM 2480 O O . THR A 1 312 ? -20.817 -16.849 21.552 1.00 75.75 312 THR A O 1
ATOM 2483 N N . VAL A 1 313 ? -19.982 -17.159 19.488 1.00 73.31 313 VAL A N 1
ATOM 2484 C CA . VAL A 1 313 ? -20.962 -18.179 19.090 1.00 73.31 313 VAL A CA 1
ATOM 2485 C C . VAL A 1 313 ? -20.417 -19.544 19.501 1.00 73.31 313 VAL A C 1
ATOM 2487 O O . VAL A 1 313 ? -19.428 -20.016 18.942 1.00 73.31 313 VAL A O 1
ATOM 2490 N N . MET A 1 314 ? -21.039 -20.155 20.503 1.00 73.50 314 MET A N 1
ATOM 2491 C CA . MET A 1 314 ? -20.839 -21.554 20.873 1.00 73.50 314 MET A CA 1
ATOM 2492 C C . MET A 1 314 ? -21.840 -22.438 20.114 1.00 73.50 314 MET A C 1
ATOM 2494 O O . MET A 1 314 ? -22.725 -21.929 19.431 1.00 73.50 314 MET A O 1
ATOM 2498 N N . LYS A 1 315 ? -21.689 -23.771 20.186 1.00 72.94 315 LYS A N 1
ATOM 2499 C CA . LYS A 1 315 ? -22.484 -24.717 19.372 1.00 72.94 315 LYS A CA 1
ATOM 2500 C C . LYS A 1 315 ? -24.004 -24.504 19.481 1.00 72.94 315 LYS A C 1
ATOM 2502 O O . LYS A 1 315 ? -24.673 -24.651 18.466 1.00 72.94 315 LYS A O 1
ATOM 2507 N N . ASN A 1 316 ? -24.507 -24.118 20.658 1.00 75.75 316 ASN A N 1
ATOM 2508 C CA . ASN A 1 316 ? -25.940 -23.906 20.900 1.00 75.75 316 ASN A CA 1
ATOM 2509 C C . ASN A 1 316 ? -26.295 -22.489 21.389 1.00 75.75 316 ASN A C 1
ATOM 2511 O O . ASN A 1 316 ? -27.455 -22.110 21.284 1.00 75.75 316 ASN A O 1
ATOM 2515 N N . ASP A 1 317 ? -25.320 -21.698 21.858 1.00 80.38 317 ASP A N 1
ATOM 2516 C CA . ASP A 1 317 ? -25.568 -20.412 22.522 1.00 80.38 317 ASP A CA 1
ATOM 2517 C C . ASP A 1 317 ? -24.668 -19.291 22.006 1.00 80.38 317 ASP A C 1
ATOM 2519 O O . ASP A 1 317 ? -23.536 -19.505 21.565 1.00 80.38 317 ASP A O 1
ATOM 2523 N N . VAL A 1 318 ? -25.163 -18.059 22.102 1.00 80.00 318 VAL A N 1
ATOM 2524 C CA . VAL A 1 318 ? -24.407 -16.849 21.778 1.00 80.00 318 VAL A CA 1
ATOM 2525 C C . VAL A 1 318 ? -24.107 -16.100 23.069 1.00 80.00 318 VAL A C 1
ATOM 2527 O O . VAL A 1 318 ? -24.982 -15.448 23.632 1.00 80.00 318 VAL A O 1
ATOM 2530 N N . VAL A 1 319 ? -22.854 -16.159 23.511 1.00 81.62 319 VAL A N 1
ATOM 2531 C CA . VAL A 1 319 ? -22.393 -15.446 24.705 1.00 81.62 319 VAL A CA 1
ATOM 2532 C C . VAL A 1 319 ? -21.886 -14.069 24.292 1.00 81.62 319 VAL A C 1
ATOM 2534 O O . VAL A 1 319 ? -20.998 -13.955 23.442 1.00 81.62 319 VAL A O 1
ATOM 2537 N N . ILE A 1 320 ? -22.449 -13.015 24.882 1.00 82.88 320 ILE A N 1
ATOM 2538 C CA . ILE A 1 320 ? -21.952 -11.644 24.732 1.00 82.88 320 ILE A CA 1
ATOM 2539 C C . ILE A 1 320 ? -21.129 -11.319 25.975 1.00 82.88 320 ILE A C 1
ATOM 2541 O O . ILE A 1 320 ? -21.675 -11.255 27.071 1.00 82.88 320 ILE A O 1
ATOM 2545 N N . SER A 1 321 ? -19.825 -11.131 25.800 1.00 83.06 321 SER A N 1
ATOM 2546 C CA . SER A 1 321 ? -18.893 -10.753 26.865 1.00 83.06 321 SER A CA 1
ATOM 2547 C C . SER A 1 321 ? -18.339 -9.355 26.600 1.00 83.06 321 SER A C 1
ATOM 2549 O O . SER A 1 321 ? -18.215 -8.946 25.444 1.00 83.06 321 SER A O 1
ATOM 2551 N N . GLN A 1 322 ? -17.992 -8.607 27.645 1.00 84.12 322 GLN A N 1
ATOM 2552 C CA . GLN A 1 322 ? -17.305 -7.323 27.474 1.00 84.12 322 GLN A CA 1
ATOM 2553 C C . GLN A 1 322 ? -15.821 -7.537 27.159 1.00 84.12 322 GLN A C 1
ATOM 2555 O O . GLN A 1 322 ? -15.264 -8.594 27.458 1.00 84.12 322 GLN A O 1
ATOM 2560 N N . TYR A 1 323 ? -15.199 -6.561 26.499 1.00 84.69 323 TYR A N 1
ATOM 2561 C CA . TYR A 1 323 ? -13.753 -6.564 26.284 1.00 84.69 323 TYR A CA 1
ATOM 2562 C C . TYR A 1 323 ? -13.004 -6.081 27.520 1.00 84.69 323 TYR A C 1
ATOM 2564 O O . TYR A 1 323 ? -13.467 -5.194 28.234 1.00 84.69 323 TYR A O 1
ATOM 2572 N N . SER A 1 324 ? -11.779 -6.577 27.679 1.00 83.94 324 SER A N 1
ATOM 2573 C CA . SER A 1 324 ? -10.765 -5.871 28.463 1.00 83.94 324 SER A CA 1
ATOM 2574 C C . SER A 1 324 ? -10.343 -4.561 27.775 1.00 83.94 324 SER A C 1
ATOM 2576 O O . SER A 1 324 ? -10.530 -4.375 26.570 1.00 83.94 324 SER A O 1
ATOM 2578 N N . VAL A 1 325 ? -9.705 -3.648 28.518 1.00 84.75 325 VAL A N 1
ATOM 2579 C CA . VAL A 1 325 ? -9.184 -2.387 27.948 1.00 84.75 325 VAL A CA 1
ATOM 2580 C C . VAL A 1 325 ? -8.202 -2.642 26.799 1.00 84.75 325 VAL A C 1
ATOM 2582 O O . VAL A 1 325 ? -8.246 -1.933 25.795 1.00 84.75 325 VAL A O 1
ATOM 2585 N N . SER A 1 326 ? -7.330 -3.648 26.933 1.00 81.50 326 SER A N 1
ATOM 2586 C CA . SER A 1 326 ? -6.372 -4.007 25.879 1.00 81.50 326 SER A CA 1
ATOM 2587 C C . SER A 1 326 ? -7.101 -4.486 24.627 1.00 81.50 326 SER A C 1
ATOM 2589 O O . SER A 1 326 ? -6.926 -3.912 23.558 1.00 81.50 326 SER A O 1
ATOM 2591 N N . GLU A 1 327 ? -8.018 -5.447 24.772 1.00 81.50 327 GLU A N 1
ATOM 2592 C CA . GLU A 1 327 ? -8.775 -5.978 23.637 1.00 81.50 327 GLU A CA 1
ATOM 2593 C C . GLU A 1 327 ? -9.629 -4.915 22.932 1.00 81.50 327 GLU A C 1
ATOM 2595 O O . GLU A 1 327 ? -9.821 -4.990 21.716 1.00 81.50 327 GLU A O 1
ATOM 2600 N N . ALA A 1 328 ? -10.160 -3.938 23.673 1.00 87.12 328 ALA A N 1
ATOM 2601 C CA . ALA A 1 328 ? -10.929 -2.832 23.111 1.00 87.12 328 ALA A CA 1
ATOM 2602 C C . ALA A 1 328 ? -10.045 -1.885 22.276 1.00 87.12 328 ALA A C 1
ATOM 2604 O O . ALA A 1 328 ? -10.455 -1.449 21.193 1.00 87.12 328 ALA A O 1
ATOM 2605 N N . LYS A 1 329 ? -8.810 -1.610 22.729 1.00 87.19 329 LYS A N 1
ATOM 2606 C CA . LYS A 1 329 ? -7.799 -0.871 21.950 1.00 87.19 329 LYS A CA 1
ATOM 2607 C C . LYS A 1 329 ? -7.406 -1.635 20.688 1.00 87.19 329 LYS A C 1
ATOM 2609 O O . LYS A 1 329 ? -7.484 -1.068 19.602 1.00 87.19 329 LYS A O 1
ATOM 2614 N N . ASP A 1 330 ? -7.122 -2.930 20.804 1.00 81.00 330 ASP A N 1
ATOM 2615 C CA . ASP A 1 330 ? -6.761 -3.769 19.655 1.00 81.00 330 ASP A CA 1
ATOM 2616 C C . ASP A 1 330 ? -7.900 -3.839 18.626 1.00 81.00 330 ASP A C 1
ATOM 2618 O O . ASP A 1 330 ? -7.677 -3.787 17.416 1.00 81.00 330 ASP A O 1
ATOM 2622 N N . THR A 1 331 ? -9.151 -3.904 19.095 1.00 84.94 331 THR A N 1
ATOM 2623 C CA . THR A 1 331 ? -10.344 -3.935 18.232 1.00 84.94 331 THR A CA 1
ATOM 2624 C C . THR A 1 331 ? -10.553 -2.606 17.498 1.00 84.94 331 THR A C 1
ATOM 2626 O O . THR A 1 331 ? -10.864 -2.605 16.304 1.00 84.94 331 THR A O 1
ATOM 2629 N N . ARG A 1 332 ? -10.348 -1.475 18.182 1.00 90.62 332 ARG A N 1
ATOM 2630 C CA . ARG A 1 332 ? -10.363 -0.123 17.596 1.00 90.62 332 ARG A CA 1
ATOM 2631 C C . ARG A 1 332 ? -9.274 0.040 16.540 1.00 90.62 332 ARG A C 1
ATOM 2633 O O . ARG A 1 332 ? -9.558 0.483 15.431 1.00 90.62 332 ARG A O 1
ATOM 2640 N N . ASP A 1 333 ? -8.058 -0.385 16.854 1.00 87.50 333 ASP A N 1
ATOM 2641 C CA . ASP A 1 333 ? -6.910 -0.288 15.957 1.00 87.50 333 ASP A CA 1
ATOM 2642 C C . ASP A 1 333 ? -7.082 -1.200 14.731 1.00 87.50 333 ASP A C 1
ATOM 2644 O O . ASP A 1 333 ? -6.802 -0.801 13.599 1.00 87.50 333 ASP A O 1
ATOM 2648 N N . ALA A 1 334 ? -7.637 -2.403 14.911 1.00 82.69 334 ALA A N 1
ATOM 2649 C CA . ALA A 1 334 ? -8.035 -3.279 13.809 1.00 82.69 334 ALA A CA 1
ATOM 2650 C C . ALA A 1 334 ? -9.127 -2.648 12.924 1.00 82.69 334 ALA A C 1
ATOM 2652 O O . ALA A 1 334 ? -9.081 -2.780 11.698 1.00 82.69 334 ALA A O 1
ATOM 2653 N N . MET A 1 335 ? -10.091 -1.932 13.516 1.00 87.31 335 MET A N 1
ATOM 2654 C CA . MET A 1 335 ? -11.110 -1.187 12.770 1.00 87.31 335 MET A CA 1
ATOM 2655 C C . MET A 1 335 ? -10.488 -0.062 11.932 1.00 87.31 335 MET A C 1
ATOM 2657 O O . MET A 1 335 ? -10.799 0.039 10.743 1.00 87.31 335 MET A O 1
ATOM 2661 N N . ALA A 1 336 ? -9.597 0.742 12.521 1.00 91.19 336 ALA A N 1
ATOM 2662 C CA . ALA A 1 336 ? -8.893 1.829 11.840 1.00 91.19 336 ALA A CA 1
ATOM 2663 C C . ALA A 1 336 ? -8.065 1.308 10.653 1.00 91.19 336 ALA A C 1
ATOM 2665 O O . ALA A 1 336 ? -8.237 1.770 9.520 1.00 91.19 336 ALA A O 1
ATOM 2666 N N . LYS A 1 337 ? -7.257 0.261 10.884 1.00 85.31 337 LYS A N 1
ATOM 2667 C CA . LYS A 1 337 ? -6.482 -0.428 9.840 1.00 85.31 337 LYS A CA 1
ATOM 2668 C C . LYS A 1 337 ? -7.363 -0.950 8.713 1.00 85.31 337 LYS A C 1
ATOM 2670 O O . LYS A 1 337 ? -7.027 -0.781 7.542 1.00 85.31 337 LYS A O 1
ATOM 2675 N N . CYS A 1 338 ? -8.498 -1.573 9.039 1.00 84.56 338 CYS A N 1
ATOM 2676 C CA . CYS A 1 338 ? -9.408 -2.085 8.022 1.00 84.56 338 CYS A CA 1
ATOM 2677 C C . CYS A 1 338 ? -10.017 -0.968 7.174 1.00 84.56 338 CYS A C 1
ATOM 2679 O O . CYS A 1 338 ? -10.002 -1.081 5.949 1.00 84.56 338 CYS A O 1
ATOM 2681 N N . LEU A 1 339 ? -10.545 0.088 7.799 1.00 89.31 339 LEU A N 1
ATOM 2682 C CA . LEU A 1 339 ? -11.200 1.185 7.086 1.00 89.31 339 LEU A CA 1
ATOM 2683 C C . LEU A 1 339 ? -10.244 1.867 6.109 1.00 89.31 339 LEU A C 1
ATOM 2685 O O . LEU A 1 339 ? -10.598 2.040 4.944 1.00 89.31 339 LEU A O 1
ATOM 2689 N N . TYR A 1 340 ? -9.030 2.187 6.556 1.00 92.94 340 TYR A N 1
ATOM 2690 C CA . TYR A 1 340 ? -8.020 2.800 5.698 1.00 92.94 340 TYR A CA 1
ATOM 2691 C C . TYR A 1 340 ? -7.579 1.858 4.575 1.00 92.94 340 TYR A C 1
ATOM 2693 O O . TYR A 1 340 ? -7.544 2.248 3.413 1.00 92.94 340 TYR A O 1
ATOM 2701 N N . ASN A 1 341 ? -7.303 0.590 4.894 1.00 86.25 341 ASN A N 1
ATOM 2702 C CA . ASN A 1 341 ? -6.921 -0.398 3.890 1.00 86.25 341 ASN A CA 1
ATOM 2703 C C . ASN A 1 341 ? -8.029 -0.566 2.836 1.00 86.25 341 ASN A C 1
ATOM 2705 O O . ASN A 1 341 ? -7.757 -0.536 1.640 1.00 86.25 341 ASN A O 1
ATOM 2709 N N . ALA A 1 342 ? -9.286 -0.695 3.261 1.00 86.00 342 ALA A N 1
ATOM 2710 C CA . ALA A 1 342 ? -10.433 -0.793 2.364 1.00 86.00 342 ALA A CA 1
ATOM 2711 C C . ALA A 1 342 ? -10.605 0.466 1.501 1.00 86.00 342 ALA A C 1
ATOM 2713 O O . ALA A 1 342 ? -10.890 0.354 0.308 1.00 86.00 342 ALA A O 1
ATOM 2714 N N . LEU A 1 343 ? -10.391 1.651 2.081 1.00 91.19 343 LEU A N 1
ATOM 2715 C CA . LEU A 1 343 ? -10.373 2.918 1.355 1.00 91.19 343 LEU A CA 1
ATOM 2716 C C . LEU A 1 343 ? -9.271 2.931 0.290 1.00 91.19 343 LEU A C 1
ATOM 2718 O O . LEU A 1 343 ? -9.556 3.248 -0.861 1.00 91.19 343 LEU A O 1
ATOM 2722 N N . PHE A 1 344 ? -8.050 2.523 0.632 1.00 91.38 344 PHE A N 1
ATOM 2723 C CA . PHE A 1 344 ? -6.931 2.475 -0.307 1.00 91.38 344 PHE A CA 1
ATOM 2724 C C . PHE A 1 344 ? -7.189 1.505 -1.469 1.00 91.38 344 PHE A C 1
ATOM 2726 O O . PHE A 1 344 ? -7.045 1.876 -2.634 1.00 91.38 344 PHE A O 1
ATOM 2733 N N . TYR A 1 345 ? -7.692 0.298 -1.184 1.00 86.12 345 TYR A N 1
ATOM 2734 C CA . TYR A 1 345 ? -8.128 -0.639 -2.228 1.00 86.12 345 TYR A CA 1
ATOM 2735 C C . TYR A 1 345 ? -9.236 -0.054 -3.113 1.00 86.12 345 TYR A C 1
ATOM 2737 O O . TYR A 1 345 ? -9.228 -0.258 -4.328 1.00 86.12 345 TYR A O 1
ATOM 2745 N N . TRP A 1 346 ? -10.186 0.680 -2.529 1.00 89.06 346 TRP A N 1
ATOM 2746 C CA . TRP A 1 346 ? -11.241 1.344 -3.288 1.00 89.06 346 TRP A CA 1
ATOM 2747 C C . TRP A 1 346 ? -10.688 2.449 -4.200 1.00 89.06 346 TRP A C 1
ATOM 2749 O O . TRP A 1 346 ? -11.108 2.538 -5.351 1.00 89.06 346 TRP A O 1
ATOM 2759 N N . ILE A 1 347 ? -9.712 3.239 -3.741 1.00 91.06 347 ILE A N 1
ATOM 2760 C CA . ILE A 1 347 ? -9.028 4.259 -4.555 1.00 91.06 347 ILE A CA 1
ATOM 2761 C C . ILE A 1 347 ? -8.362 3.610 -5.769 1.00 91.06 347 ILE A C 1
ATOM 2763 O O . ILE A 1 347 ? -8.597 4.038 -6.898 1.00 91.06 347 ILE A O 1
ATOM 2767 N N . VAL A 1 348 ? -7.602 2.533 -5.558 1.00 89.38 348 VAL A N 1
ATOM 2768 C CA . VAL A 1 348 ? -6.951 1.782 -6.644 1.00 89.38 348 VAL A CA 1
ATOM 2769 C C . VAL A 1 348 ? -7.984 1.210 -7.613 1.00 89.38 348 VAL A C 1
ATOM 2771 O O . VAL A 1 348 ? -7.819 1.310 -8.827 1.00 89.38 348 VAL A O 1
ATOM 2774 N N . LEU A 1 349 ? -9.098 0.672 -7.105 1.00 85.44 349 LEU A N 1
ATOM 2775 C CA . LEU A 1 349 ? -10.195 0.189 -7.945 1.00 85.44 349 LEU A CA 1
ATOM 2776 C C . LEU A 1 349 ? -10.767 1.307 -8.831 1.00 85.44 349 LEU A C 1
ATOM 2778 O O . LEU A 1 349 ? -11.052 1.069 -10.003 1.00 85.44 349 LEU A O 1
ATOM 2782 N N . ARG A 1 350 ? -10.937 2.517 -8.290 1.00 86.50 350 ARG A N 1
ATOM 2783 C CA . ARG A 1 350 ? -11.422 3.682 -9.044 1.00 86.50 350 ARG A CA 1
ATOM 2784 C C . ARG A 1 350 ? -10.423 4.161 -10.088 1.00 86.50 350 ARG A C 1
ATOM 2786 O O . ARG A 1 350 ? -10.839 4.435 -11.209 1.00 86.50 350 ARG A O 1
ATOM 2793 N N . ILE A 1 351 ? -9.136 4.196 -9.750 1.00 88.88 351 ILE A N 1
ATOM 2794 C CA . ILE A 1 351 ? -8.057 4.480 -10.704 1.00 88.88 351 ILE A CA 1
ATOM 2795 C C . ILE A 1 351 ? -8.114 3.468 -11.855 1.00 88.88 351 ILE A C 1
ATOM 2797 O O . ILE A 1 351 ? -8.186 3.857 -13.016 1.00 88.88 351 ILE A O 1
ATOM 2801 N N . ASN A 1 352 ? -8.204 2.171 -11.554 1.00 88.50 352 ASN A N 1
ATOM 2802 C CA . ASN A 1 352 ? -8.295 1.129 -12.580 1.00 88.50 352 ASN A CA 1
ATOM 2803 C C . ASN A 1 352 ? -9.557 1.251 -13.444 1.00 88.50 352 ASN A C 1
ATOM 2805 O O . ASN A 1 352 ? -9.500 1.009 -14.645 1.00 88.50 352 ASN A O 1
ATOM 2809 N N . GLN A 1 353 ? -10.694 1.663 -12.875 1.00 84.31 353 GLN A N 1
ATOM 2810 C CA . GLN A 1 353 ? -11.903 1.952 -13.657 1.00 84.31 353 GLN A CA 1
ATOM 2811 C C . GLN A 1 353 ? -11.691 3.102 -14.651 1.00 84.31 353 GLN A C 1
ATOM 2813 O O . GLN A 1 353 ? -12.213 3.029 -15.759 1.00 84.31 353 GLN A O 1
ATOM 2818 N N . ALA A 1 354 ? -10.925 4.129 -14.278 1.00 84.62 354 ALA A N 1
ATOM 2819 C CA . ALA A 1 354 ? -10.598 5.245 -15.162 1.00 84.62 354 ALA A CA 1
ATOM 2820 C C . ALA A 1 354 ? -9.567 4.866 -16.246 1.00 84.62 354 ALA A C 1
ATOM 2822 O O . ALA A 1 354 ? -9.633 5.371 -17.364 1.00 84.62 354 ALA A O 1
ATOM 2823 N N . LEU A 1 355 ? -8.644 3.946 -15.940 1.00 82.06 355 LEU A N 1
ATOM 2824 C CA . LEU A 1 355 ? -7.592 3.490 -16.861 1.00 82.06 355 LEU A CA 1
ATOM 2825 C C . LEU A 1 355 ? -8.057 2.453 -17.899 1.00 82.06 355 LEU A C 1
ATOM 2827 O O . LEU A 1 355 ? -7.358 2.212 -18.889 1.00 82.06 355 LEU A O 1
ATOM 2831 N N . LEU A 1 356 ? -9.222 1.832 -17.702 1.00 77.06 356 LEU A N 1
ATOM 2832 C CA . LEU A 1 356 ? -9.811 0.890 -18.653 1.00 77.06 356 LEU A CA 1
ATOM 2833 C C . LEU A 1 356 ? -10.613 1.647 -19.725 1.00 77.06 356 LEU A C 1
ATOM 2835 O O . LEU A 1 356 ? -11.659 2.228 -19.438 1.00 77.06 356 LEU A O 1
ATOM 2839 N N . LYS A 1 357 ? -10.170 1.604 -20.992 1.00 63.12 357 LYS A N 1
ATOM 2840 C CA . LYS A 1 357 ? -10.972 2.138 -22.109 1.00 63.12 357 LYS A CA 1
ATOM 2841 C C . LYS A 1 357 ? -12.280 1.347 -22.241 1.00 63.12 357 LYS A C 1
ATOM 2843 O O . LYS A 1 357 ? -12.278 0.115 -22.220 1.00 63.12 357 LYS A O 1
ATOM 2848 N N . LYS A 1 358 ? -13.395 2.057 -22.454 1.00 53.22 358 LYS A N 1
ATOM 2849 C CA . LYS A 1 358 ? -14.687 1.493 -22.891 1.00 53.22 358 LYS A CA 1
ATOM 2850 C C . LYS A 1 358 ? -14.575 0.956 -24.326 1.00 53.22 358 LYS A C 1
ATOM 2852 O O . LYS A 1 358 ? -15.139 1.530 -25.250 1.00 53.22 358 LYS A O 1
ATOM 2857 N N . GLU A 1 359 ? -13.803 -0.100 -24.559 1.00 48.03 359 GLU A N 1
ATOM 2858 C CA . GLU A 1 359 ? -13.716 -0.697 -25.894 1.00 48.03 359 GLU A CA 1
ATOM 2859 C C . GLU A 1 359 ? -14.740 -1.809 -26.100 1.00 48.03 359 GLU A C 1
ATOM 2861 O O . GLU A 1 359 ? -14.963 -2.670 -25.242 1.00 48.03 359 GLU A O 1
ATOM 2866 N N . ARG A 1 360 ? -15.366 -1.761 -27.283 1.00 43.09 360 ARG A N 1
ATOM 2867 C CA . ARG A 1 360 ? -16.304 -2.757 -27.800 1.00 43.09 360 ARG A CA 1
ATOM 2868 C C . ARG A 1 360 ? -15.678 -4.153 -27.757 1.00 43.09 360 ARG A C 1
ATOM 2870 O O . ARG A 1 360 ? -14.487 -4.325 -27.975 1.00 43.09 360 ARG A O 1
ATOM 2877 N N . LEU A 1 361 ? -16.529 -5.138 -27.483 1.00 42.47 361 LEU A N 1
ATOM 2878 C CA . LEU A 1 361 ? -16.273 -6.552 -27.176 1.00 42.47 361 LEU A CA 1
ATOM 2879 C C . LEU A 1 361 ? -15.427 -7.381 -28.178 1.00 42.47 361 LEU A C 1
ATOM 2881 O O . LEU A 1 361 ? -15.435 -8.602 -28.072 1.00 42.47 361 LEU A O 1
ATOM 2885 N N . THR A 1 362 ? -14.710 -6.788 -29.132 1.00 45.44 362 THR A N 1
ATOM 2886 C CA . THR A 1 362 ? -14.263 -7.490 -30.347 1.00 45.44 362 THR A CA 1
ATOM 2887 C C . THR A 1 362 ? -12.752 -7.529 -30.609 1.00 45.44 362 THR A C 1
ATOM 2889 O O . THR A 1 362 ? -12.363 -8.070 -31.639 1.00 45.44 362 THR A O 1
ATOM 2892 N N . SER A 1 363 ? -11.873 -7.023 -29.739 1.00 45.75 363 SER A N 1
ATOM 2893 C CA . SER A 1 363 ? -10.414 -7.126 -29.945 1.00 45.75 363 SER A CA 1
ATOM 2894 C C . SER A 1 363 ? -9.763 -8.212 -29.079 1.00 45.75 363 SER A C 1
ATOM 2896 O O . SER A 1 363 ? -10.018 -8.313 -27.879 1.00 45.75 363 SER A O 1
ATOM 2898 N N . LYS A 1 364 ? -8.911 -9.033 -29.711 1.00 53.84 364 LYS A N 1
ATOM 2899 C CA . LYS A 1 364 ? -8.026 -10.013 -29.059 1.00 53.84 364 LYS A CA 1
ATOM 2900 C C . LYS A 1 364 ? -7.202 -9.350 -27.946 1.00 53.84 364 LYS A C 1
ATOM 2902 O O . LYS A 1 364 ? -6.853 -8.174 -28.043 1.00 53.84 364 LYS A O 1
ATOM 2907 N N . THR A 1 365 ? -6.888 -10.116 -26.902 1.00 60.16 365 THR A N 1
ATOM 2908 C CA . THR A 1 365 ? -6.022 -9.691 -25.794 1.00 60.16 365 THR A CA 1
ATOM 2909 C C . THR A 1 365 ? -4.637 -9.351 -26.335 1.00 60.16 365 THR A C 1
ATOM 2911 O O . THR A 1 365 ? -3.942 -10.236 -26.826 1.00 60.16 365 THR A O 1
ATOM 2914 N N . GLY A 1 366 ? -4.254 -8.077 -26.285 1.00 74.44 366 GLY A N 1
ATOM 2915 C CA . GLY A 1 366 ? -2.884 -7.673 -26.588 1.00 74.44 366 GLY A CA 1
ATOM 2916 C C . GLY A 1 366 ? -1.917 -7.987 -25.440 1.00 74.44 366 GLY A C 1
ATOM 2917 O O . GLY A 1 366 ? -2.302 -8.605 -24.446 1.00 74.44 366 GLY A O 1
ATOM 2918 N N . TYR A 1 367 ? -0.662 -7.567 -25.587 1.00 88.81 367 TYR A N 1
ATOM 2919 C CA . TYR A 1 367 ? 0.411 -7.806 -24.615 1.00 88.81 367 TYR A CA 1
ATOM 2920 C C . TYR A 1 367 ? 0.507 -6.667 -23.604 1.00 88.81 367 TYR A C 1
ATOM 2922 O O . TYR A 1 367 ? 0.008 -5.565 -23.848 1.00 88.81 367 TYR A O 1
ATOM 2930 N N . TYR A 1 368 ? 1.160 -6.910 -22.471 1.00 91.44 368 TYR A N 1
ATOM 2931 C CA . TYR A 1 368 ? 1.424 -5.860 -21.491 1.00 91.44 368 TYR A CA 1
ATOM 2932 C C . TYR A 1 368 ? 2.904 -5.738 -21.145 1.00 91.44 368 TYR A C 1
ATOM 2934 O O . TYR A 1 368 ? 3.664 -6.707 -21.207 1.00 91.44 368 TYR A O 1
ATOM 2942 N N . ILE A 1 369 ? 3.276 -4.531 -20.723 1.00 93.19 369 ILE A N 1
ATOM 2943 C CA . ILE A 1 369 ? 4.539 -4.260 -20.040 1.00 93.19 369 ILE A CA 1
ATOM 2944 C C . ILE A 1 369 ? 4.210 -3.943 -18.585 1.00 93.19 369 ILE A C 1
ATOM 2946 O O . ILE A 1 369 ? 3.478 -2.994 -18.297 1.00 93.19 369 ILE A O 1
ATOM 2950 N N . GLY A 1 370 ? 4.692 -4.781 -17.673 1.00 94.06 370 GLY A N 1
ATOM 2951 C CA . GLY A 1 370 ? 4.529 -4.611 -16.234 1.00 94.06 370 GLY A CA 1
ATOM 2952 C C . GLY A 1 370 ? 5.711 -3.869 -15.624 1.00 94.06 370 GLY A C 1
ATOM 2953 O O . GLY A 1 370 ? 6.849 -4.213 -15.902 1.00 94.06 370 GLY A O 1
ATOM 2954 N N . ILE A 1 371 ? 5.474 -2.886 -14.766 1.00 94.88 371 ILE A N 1
ATOM 2955 C CA . ILE A 1 371 ? 6.527 -2.198 -14.013 1.00 94.88 371 ILE A CA 1
ATOM 2956 C C . ILE A 1 371 ? 6.298 -2.493 -12.538 1.00 94.88 371 ILE A C 1
ATOM 2958 O O . ILE A 1 371 ? 5.241 -2.152 -12.004 1.00 94.88 371 ILE A O 1
ATOM 2962 N N . LEU A 1 372 ? 7.262 -3.155 -11.899 1.00 93.44 372 LEU A N 1
ATOM 2963 C CA . LEU A 1 372 ? 7.243 -3.404 -10.464 1.00 93.44 372 LEU A CA 1
ATOM 2964 C C . LEU A 1 372 ? 8.082 -2.349 -9.747 1.00 93.44 372 LEU A C 1
ATOM 2966 O O . LEU A 1 372 ? 9.294 -2.285 -9.944 1.00 93.44 372 LEU A O 1
ATOM 2970 N N . ASP A 1 373 ? 7.419 -1.596 -8.877 1.00 90.75 373 ASP A N 1
ATOM 2971 C CA . ASP A 1 373 ? 8.034 -0.704 -7.901 1.00 90.75 373 ASP A CA 1
ATOM 2972 C C . ASP A 1 373 ? 7.582 -1.145 -6.510 1.00 90.75 373 ASP A C 1
ATOM 2974 O O . ASP A 1 373 ? 6.395 -1.127 -6.174 1.00 90.75 373 ASP A O 1
ATOM 2978 N N . ILE A 1 374 ? 8.526 -1.630 -5.720 1.00 84.12 374 ILE A N 1
ATOM 2979 C CA . ILE A 1 374 ? 8.295 -2.148 -4.376 1.00 84.12 374 ILE A CA 1
ATOM 2980 C C . ILE A 1 374 ? 9.228 -1.438 -3.405 1.00 84.12 374 ILE A C 1
ATOM 2982 O O . ILE A 1 374 ? 10.288 -0.949 -3.793 1.00 84.12 374 ILE A O 1
ATOM 2986 N N . PHE A 1 375 ? 8.828 -1.370 -2.137 1.00 78.69 375 PHE A N 1
ATOM 2987 C CA . PHE A 1 375 ? 9.682 -0.880 -1.061 1.00 78.69 375 PHE A CA 1
ATOM 2988 C C . PHE A 1 375 ? 11.046 -1.590 -1.060 1.00 78.69 375 PHE A C 1
ATOM 2990 O O . PHE A 1 375 ? 11.162 -2.767 -1.407 1.00 78.69 375 PHE A O 1
ATOM 2997 N N . GLY A 1 376 ? 12.087 -0.842 -0.696 1.00 80.00 376 GLY A N 1
ATOM 2998 C CA . GLY A 1 376 ? 13.450 -1.367 -0.644 1.00 80.00 376 GLY A CA 1
ATOM 2999 C C . GLY A 1 376 ? 13.697 -2.222 0.592 1.00 80.00 376 GLY A C 1
ATOM 3000 O O . GLY A 1 376 ? 12.841 -2.313 1.469 1.00 80.00 376 GLY A O 1
ATOM 3001 N N . PHE A 1 377 ? 14.879 -2.828 0.655 1.00 83.19 377 PHE A N 1
ATOM 3002 C CA . PHE A 1 377 ? 15.403 -3.396 1.894 1.00 83.19 377 PHE A CA 1
ATOM 3003 C C . PHE A 1 377 ? 15.559 -2.291 2.949 1.00 83.19 377 PHE A C 1
ATOM 3005 O O . PHE A 1 377 ? 15.968 -1.177 2.606 1.00 83.19 377 PHE A O 1
ATOM 3012 N N . GLU A 1 378 ? 15.219 -2.589 4.205 1.00 81.38 378 GLU A N 1
ATOM 3013 C CA . GLU A 1 378 ? 15.238 -1.625 5.308 1.00 81.38 378 GLU A CA 1
ATOM 3014 C C . GLU A 1 378 ? 15.932 -2.203 6.542 1.00 81.38 378 GLU A C 1
ATOM 3016 O O . GLU A 1 378 ? 15.528 -3.235 7.082 1.00 81.38 378 GLU A O 1
ATOM 3021 N N . ASP A 1 379 ? 16.934 -1.475 7.028 1.00 82.12 379 ASP A N 1
ATOM 3022 C CA . ASP A 1 379 ? 17.502 -1.641 8.361 1.00 82.12 379 ASP A CA 1
ATOM 3023 C C . ASP A 1 379 ? 17.622 -0.261 9.015 1.00 82.12 379 ASP A C 1
ATOM 3025 O O . ASP A 1 379 ? 18.249 0.650 8.469 1.00 82.12 379 ASP A O 1
ATOM 3029 N N . VAL A 1 380 ? 17.004 -0.083 10.185 1.00 71.12 380 VAL A N 1
ATOM 3030 C CA . VAL A 1 380 ? 16.922 1.220 10.873 1.00 71.12 380 VAL A CA 1
ATOM 3031 C C . VAL A 1 380 ? 18.212 1.541 11.661 1.00 71.12 380 VAL A C 1
ATOM 3033 O O . VAL A 1 380 ? 18.174 2.229 12.680 1.00 71.12 380 VAL A O 1
ATOM 3036 N N . GLY A 1 381 ? 19.366 1.040 11.205 1.00 60.81 381 GLY A N 1
ATOM 3037 C CA . GLY A 1 381 ? 20.710 1.533 11.537 1.00 60.81 381 GLY A CA 1
ATOM 3038 C C . GLY A 1 381 ? 20.958 1.856 13.015 1.00 60.81 381 GLY A C 1
ATOM 3039 O O . GLY A 1 381 ? 21.275 2.993 13.352 1.00 60.81 381 GLY A O 1
ATOM 3040 N N . GLY A 1 382 ? 20.793 0.872 13.906 1.00 57.59 382 GLY A N 1
ATOM 3041 C CA . GLY A 1 382 ? 21.008 1.019 15.356 1.00 57.59 382 GLY A CA 1
ATOM 3042 C C . GLY A 1 382 ? 19.736 1.232 16.191 1.00 57.59 382 GLY A C 1
ATOM 3043 O O . GLY A 1 382 ? 19.789 1.097 17.415 1.00 57.59 382 GLY A O 1
ATOM 3044 N N . LYS A 1 383 ? 18.583 1.490 15.557 1.00 66.69 383 LYS A N 1
ATOM 3045 C CA . LYS A 1 383 ? 17.247 1.391 16.177 1.00 66.69 383 LYS A CA 1
ATOM 3046 C C . LYS A 1 383 ? 16.682 -0.039 16.026 1.00 66.69 383 LYS A C 1
ATOM 3048 O O . LYS A 1 383 ? 17.283 -0.918 15.415 1.00 66.69 383 LYS A O 1
ATOM 3053 N N . TRP A 1 384 ? 15.529 -0.297 16.639 1.00 74.31 384 TRP A N 1
ATOM 3054 C CA . TRP A 1 384 ? 14.916 -1.628 16.706 1.00 74.31 384 TRP A CA 1
ATOM 3055 C C . TRP A 1 384 ? 14.050 -1.933 15.470 1.00 74.31 384 TRP A C 1
ATOM 3057 O O . TRP A 1 384 ? 13.030 -1.275 15.269 1.00 74.31 384 TRP A O 1
ATOM 3067 N N . ASN A 1 385 ? 14.396 -2.961 14.685 1.00 85.06 385 ASN A N 1
ATOM 3068 C CA . ASN A 1 385 ? 13.542 -3.434 13.588 1.00 85.06 385 ASN A CA 1
ATOM 3069 C C . ASN A 1 385 ? 12.369 -4.255 14.129 1.00 85.06 385 ASN A C 1
ATOM 3071 O O . ASN A 1 385 ? 12.527 -5.045 15.064 1.00 85.06 385 ASN A O 1
ATOM 3075 N N . SER A 1 386 ? 11.191 -4.090 13.532 1.00 83.38 386 SER A N 1
ATOM 3076 C CA . SER A 1 386 ? 9.960 -4.722 14.005 1.00 83.38 386 SER A CA 1
ATOM 3077 C C . SER A 1 386 ? 9.364 -5.705 12.985 1.00 83.38 386 SER A C 1
ATOM 3079 O O . SER A 1 386 ? 10.010 -6.053 11.995 1.00 83.38 386 SER A O 1
ATOM 3081 N N . PHE A 1 387 ? 8.156 -6.217 13.239 1.00 84.44 387 PHE A N 1
ATOM 3082 C CA . PHE A 1 387 ? 7.508 -7.227 12.391 1.00 84.44 387 PHE A CA 1
ATOM 3083 C C . PHE A 1 387 ? 7.285 -6.735 10.950 1.00 84.44 387 PHE A C 1
ATOM 3085 O O . PHE A 1 387 ? 7.324 -7.510 9.997 1.00 84.44 387 PHE A O 1
ATOM 3092 N N . GLU A 1 388 ? 7.081 -5.433 10.784 1.00 80.56 388 GLU A N 1
ATOM 3093 C CA . GLU A 1 388 ? 6.925 -4.756 9.503 1.00 80.56 388 GLU A CA 1
ATOM 3094 C C . GLU A 1 388 ? 8.200 -4.846 8.663 1.00 80.56 388 GLU A C 1
ATOM 3096 O O . GLU A 1 388 ? 8.144 -5.304 7.521 1.00 80.56 388 GLU A O 1
ATOM 3101 N N . GLN A 1 389 ? 9.350 -4.500 9.251 1.00 85.44 389 GLN A N 1
ATOM 3102 C CA . GLN A 1 389 ? 10.658 -4.638 8.606 1.00 85.44 389 GLN A CA 1
ATOM 3103 C C . GLN A 1 389 ? 10.953 -6.104 8.275 1.00 85.44 389 GLN A C 1
ATOM 3105 O O . GLN A 1 389 ? 11.446 -6.390 7.190 1.00 85.44 389 GLN A O 1
ATOM 3110 N N . LEU A 1 390 ? 10.578 -7.049 9.151 1.00 89.75 390 LEU A N 1
ATOM 3111 C CA . LEU A 1 390 ? 10.724 -8.483 8.871 1.00 89.75 390 LEU A CA 1
ATOM 3112 C C . LEU A 1 390 ? 9.967 -8.879 7.594 1.00 89.75 390 LEU A C 1
ATOM 3114 O O . LEU A 1 390 ? 10.502 -9.583 6.741 1.00 89.75 390 LEU A O 1
ATOM 3118 N N . CYS A 1 391 ? 8.726 -8.408 7.444 1.00 87.44 391 CYS A N 1
ATOM 3119 C CA . CYS A 1 391 ? 7.927 -8.649 6.246 1.00 87.44 391 CYS A CA 1
ATOM 3120 C C . CYS A 1 391 ? 8.557 -7.991 5.006 1.00 87.44 391 CYS A C 1
ATOM 3122 O O . CYS A 1 391 ? 8.668 -8.631 3.959 1.00 87.44 391 CYS A O 1
ATOM 3124 N N . ILE A 1 392 ? 9.004 -6.738 5.129 1.00 85.94 392 ILE A N 1
ATOM 3125 C CA . ILE A 1 392 ? 9.656 -5.980 4.053 1.00 85.94 392 ILE A CA 1
ATOM 3126 C C . ILE A 1 392 ? 10.919 -6.693 3.553 1.00 85.94 392 ILE A C 1
ATOM 3128 O O . ILE A 1 392 ? 11.067 -6.933 2.351 1.00 85.94 392 ILE A O 1
ATOM 3132 N N . ASN A 1 393 ? 11.799 -7.089 4.469 1.00 89.44 393 ASN A N 1
ATOM 3133 C CA . ASN A 1 393 ? 13.064 -7.737 4.143 1.00 89.44 393 ASN A CA 1
ATOM 3134 C C . ASN A 1 393 ? 12.841 -9.149 3.595 1.00 89.44 393 ASN A C 1
ATOM 3136 O O . ASN A 1 393 ? 13.489 -9.524 2.625 1.00 89.44 393 ASN A O 1
ATOM 3140 N N . TYR A 1 394 ? 11.848 -9.888 4.101 1.00 91.31 394 TYR A N 1
ATOM 3141 C CA . TYR A 1 394 ? 11.434 -11.168 3.517 1.00 91.31 394 TYR A CA 1
ATOM 3142 C C . TYR A 1 394 ? 10.957 -11.041 2.058 1.00 91.31 394 TYR A C 1
ATOM 3144 O O . TYR A 1 394 ? 11.300 -11.874 1.216 1.00 91.31 394 TYR A O 1
ATOM 3152 N N . ALA A 1 395 ? 10.189 -9.999 1.718 1.00 89.69 395 ALA A N 1
ATOM 3153 C CA . ALA A 1 395 ? 9.796 -9.762 0.328 1.00 89.69 395 ALA A CA 1
ATOM 3154 C C . ALA A 1 395 ? 11.001 -9.429 -0.568 1.00 89.69 395 ALA A C 1
ATOM 3156 O O . ALA A 1 395 ? 11.079 -9.940 -1.687 1.00 89.69 395 ALA A O 1
ATOM 3157 N N . ASN A 1 396 ? 11.952 -8.631 -0.074 1.00 88.19 396 ASN A N 1
ATOM 3158 C CA . ASN A 1 396 ? 13.190 -8.338 -0.799 1.00 88.19 396 ASN A CA 1
ATOM 3159 C C . ASN A 1 396 ? 14.065 -9.589 -0.976 1.00 88.19 396 ASN A C 1
ATOM 3161 O O . ASN A 1 396 ? 14.609 -9.784 -2.057 1.00 88.19 396 ASN A O 1
ATOM 3165 N N . GLU A 1 397 ? 14.118 -10.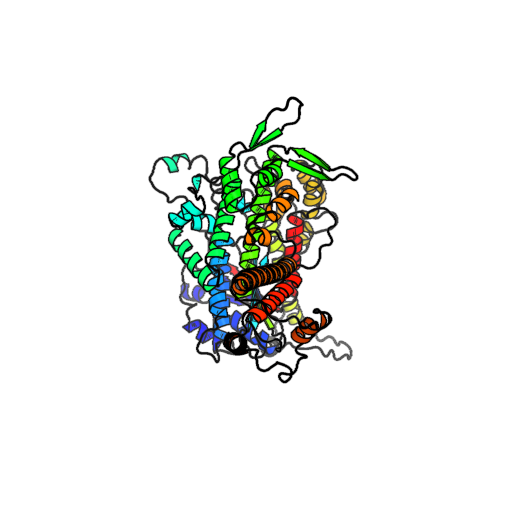483 0.013 1.00 90.81 397 GLU A N 1
ATOM 3166 C CA . GLU A 1 397 ? 14.814 -11.774 -0.081 1.00 90.81 397 GLU A CA 1
ATOM 3167 C C . GLU A 1 397 ? 14.271 -12.622 -1.248 1.00 90.81 397 GLU A C 1
ATOM 3169 O O . GLU A 1 397 ? 15.030 -13.128 -2.076 1.00 90.81 397 GLU A O 1
ATOM 3174 N N . HIS A 1 398 ? 12.941 -12.703 -1.384 1.00 90.69 398 HIS A N 1
ATOM 3175 C CA . HIS A 1 398 ? 12.282 -13.392 -2.501 1.00 90.69 398 HIS A CA 1
ATOM 3176 C C . HIS A 1 398 ? 12.559 -12.746 -3.863 1.00 90.69 398 HIS A C 1
ATOM 3178 O O . HIS A 1 398 ? 12.751 -13.453 -4.854 1.00 90.69 398 HIS A O 1
ATOM 3184 N N . LEU A 1 399 ? 12.552 -11.414 -3.935 1.00 89.06 399 LEU A N 1
ATOM 3185 C CA . LEU A 1 399 ? 12.847 -10.691 -5.173 1.00 89.06 399 LEU A CA 1
ATOM 3186 C C . LEU A 1 399 ? 14.318 -10.816 -5.568 1.00 89.06 399 LEU A C 1
ATOM 3188 O O . LEU A 1 399 ? 14.621 -10.925 -6.756 1.00 89.06 399 LEU A O 1
ATOM 3192 N N . GLN A 1 400 ? 15.220 -10.859 -4.590 1.00 87.50 400 GLN A N 1
ATOM 3193 C CA . GLN A 1 400 ? 16.632 -11.123 -4.820 1.00 87.50 400 GLN A CA 1
ATOM 3194 C C . GLN A 1 400 ? 16.849 -12.553 -5.326 1.00 87.50 400 GLN A C 1
ATOM 3196 O O . GLN A 1 400 ? 17.562 -12.733 -6.310 1.00 87.50 400 GLN A O 1
ATOM 3201 N N . ALA A 1 401 ? 16.171 -13.548 -4.746 1.00 87.69 401 ALA A N 1
ATOM 3202 C CA . ALA A 1 401 ? 16.223 -14.927 -5.232 1.00 87.69 401 ALA A CA 1
ATOM 3203 C C . ALA A 1 401 ? 15.697 -15.039 -6.675 1.00 87.69 401 ALA A C 1
ATOM 3205 O O . ALA A 1 401 ? 16.308 -15.688 -7.524 1.00 87.69 401 ALA A O 1
ATOM 3206 N N . TYR A 1 402 ? 14.602 -14.338 -6.988 1.00 87.81 402 TYR A N 1
ATOM 3207 C CA . TYR A 1 402 ? 14.067 -14.252 -8.349 1.00 87.81 402 TYR A CA 1
ATOM 3208 C C . TYR A 1 402 ? 15.050 -13.611 -9.328 1.00 87.81 402 TYR A C 1
ATOM 3210 O O . TYR A 1 402 ? 15.227 -14.117 -10.434 1.00 87.81 402 TYR A O 1
ATOM 3218 N N . PHE A 1 403 ? 15.698 -12.514 -8.932 1.00 84.88 403 PHE A N 1
ATOM 3219 C CA . PHE A 1 403 ? 16.737 -11.875 -9.733 1.00 84.88 403 PHE A CA 1
ATOM 3220 C C . PHE A 1 403 ? 17.884 -12.845 -10.012 1.00 84.88 403 PHE A C 1
ATOM 3222 O O . PHE A 1 403 ? 18.202 -13.087 -11.174 1.00 84.88 403 PHE A O 1
ATOM 3229 N N . ASN A 1 404 ? 18.438 -13.442 -8.956 1.00 82.81 404 ASN A N 1
ATOM 3230 C CA . ASN A 1 404 ? 19.528 -14.407 -9.022 1.00 82.81 404 ASN A CA 1
ATOM 3231 C C . ASN A 1 404 ? 19.195 -15.524 -10.023 1.00 82.81 404 ASN A C 1
ATOM 3233 O O . ASN A 1 404 ? 19.920 -15.716 -10.996 1.00 82.81 404 ASN A O 1
ATOM 3237 N N . GLN A 1 405 ? 18.037 -16.176 -9.872 1.00 80.19 405 GLN A N 1
ATOM 3238 C CA . GLN A 1 405 ? 17.590 -17.248 -10.766 1.00 80.19 405 GLN A CA 1
ATOM 3239 C C . GLN A 1 405 ? 17.574 -16.839 -12.249 1.00 80.19 405 GLN A C 1
ATOM 3241 O O . GLN A 1 405 ? 17.997 -17.620 -13.103 1.00 80.19 405 GLN A O 1
ATOM 3246 N N . HIS A 1 406 ? 17.106 -15.629 -12.570 1.00 75.88 406 HIS A N 1
ATOM 3247 C CA . HIS A 1 406 ? 17.038 -15.164 -13.957 1.00 75.88 406 HIS A CA 1
ATOM 3248 C C . HIS A 1 406 ? 18.415 -14.823 -14.518 1.00 75.88 406 HIS A C 1
ATOM 3250 O O . HIS A 1 406 ? 18.696 -15.172 -15.663 1.00 75.88 406 HIS A O 1
ATOM 3256 N N . ILE A 1 407 ? 19.297 -14.212 -13.723 1.00 71.06 407 ILE A N 1
ATOM 3257 C CA . ILE A 1 407 ? 20.677 -13.953 -14.151 1.00 71.06 407 ILE A CA 1
ATOM 3258 C C . ILE A 1 407 ? 21.411 -15.267 -14.457 1.00 71.06 407 ILE A C 1
ATOM 3260 O O . ILE A 1 407 ? 22.061 -15.358 -15.497 1.00 71.06 407 ILE A O 1
ATOM 3264 N N . PHE A 1 408 ? 21.217 -16.321 -13.654 1.00 65.06 408 PHE A N 1
ATOM 3265 C CA . PHE A 1 408 ? 21.805 -17.637 -13.945 1.00 65.06 408 PHE A CA 1
ATOM 3266 C C . PHE A 1 408 ? 21.221 -18.314 -15.174 1.00 65.06 408 PHE A C 1
ATOM 3268 O O . PHE A 1 408 ? 21.953 -18.966 -15.911 1.00 65.06 408 PHE A O 1
ATOM 3275 N N . GLN A 1 409 ? 19.914 -18.198 -15.416 1.00 58.97 409 GLN A N 1
ATOM 3276 C CA . GLN A 1 409 ? 19.318 -18.723 -16.647 1.00 58.97 409 GLN A CA 1
ATOM 3277 C C . GLN A 1 409 ? 19.902 -18.029 -17.881 1.00 58.97 409 GLN A C 1
ATOM 3279 O O . GLN A 1 409 ? 20.250 -18.715 -18.842 1.00 58.97 409 GLN A O 1
ATOM 3284 N N . PHE A 1 410 ? 20.087 -16.704 -17.828 1.00 57.69 410 PHE A N 1
ATOM 3285 C CA . PHE A 1 410 ? 20.799 -15.976 -18.877 1.00 57.69 410 PHE A CA 1
ATOM 3286 C C . PHE A 1 410 ? 22.228 -16.517 -19.046 1.00 57.69 410 PHE A C 1
ATOM 3288 O O . PHE A 1 410 ? 22.598 -16.888 -20.157 1.00 57.69 410 PHE A O 1
ATOM 3295 N N . GLU A 1 411 ? 23.007 -16.657 -17.970 1.00 55.31 411 GLU A N 1
ATOM 3296 C CA . GLU A 1 411 ? 24.390 -17.162 -18.033 1.00 55.31 411 GLU A CA 1
ATOM 3297 C C . GLU A 1 411 ? 24.493 -18.618 -18.538 1.00 55.31 411 GLU A C 1
ATOM 3299 O O . GLU A 1 411 ? 25.391 -18.951 -19.309 1.00 55.31 411 GLU A O 1
ATOM 3304 N N . GLN A 1 412 ? 23.580 -19.513 -18.154 1.00 50.00 412 GLN A N 1
ATOM 3305 C CA . GLN A 1 412 ? 23.596 -20.910 -18.610 1.00 50.00 412 GLN A CA 1
ATOM 3306 C C . GLN A 1 412 ? 23.292 -21.044 -20.104 1.00 50.00 412 GLN A C 1
ATOM 3308 O O . GLN A 1 412 ? 23.882 -21.892 -20.774 1.00 50.00 412 GLN A O 1
ATOM 3313 N N . VAL A 1 413 ? 22.428 -20.179 -20.643 1.00 48.00 413 VAL A N 1
ATOM 3314 C CA . VAL A 1 413 ? 22.245 -20.046 -22.093 1.00 48.00 413 VAL A CA 1
ATOM 3315 C C . VAL A 1 413 ? 23.569 -19.614 -22.735 1.00 48.00 413 VAL A C 1
ATOM 3317 O O . VAL A 1 413 ? 24.017 -20.273 -23.669 1.00 48.00 413 VAL A O 1
ATOM 3320 N N . TYR A 1 414 ? 24.274 -18.615 -22.188 1.00 44.28 414 TYR A N 1
ATOM 3321 C CA . TYR A 1 414 ? 25.623 -18.258 -22.664 1.00 44.28 414 TYR A CA 1
ATOM 3322 C C . TYR A 1 414 ? 26.603 -19.451 -22.632 1.00 44.28 414 TYR A C 1
ATOM 3324 O O . TYR A 1 414 ? 27.342 -19.651 -23.595 1.00 44.28 414 TYR A O 1
ATOM 3332 N N . LYS A 1 415 ? 26.575 -20.287 -21.582 1.00 42.06 415 LYS A N 1
ATOM 3333 C CA . LYS A 1 415 ? 27.415 -21.499 -21.465 1.00 42.06 415 LYS A CA 1
ATOM 3334 C C . LYS A 1 415 ? 27.098 -22.567 -22.522 1.00 42.06 415 LYS A C 1
ATOM 3336 O O . LYS A 1 415 ? 28.024 -23.189 -23.034 1.00 42.06 415 LYS A O 1
ATOM 3341 N N . LEU A 1 416 ? 25.824 -22.775 -22.867 1.00 45.84 416 LEU A N 1
ATOM 3342 C CA . LEU A 1 416 ? 25.395 -23.772 -23.865 1.00 45.84 416 LEU A CA 1
ATOM 3343 C C . LEU A 1 416 ? 25.727 -23.373 -25.311 1.00 45.84 416 LEU A C 1
ATOM 3345 O O . LEU A 1 416 ? 25.888 -24.249 -26.158 1.00 45.84 416 LEU A O 1
ATOM 3349 N N . PHE A 1 417 ? 25.840 -22.073 -25.595 1.00 42.75 417 PHE A N 1
ATOM 3350 C CA . PHE A 1 417 ? 26.118 -21.551 -26.938 1.00 42.75 417 PHE A CA 1
ATOM 3351 C C . PHE A 1 417 ? 27.578 -21.102 -27.145 1.00 42.75 417 PHE A C 1
ATOM 3353 O O . PHE A 1 417 ? 27.923 -20.639 -28.233 1.00 42.75 417 PHE A O 1
ATOM 3360 N N . ALA A 1 418 ? 28.451 -21.282 -26.145 1.00 39.59 418 ALA A N 1
ATOM 3361 C CA . ALA A 1 418 ? 29.894 -21.102 -26.288 1.00 39.59 418 ALA A CA 1
ATOM 3362 C C . ALA A 1 418 ? 30.519 -22.273 -27.093 1.00 39.59 418 ALA A C 1
ATOM 3364 O O . ALA A 1 418 ? 30.204 -23.438 -26.836 1.00 39.59 418 ALA A O 1
ATOM 3365 N N . PRO A 1 419 ? 31.433 -22.011 -28.049 1.00 38.97 419 PRO A N 1
ATOM 3366 C CA . PRO A 1 419 ? 31.825 -22.966 -29.097 1.00 38.97 419 PRO A CA 1
ATOM 3367 C C . PRO A 1 419 ? 32.570 -24.231 -28.628 1.00 38.97 419 PRO A C 1
ATOM 3369 O O . PRO A 1 419 ? 32.782 -25.140 -29.428 1.00 38.97 419 PRO A O 1
ATOM 3372 N N . ASN A 1 420 ? 32.919 -24.354 -27.345 1.00 39.53 420 ASN A N 1
ATOM 3373 C CA . ASN A 1 420 ? 33.715 -25.477 -26.836 1.00 39.53 420 ASN A CA 1
ATOM 3374 C C . ASN A 1 420 ? 32.905 -26.599 -26.161 1.00 39.53 420 ASN A C 1
ATOM 3376 O O . ASN A 1 420 ? 33.504 -27.531 -25.631 1.00 39.53 420 ASN A O 1
ATOM 3380 N N . TYR A 1 421 ? 31.566 -26.566 -26.210 1.00 36.72 421 TYR A N 1
ATOM 3381 C CA . TYR A 1 421 ? 30.711 -27.628 -25.649 1.00 36.72 421 TYR A CA 1
ATOM 3382 C C . TYR A 1 421 ? 29.862 -28.373 -26.694 1.00 36.72 421 TYR A C 1
ATOM 3384 O O . TYR A 1 421 ? 28.763 -28.841 -26.417 1.00 36.72 421 TYR A O 1
ATOM 3392 N N . CYS A 1 422 ? 30.391 -28.558 -27.906 1.00 30.05 422 CYS A N 1
ATOM 3393 C CA . CYS A 1 422 ? 29.887 -29.569 -28.841 1.00 30.05 422 CYS A CA 1
ATOM 3394 C C . CYS A 1 422 ? 30.536 -30.936 -28.560 1.00 30.05 422 CYS A C 1
ATOM 3396 O O . CYS A 1 422 ? 31.335 -31.432 -29.355 1.00 30.05 422 CYS A O 1
ATOM 3398 N N . GLN A 1 423 ? 30.175 -31.591 -27.452 1.00 31.22 423 GLN A N 1
ATOM 3399 C CA . GLN A 1 423 ? 30.221 -33.055 -27.440 1.00 31.22 423 GLN A CA 1
ATOM 3400 C C . GLN A 1 423 ? 28.923 -33.569 -28.057 1.00 31.22 423 GLN A C 1
ATOM 3402 O O . GLN A 1 423 ? 27.835 -33.289 -27.564 1.00 31.22 423 GLN A O 1
ATOM 3407 N N . LYS A 1 424 ? 29.076 -34.286 -29.178 1.00 35.66 424 LYS A N 1
ATOM 3408 C CA . LYS A 1 424 ? 28.052 -35.041 -29.912 1.00 35.66 424 LYS A CA 1
ATOM 3409 C C . LYS A 1 424 ? 26.886 -35.478 -29.015 1.00 35.66 424 LYS A C 1
ATOM 3411 O O . LYS A 1 424 ? 26.998 -36.474 -28.305 1.00 35.66 424 LYS A O 1
ATOM 3416 N N . ILE A 1 425 ? 25.747 -34.800 -29.126 1.00 34.41 425 ILE A N 1
ATOM 3417 C CA . ILE A 1 425 ? 24.466 -35.374 -28.717 1.00 34.41 425 ILE A CA 1
ATOM 3418 C C . ILE A 1 425 ? 23.841 -35.972 -29.975 1.00 34.41 425 ILE A C 1
ATOM 3420 O O . ILE A 1 425 ? 23.586 -35.286 -30.963 1.00 34.41 425 ILE A O 1
ATOM 3424 N N . ASN A 1 426 ? 23.680 -37.291 -29.943 1.00 33.25 426 ASN A N 1
ATOM 3425 C CA . ASN A 1 426 ? 23.126 -38.123 -31.002 1.00 33.25 426 ASN A CA 1
ATOM 3426 C C . ASN A 1 426 ? 21.791 -37.578 -31.545 1.00 33.25 426 ASN A C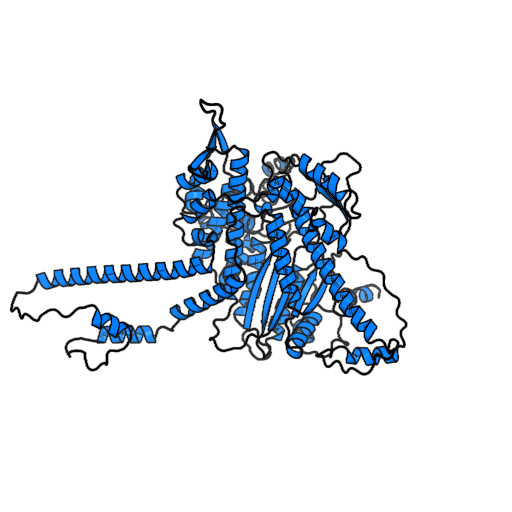 1
ATOM 3428 O O . ASN A 1 426 ? 20.751 -37.747 -30.919 1.00 33.25 426 ASN A O 1
ATOM 3432 N N . GLY A 1 427 ? 21.824 -37.003 -32.750 1.00 33.34 427 GLY A N 1
ATOM 3433 C CA . GLY A 1 427 ? 20.789 -37.194 -33.772 1.00 33.34 427 GLY A CA 1
ATOM 3434 C C . GLY A 1 427 ? 19.342 -36.796 -33.456 1.00 33.34 427 GLY A C 1
ATOM 3435 O O . GLY A 1 427 ? 18.447 -37.344 -34.092 1.00 33.34 427 GLY A O 1
ATOM 3436 N N . ALA A 1 428 ? 19.082 -35.859 -32.542 1.00 26.61 428 ALA A N 1
ATOM 3437 C CA . ALA A 1 428 ? 17.735 -35.337 -32.308 1.00 26.61 428 ALA A CA 1
ATOM 3438 C C . ALA A 1 428 ? 17.675 -33.826 -32.574 1.00 26.61 428 ALA A C 1
ATOM 3440 O O . ALA A 1 428 ? 18.282 -33.023 -31.869 1.00 26.61 428 ALA A O 1
ATOM 3441 N N . ILE A 1 429 ? 16.918 -33.446 -33.605 1.00 26.22 429 ILE A N 1
ATOM 3442 C CA . ILE A 1 429 ? 16.541 -32.060 -33.884 1.00 26.22 429 ILE A CA 1
ATOM 3443 C C . ILE A 1 429 ? 15.542 -31.637 -32.803 1.00 26.22 429 ILE A C 1
ATOM 3445 O O . ILE A 1 429 ? 14.406 -32.108 -32.795 1.00 26.22 429 ILE A O 1
ATOM 3449 N N . VAL A 1 430 ? 15.945 -30.742 -31.901 1.00 28.42 430 VAL A N 1
ATOM 3450 C CA . VAL A 1 430 ? 15.004 -30.036 -31.023 1.00 28.42 430 VAL A CA 1
ATOM 3451 C C . VAL A 1 430 ? 14.582 -28.752 -31.729 1.00 28.42 430 VAL A C 1
ATOM 3453 O O . VAL A 1 430 ? 15.286 -27.747 -31.723 1.00 28.42 430 VAL A O 1
ATOM 3456 N N . SER A 1 431 ? 13.425 -28.799 -32.382 1.00 33.03 431 SER A N 1
ATOM 3457 C CA . SER A 1 431 ? 12.712 -27.615 -32.856 1.00 33.03 431 SER A CA 1
ATOM 3458 C C . SER A 1 431 ? 12.037 -26.922 -31.667 1.00 33.03 431 SER A C 1
ATOM 3460 O O . SER A 1 431 ? 11.119 -27.491 -31.077 1.00 33.03 431 SER A O 1
ATOM 3462 N N . GLY A 1 432 ? 12.466 -25.707 -31.314 1.00 27.05 432 GLY A N 1
ATOM 3463 C CA . GLY A 1 432 ? 11.874 -24.959 -30.200 1.00 27.05 432 GLY A CA 1
ATOM 3464 C C . GLY A 1 432 ? 12.332 -23.503 -30.094 1.00 27.05 432 GLY A C 1
ATOM 3465 O O . GLY A 1 432 ? 13.246 -23.198 -29.348 1.00 27.05 432 GLY A O 1
ATOM 3466 N N . HIS A 1 433 ? 11.674 -22.644 -30.874 1.00 30.34 433 HIS A N 1
ATOM 3467 C CA . HIS A 1 433 ? 11.374 -21.213 -30.692 1.00 30.34 433 HIS A CA 1
ATOM 3468 C C . HIS A 1 433 ? 12.346 -20.223 -29.990 1.00 30.34 433 HIS A C 1
ATOM 3470 O O . HIS A 1 433 ? 12.527 -20.224 -28.781 1.00 30.34 433 HIS A O 1
ATOM 3476 N N . SER A 1 434 ? 12.740 -19.225 -30.802 1.00 32.41 434 SER A N 1
ATOM 3477 C CA . SER A 1 434 ? 12.876 -17.780 -30.516 1.00 32.41 434 SER A CA 1
ATOM 3478 C C . SER A 1 434 ? 13.958 -17.297 -29.537 1.00 32.41 434 SER A C 1
ATOM 3480 O O . SER A 1 434 ? 13.657 -16.860 -28.431 1.00 32.41 434 SER A O 1
ATOM 3482 N N . PHE A 1 435 ? 15.198 -17.191 -30.024 1.00 36.03 435 PHE A N 1
ATOM 3483 C CA . PHE A 1 435 ? 16.258 -16.385 -29.404 1.00 36.03 435 PHE A CA 1
ATOM 3484 C C . PHE A 1 435 ? 17.012 -15.594 -30.477 1.00 36.03 435 PHE A C 1
ATOM 3486 O O . PHE A 1 435 ? 17.930 -16.091 -31.114 1.00 36.03 435 PHE A O 1
ATOM 3493 N N . ASP A 1 436 ? 16.578 -14.355 -30.707 1.00 37.19 436 ASP A N 1
ATOM 3494 C CA . ASP A 1 436 ? 16.977 -13.555 -31.876 1.00 37.19 436 ASP A CA 1
ATOM 3495 C C . ASP A 1 436 ? 17.671 -12.230 -31.461 1.00 37.19 436 ASP A C 1
ATOM 3497 O O . ASP A 1 436 ? 17.782 -11.270 -32.228 1.00 37.19 436 ASP A O 1
ATOM 3501 N N . VAL A 1 437 ? 18.116 -12.177 -30.195 1.00 34.84 437 VAL A N 1
ATOM 3502 C CA . VAL A 1 437 ? 19.119 -11.232 -29.653 1.00 34.84 437 VAL A CA 1
ATOM 3503 C C . VAL A 1 437 ? 20.506 -11.901 -29.602 1.00 34.84 437 VAL A C 1
ATOM 3505 O O . VAL A 1 437 ? 21.519 -11.231 -29.466 1.00 34.84 437 VAL A O 1
ATOM 3508 N N . THR A 1 438 ? 20.572 -13.222 -29.781 1.00 36.84 438 THR A N 1
ATOM 3509 C CA . THR A 1 438 ? 21.792 -14.031 -29.639 1.00 36.84 438 THR A CA 1
ATOM 3510 C C . THR A 1 438 ? 22.696 -13.995 -30.876 1.00 36.84 438 THR A C 1
ATOM 3512 O O . THR A 1 438 ? 23.886 -14.262 -30.753 1.00 36.84 438 THR A O 1
ATOM 3515 N N . LEU A 1 439 ? 22.176 -13.624 -32.054 1.00 35.34 439 LEU A N 1
ATOM 3516 C CA . LEU A 1 439 ? 22.943 -13.667 -33.308 1.00 35.34 439 LEU A CA 1
ATOM 3517 C C . LEU A 1 439 ? 24.074 -12.627 -33.374 1.00 35.34 439 LEU A C 1
ATOM 3519 O O . LEU A 1 439 ? 25.158 -12.956 -33.842 1.00 35.34 439 LEU A O 1
ATOM 3523 N N . SER A 1 440 ? 23.878 -11.406 -32.858 1.00 36.19 440 SER A N 1
ATOM 3524 C CA . SER A 1 440 ? 24.958 -10.400 -32.834 1.00 36.19 440 SER A CA 1
ATOM 3525 C C . SER A 1 440 ? 26.057 -10.763 -31.835 1.00 36.19 440 SER A C 1
ATOM 3527 O O . SER A 1 440 ? 27.233 -10.538 -32.086 1.00 36.19 440 SER A O 1
ATOM 3529 N N . PHE A 1 441 ? 25.662 -11.373 -30.719 1.00 36.16 441 PHE A N 1
ATOM 3530 C CA . PHE A 1 441 ? 26.573 -11.862 -29.693 1.00 36.16 441 PHE A CA 1
ATOM 3531 C C . PHE A 1 441 ? 27.375 -13.079 -30.188 1.00 36.16 441 PHE A C 1
ATOM 3533 O O . PHE A 1 441 ? 28.579 -13.153 -29.962 1.00 36.16 441 PHE A O 1
ATOM 3540 N N . GLN A 1 442 ? 26.746 -13.998 -30.931 1.00 34.28 442 GLN A N 1
ATOM 3541 C CA . GLN A 1 442 ? 27.410 -15.157 -31.544 1.00 34.28 442 GLN A CA 1
ATOM 3542 C C . GLN A 1 442 ? 28.596 -14.773 -32.443 1.00 34.28 442 GLN A C 1
ATOM 3544 O O . GLN A 1 442 ? 29.642 -15.416 -32.356 1.00 34.28 442 GLN A O 1
ATOM 3549 N N . GLU A 1 443 ? 28.457 -13.740 -33.281 1.00 40.06 443 GLU A N 1
ATOM 3550 C CA . GLU A 1 443 ? 29.530 -13.286 -34.183 1.00 40.06 443 GLU A CA 1
ATOM 3551 C C . GLU A 1 443 ? 30.712 -12.652 -33.433 1.00 40.06 443 GLU A C 1
ATOM 3553 O O . GLU A 1 443 ? 31.858 -12.775 -33.866 1.00 40.06 443 GLU A O 1
ATOM 3558 N N . GLU A 1 444 ? 30.449 -12.012 -32.293 1.00 39.62 444 GLU A N 1
ATOM 3559 C CA . GLU A 1 444 ? 31.452 -11.325 -31.474 1.00 39.62 444 GLU A CA 1
ATOM 3560 C C . GLU A 1 444 ? 32.252 -12.322 -30.612 1.00 39.62 444 GLU A C 1
ATOM 3562 O O . GLU A 1 444 ? 33.481 -12.270 -30.578 1.00 39.62 444 GLU A O 1
ATOM 3567 N N . TYR A 1 445 ? 31.595 -13.337 -30.034 1.00 41.81 445 TYR A N 1
ATOM 3568 C CA . TYR A 1 445 ? 32.260 -14.382 -29.239 1.00 41.81 445 TYR A CA 1
ATOM 3569 C C . TYR A 1 445 ? 33.115 -15.349 -30.067 1.00 41.81 445 TYR A C 1
ATOM 3571 O O . TYR A 1 445 ? 34.160 -15.802 -29.595 1.00 41.81 445 TYR A O 1
ATOM 3579 N N . LEU A 1 446 ? 32.709 -15.643 -31.308 1.00 40.78 446 LEU A N 1
ATOM 3580 C CA . LEU A 1 446 ? 33.535 -16.388 -32.270 1.00 40.78 446 LEU A CA 1
ATOM 3581 C C . LEU A 1 446 ? 34.806 -15.619 -32.656 1.00 40.78 446 LEU A C 1
ATOM 3583 O O . LEU A 1 446 ? 35.815 -16.236 -32.991 1.00 40.78 446 LEU A O 1
ATOM 3587 N N . LYS A 1 447 ? 34.764 -14.286 -32.586 1.00 42.53 447 LYS A N 1
ATOM 3588 C CA . LYS A 1 447 ? 35.897 -13.405 -32.877 1.00 42.53 447 LYS A CA 1
ATOM 3589 C C . LYS A 1 447 ? 36.898 -13.316 -31.722 1.00 42.53 447 LYS A C 1
ATOM 3591 O O . LYS A 1 447 ? 38.081 -13.122 -31.980 1.00 42.53 447 LYS A O 1
ATOM 3596 N N . GLU A 1 448 ? 36.433 -13.463 -30.480 1.00 51.66 448 GLU A N 1
ATOM 3597 C CA . GLU A 1 448 ? 37.211 -13.144 -29.269 1.00 51.66 448 GLU A CA 1
ATOM 3598 C C . GLU A 1 448 ? 37.796 -14.364 -28.526 1.00 51.66 448 GLU A C 1
ATOM 3600 O O . GLU A 1 448 ? 38.630 -14.189 -27.642 1.00 51.66 448 GLU A O 1
ATOM 3605 N N . GLY A 1 449 ? 37.414 -15.605 -28.861 1.00 38.72 449 GLY A N 1
ATOM 3606 C CA . GLY A 1 449 ? 38.090 -16.814 -28.351 1.00 38.72 449 GLY A CA 1
ATOM 3607 C C . GLY A 1 449 ? 38.141 -16.940 -26.816 1.00 38.72 449 GLY A C 1
ATOM 3608 O O . GLY A 1 449 ? 39.178 -17.290 -26.254 1.00 38.72 449 GLY A O 1
ATOM 3609 N N . ILE A 1 450 ? 37.042 -16.627 -26.122 1.00 45.78 450 ILE A N 1
ATOM 3610 C CA . ILE A 1 450 ? 37.044 -16.401 -24.666 1.00 45.78 450 ILE A CA 1
ATOM 3611 C C . ILE A 1 450 ? 36.975 -17.710 -23.855 1.00 45.78 450 ILE A C 1
ATOM 3613 O O . ILE A 1 450 ? 36.101 -18.553 -24.063 1.00 45.78 450 ILE A O 1
ATOM 3617 N N . THR A 1 451 ? 37.867 -17.837 -22.864 1.00 40.44 451 THR A N 1
ATOM 3618 C CA . THR A 1 451 ? 37.863 -18.899 -21.837 1.00 40.44 451 THR A CA 1
ATOM 3619 C C . THR A 1 451 ? 37.069 -18.409 -20.620 1.00 40.44 451 THR A C 1
ATOM 3621 O O . THR A 1 451 ? 37.408 -17.368 -20.063 1.00 40.44 451 THR A O 1
ATOM 3624 N N . TRP A 1 452 ? 36.010 -19.116 -20.207 1.00 42.53 452 TRP A N 1
ATOM 3625 C CA . TRP A 1 452 ? 35.115 -18.668 -19.124 1.00 42.53 452 TRP A CA 1
ATOM 3626 C C . TRP A 1 452 ? 35.440 -19.329 -17.779 1.00 42.53 452 TRP A C 1
ATOM 3628 O O . TRP A 1 452 ? 35.557 -20.552 -17.695 1.00 42.53 452 TRP A O 1
ATOM 3638 N N . THR A 1 453 ? 35.519 -18.530 -16.713 1.00 40.03 453 THR A N 1
ATOM 3639 C CA . THR A 1 453 ? 35.656 -18.986 -15.320 1.00 40.03 453 THR A CA 1
ATOM 3640 C C . THR A 1 453 ? 34.325 -18.866 -14.585 1.00 40.03 453 THR A C 1
ATOM 3642 O O . THR A 1 453 ? 33.642 -17.852 -14.703 1.00 40.03 453 THR A O 1
ATOM 3645 N N . ASN A 1 454 ? 33.955 -19.889 -13.811 1.00 43.66 454 ASN A N 1
ATOM 3646 C CA . ASN A 1 454 ? 32.721 -19.893 -13.023 1.00 43.66 454 ASN A CA 1
ATOM 3647 C C . ASN A 1 454 ? 32.773 -18.767 -11.973 1.00 43.66 454 ASN A C 1
ATOM 3649 O O . ASN A 1 454 ? 33.712 -18.722 -11.182 1.00 43.66 454 ASN A O 1
ATOM 3653 N N . ILE A 1 455 ? 31.791 -17.864 -11.974 1.00 50.34 455 ILE A N 1
ATOM 3654 C CA . ILE A 1 455 ? 31.675 -16.811 -10.958 1.00 50.34 455 ILE A CA 1
ATOM 3655 C C . ILE A 1 455 ? 30.908 -17.403 -9.773 1.00 50.34 455 ILE A C 1
ATOM 3657 O O . ILE A 1 455 ? 29.774 -17.856 -9.930 1.00 50.34 455 ILE A O 1
ATOM 3661 N N . GLU A 1 456 ? 31.530 -17.429 -8.596 1.00 44.91 456 GLU A N 1
ATOM 3662 C CA . GLU A 1 456 ? 30.856 -17.824 -7.358 1.00 44.91 456 GLU A CA 1
ATOM 3663 C C . GLU A 1 456 ? 29.831 -16.757 -6.954 1.00 44.91 456 GLU A C 1
ATOM 3665 O O . GLU A 1 456 ? 30.108 -15.557 -6.996 1.00 44.91 456 GLU A O 1
ATOM 3670 N N . TYR A 1 457 ? 28.635 -17.193 -6.562 1.00 60.66 457 TYR A N 1
ATOM 3671 C CA . TYR A 1 457 ? 27.567 -16.319 -6.088 1.00 60.66 457 TYR A CA 1
ATOM 3672 C C . TYR A 1 457 ? 26.937 -16.883 -4.818 1.00 60.66 457 TYR A C 1
ATOM 3674 O O . TYR A 1 457 ? 26.901 -18.096 -4.610 1.00 60.66 457 TYR A O 1
ATOM 3682 N N . THR A 1 458 ? 26.384 -16.002 -3.988 1.00 67.50 458 THR A N 1
ATOM 3683 C CA . THR A 1 458 ? 25.639 -16.403 -2.792 1.00 67.50 458 THR A CA 1
ATOM 3684 C C . THR A 1 458 ? 24.183 -16.688 -3.161 1.00 67.50 458 THR A C 1
ATOM 3686 O O . THR A 1 458 ? 23.412 -15.765 -3.439 1.00 67.50 458 THR A O 1
ATOM 3689 N N . ASP A 1 459 ? 23.796 -17.964 -3.184 1.00 78.75 459 ASP A N 1
ATOM 3690 C CA . ASP A 1 459 ? 22.390 -18.357 -3.287 1.00 78.75 459 ASP A CA 1
ATOM 3691 C C . ASP A 1 459 ? 21.675 -18.046 -1.968 1.00 78.75 459 ASP A C 1
ATOM 3693 O O . ASP A 1 459 ? 22.043 -18.543 -0.908 1.00 78.75 459 ASP A O 1
ATOM 3697 N N . ASN A 1 460 ? 20.643 -17.209 -2.025 1.00 87.44 460 ASN A N 1
ATOM 3698 C CA . ASN A 1 460 ? 19.858 -16.825 -0.859 1.00 87.44 460 ASN A CA 1
ATOM 3699 C C . ASN A 1 460 ? 18.564 -17.649 -0.704 1.00 87.44 460 ASN A C 1
ATOM 3701 O O . ASN A 1 460 ? 17.723 -17.342 0.144 1.00 87.44 460 ASN A O 1
ATOM 3705 N N . THR A 1 461 ? 18.389 -18.712 -1.496 1.00 86.38 461 THR A N 1
ATOM 3706 C CA . THR A 1 461 ? 17.223 -19.605 -1.435 1.00 86.38 461 THR A CA 1
ATOM 3707 C C . THR A 1 461 ? 17.049 -20.236 -0.052 1.00 86.38 461 THR A C 1
ATOM 3709 O O . THR A 1 461 ? 15.918 -20.363 0.422 1.00 86.38 461 THR A O 1
ATOM 3712 N N . GLU A 1 462 ? 18.136 -20.586 0.636 1.00 87.62 462 GLU A N 1
ATOM 3713 C CA . GLU A 1 462 ? 18.081 -21.131 1.998 1.00 87.62 462 GLU A CA 1
ATOM 3714 C C . GLU A 1 462 ? 17.593 -20.099 3.026 1.00 87.62 462 GLU A C 1
ATOM 3716 O O . GLU A 1 462 ? 16.750 -20.420 3.869 1.00 87.62 462 GLU A O 1
ATOM 3721 N N . CYS A 1 463 ? 18.011 -18.834 2.895 1.00 90.75 463 CYS A N 1
ATOM 3722 C CA . CYS A 1 463 ? 17.469 -17.737 3.698 1.00 90.75 463 CYS A CA 1
ATOM 3723 C C . CYS A 1 463 ? 15.970 -17.548 3.422 1.00 90.75 463 CYS A C 1
ATOM 3725 O O . CYS A 1 463 ? 15.168 -17.450 4.347 1.00 90.75 463 CYS A O 1
ATOM 3727 N N . VAL A 1 464 ? 15.529 -17.621 2.161 1.00 90.62 464 VAL A N 1
ATOM 3728 C CA . VAL A 1 464 ? 14.092 -17.616 1.838 1.00 90.62 464 VAL A CA 1
ATOM 3729 C C . VAL A 1 464 ? 13.363 -18.792 2.513 1.00 90.62 464 VAL A C 1
ATOM 3731 O O . VAL A 1 464 ? 12.260 -18.623 3.045 1.00 90.62 464 VAL A O 1
ATOM 3734 N N . GLN A 1 465 ? 13.965 -19.987 2.537 1.00 90.00 465 GLN A N 1
ATOM 3735 C CA . GLN A 1 465 ? 13.405 -21.163 3.208 1.00 90.00 465 GLN A CA 1
ATOM 3736 C C . GLN A 1 465 ? 13.329 -21.007 4.733 1.00 90.00 465 GLN A C 1
ATOM 3738 O O . GLN A 1 465 ? 12.358 -21.493 5.317 1.00 90.00 465 GLN A O 1
ATOM 3743 N N . LEU A 1 466 ? 14.246 -20.284 5.383 1.00 92.44 466 LEU A N 1
ATOM 3744 C CA . LEU A 1 466 ? 14.165 -19.968 6.819 1.00 92.44 466 LEU A CA 1
ATOM 3745 C C . LEU A 1 466 ? 12.803 -19.349 7.192 1.00 92.44 466 LEU A C 1
ATOM 3747 O O . LEU A 1 466 ? 12.218 -19.670 8.228 1.00 92.44 466 LEU A O 1
ATOM 3751 N N . PHE A 1 467 ? 12.234 -18.519 6.317 1.00 91.44 467 PHE A N 1
ATOM 3752 C CA . PHE A 1 467 ? 10.943 -17.873 6.558 1.00 91.44 467 PHE A CA 1
ATOM 3753 C C . PHE A 1 467 ? 9.728 -18.782 6.324 1.00 91.44 467 PHE A C 1
ATOM 3755 O O . PHE A 1 467 ? 8.732 -18.671 7.048 1.00 91.44 467 PHE A O 1
ATOM 3762 N N . GLN A 1 468 ? 9.777 -19.653 5.310 1.00 86.94 468 GLN A N 1
ATOM 3763 C CA . GLN A 1 468 ? 8.602 -20.383 4.798 1.00 86.94 468 GLN A CA 1
ATOM 3764 C C . GLN A 1 468 ? 8.646 -21.909 4.974 1.00 86.94 468 GLN A C 1
ATOM 3766 O O . GLN A 1 468 ? 7.669 -22.586 4.636 1.00 86.94 468 GLN A O 1
ATOM 3771 N N . SER A 1 469 ? 9.760 -22.461 5.460 1.00 83.44 469 SER A N 1
ATOM 3772 C CA . SER A 1 469 ? 9.966 -23.906 5.564 1.00 83.44 469 SER A CA 1
ATOM 3773 C C . SER A 1 469 ? 8.883 -24.584 6.402 1.00 83.44 469 SER A C 1
ATOM 3775 O O . SER A 1 469 ? 8.316 -24.036 7.355 1.00 83.44 469 SER A O 1
ATOM 3777 N N . LYS A 1 470 ? 8.577 -25.827 6.028 1.00 78.25 470 LYS A N 1
ATOM 3778 C CA . LYS A 1 470 ? 7.741 -26.722 6.824 1.00 78.25 470 LYS A CA 1
ATOM 3779 C C . LYS A 1 470 ? 8.654 -27.804 7.402 1.00 78.25 470 LYS A C 1
ATOM 3781 O O . LYS A 1 470 ? 9.380 -28.410 6.621 1.00 78.25 470 LYS A O 1
ATOM 3786 N N . PRO A 1 471 ? 8.611 -28.074 8.716 1.00 79.25 471 PRO A N 1
ATOM 3787 C CA . PRO A 1 471 ? 7.608 -27.605 9.678 1.00 79.25 471 PRO A CA 1
ATOM 3788 C C . PRO A 1 471 ? 7.983 -26.345 10.493 1.00 79.25 471 PRO A C 1
ATOM 3790 O O . PRO A 1 471 ? 7.127 -25.892 11.249 1.00 79.25 471 PRO A O 1
ATOM 3793 N N . TYR A 1 472 ? 9.184 -25.765 10.348 1.00 86.00 472 TYR A N 1
ATOM 3794 C CA . TYR A 1 472 ? 9.735 -24.787 11.311 1.00 86.00 472 TYR A CA 1
ATOM 3795 C C . TYR A 1 472 ? 10.091 -23.389 10.759 1.00 86.00 472 TYR A C 1
ATOM 3797 O O . TYR A 1 472 ? 10.985 -22.742 11.287 1.00 86.00 472 TYR A O 1
ATOM 3805 N N . GLY A 1 473 ? 9.408 -22.872 9.734 1.00 90.12 473 GLY A N 1
ATOM 3806 C CA . GLY A 1 473 ? 9.671 -21.513 9.236 1.00 90.12 473 GLY A CA 1
ATOM 3807 C C . GLY A 1 473 ? 9.266 -20.395 10.214 1.00 90.12 473 GLY A C 1
ATOM 3808 O O . GLY A 1 473 ? 8.275 -20.536 10.937 1.00 90.12 473 GLY A O 1
ATOM 3809 N N . ILE A 1 474 ? 9.972 -19.254 10.189 1.00 92.69 474 ILE A N 1
ATOM 3810 C CA . ILE A 1 474 ? 9.732 -18.099 11.086 1.00 92.69 474 ILE A CA 1
ATOM 3811 C C . ILE A 1 474 ? 8.248 -17.700 11.130 1.00 92.69 474 ILE A C 1
ATOM 3813 O O . ILE A 1 474 ? 7.652 -17.654 12.206 1.00 92.69 474 ILE A O 1
ATOM 3817 N N . PHE A 1 475 ? 7.610 -17.462 9.976 1.00 90.81 475 PHE A N 1
ATOM 3818 C CA . PHE A 1 475 ? 6.202 -17.032 9.945 1.00 90.81 475 PHE A CA 1
ATOM 3819 C C . PHE A 1 475 ? 5.251 -18.080 10.513 1.00 90.81 475 PHE A C 1
ATOM 3821 O O . PHE A 1 475 ? 4.236 -17.732 11.111 1.00 90.81 475 PHE A O 1
ATOM 3828 N N . ARG A 1 476 ? 5.575 -19.364 10.342 1.00 88.31 476 ARG A N 1
ATOM 3829 C CA . ARG A 1 476 ? 4.764 -20.458 10.870 1.00 88.31 476 ARG A CA 1
ATOM 3830 C C . ARG A 1 476 ? 4.853 -20.517 12.391 1.00 88.31 476 ARG A C 1
ATOM 3832 O O . ARG A 1 476 ? 3.818 -20.652 13.033 1.00 88.31 476 ARG A O 1
ATOM 3839 N N . LEU A 1 477 ? 6.054 -20.387 12.950 1.00 90.31 477 LEU A N 1
ATOM 3840 C CA . LEU A 1 477 ? 6.265 -20.375 14.398 1.00 90.31 477 LEU A CA 1
ATOM 3841 C C . LEU A 1 477 ? 5.572 -19.169 15.051 1.00 90.31 477 LEU A C 1
ATOM 3843 O O . LEU A 1 477 ? 4.878 -19.336 16.055 1.00 90.31 477 LEU A O 1
ATOM 3847 N N . ILE A 1 478 ? 5.667 -17.985 14.432 1.00 89.69 478 ILE A N 1
ATOM 3848 C CA . ILE A 1 478 ? 4.933 -16.787 14.870 1.00 89.69 478 ILE A CA 1
ATOM 3849 C C . ILE A 1 478 ? 3.416 -17.025 14.783 1.00 89.69 478 ILE A C 1
ATOM 3851 O O . ILE A 1 478 ? 2.692 -16.738 15.733 1.00 89.69 478 ILE A O 1
ATOM 3855 N N . ASP A 1 479 ? 2.912 -17.578 13.675 1.00 86.62 479 ASP A N 1
ATOM 3856 C CA . ASP A 1 479 ? 1.485 -17.872 13.495 1.00 86.62 479 ASP A CA 1
ATOM 3857 C C . ASP A 1 479 ? 0.948 -18.868 14.530 1.00 86.62 479 ASP A C 1
ATOM 3859 O O . ASP A 1 479 ? -0.159 -18.690 15.043 1.00 86.62 479 ASP A O 1
ATOM 3863 N N . GLU A 1 480 ? 1.693 -19.931 14.824 1.00 86.00 480 GLU A N 1
ATOM 3864 C CA . GLU A 1 480 ? 1.308 -20.928 15.823 1.00 86.00 480 GLU A CA 1
ATOM 3865 C C . GLU A 1 480 ? 1.187 -20.283 17.206 1.00 86.00 480 GLU A C 1
ATOM 3867 O O . GLU A 1 480 ? 0.144 -20.408 17.848 1.00 86.00 480 GLU A O 1
ATOM 3872 N N . GLU A 1 481 ? 2.188 -19.507 17.619 1.00 87.44 481 GLU A N 1
ATOM 3873 C CA . GLU A 1 481 ? 2.204 -18.820 18.914 1.00 87.44 481 GLU A CA 1
ATOM 3874 C C . GLU A 1 481 ? 1.183 -17.691 19.042 1.00 87.44 481 GLU A C 1
ATOM 3876 O O . GLU A 1 481 ? 0.573 -17.493 20.100 1.00 87.44 481 GLU A O 1
ATOM 3881 N N . SER A 1 482 ? 0.923 -16.961 17.958 1.00 83.38 482 SER A N 1
ATOM 3882 C CA . SER A 1 482 ? -0.156 -15.972 17.902 1.00 83.38 482 SER A CA 1
ATOM 3883 C C . SER A 1 482 ? -1.535 -16.602 18.132 1.00 83.38 482 SER A C 1
ATOM 3885 O O . SER A 1 482 ? -2.443 -15.909 18.585 1.00 83.38 482 SER A O 1
ATOM 3887 N N . ASN A 1 483 ? -1.719 -17.896 17.848 1.00 79.38 483 ASN A N 1
ATOM 3888 C CA . ASN A 1 483 ? -3.004 -18.588 17.990 1.00 79.38 483 ASN A CA 1
ATOM 3889 C C . ASN A 1 483 ? -3.184 -19.328 19.328 1.00 79.38 483 ASN A C 1
ATOM 3891 O O . ASN A 1 483 ? -4.272 -19.853 19.580 1.00 79.38 483 ASN A O 1
ATOM 3895 N N . ILE A 1 484 ? -2.158 -19.380 20.180 1.00 82.19 484 ILE A N 1
ATOM 3896 C CA . ILE A 1 484 ? -2.235 -20.006 21.506 1.00 82.19 484 ILE A CA 1
ATOM 3897 C C . ILE A 1 484 ? -2.824 -19.005 22.507 1.00 82.19 484 ILE A C 1
ATOM 3899 O O . ILE A 1 484 ? -2.313 -17.895 22.659 1.00 82.19 484 ILE A O 1
ATOM 3903 N N . ASN A 1 485 ? -3.879 -19.417 23.222 1.00 69.19 485 ASN A N 1
ATOM 3904 C CA . ASN A 1 485 ? -4.625 -18.562 24.160 1.00 69.19 485 ASN A CA 1
ATOM 3905 C C . ASN A 1 485 ? -3.737 -17.924 25.247 1.00 69.19 485 ASN A C 1
ATOM 3907 O O . ASN A 1 485 ? -3.967 -16.774 25.601 1.00 69.19 485 ASN A O 1
ATOM 3911 N N . ASN A 1 486 ? -2.702 -18.639 25.710 1.00 74.81 486 ASN A N 1
ATOM 3912 C CA . ASN A 1 486 ? -1.752 -18.181 26.734 1.00 74.81 486 ASN A CA 1
ATOM 3913 C C . ASN A 1 486 ? -0.320 -18.010 26.198 1.00 74.81 486 ASN A C 1
ATOM 3915 O O . ASN A 1 486 ? 0.620 -17.965 26.987 1.00 74.81 486 ASN A O 1
ATOM 3919 N N . GLY A 1 487 ? -0.126 -17.962 24.876 1.00 77.56 487 GLY A N 1
ATOM 3920 C CA . GLY A 1 487 ? 1.202 -17.672 24.334 1.00 77.56 487 GLY A CA 1
ATOM 3921 C C . GLY A 1 487 ? 1.639 -16.275 24.775 1.00 77.56 487 GLY A C 1
ATOM 3922 O O . GLY A 1 487 ? 0.798 -15.381 24.935 1.00 77.56 487 GLY A O 1
ATOM 3923 N N . THR A 1 488 ? 2.938 -16.069 24.938 1.00 84.56 488 THR A N 1
ATOM 3924 C CA . THR A 1 488 ? 3.559 -14.755 25.152 1.00 84.56 488 THR A CA 1
ATOM 3925 C C . THR A 1 488 ? 4.623 -14.497 24.094 1.00 84.56 488 THR A C 1
ATOM 3927 O O . THR A 1 488 ? 5.069 -15.416 23.400 1.00 84.56 488 THR A O 1
ATOM 3930 N N . ASP A 1 489 ? 5.015 -13.237 23.930 1.00 86.00 489 ASP A N 1
ATOM 3931 C CA . ASP A 1 489 ? 6.074 -12.886 22.987 1.00 86.00 489 ASP A CA 1
ATOM 3932 C C . ASP A 1 489 ? 7.417 -13.542 23.364 1.00 86.00 489 ASP A C 1
ATOM 3934 O O . ASP A 1 489 ? 8.172 -13.957 22.488 1.00 86.00 489 ASP A O 1
ATOM 3938 N N . GLU A 1 490 ? 7.669 -13.730 24.661 1.00 88.56 490 GLU A N 1
ATOM 3939 C CA . GLU A 1 490 ? 8.833 -14.446 25.191 1.00 88.56 490 GLU A CA 1
ATOM 3940 C C . GLU A 1 490 ? 8.782 -15.934 24.823 1.00 88.56 490 GLU A C 1
ATOM 3942 O O . GLU A 1 490 ? 9.739 -16.454 24.257 1.00 88.56 490 GLU A O 1
ATOM 3947 N N . SER A 1 491 ? 7.638 -16.602 25.024 1.00 90.00 491 SER A N 1
ATOM 3948 C CA . SER A 1 491 ? 7.487 -18.014 24.637 1.00 90.00 491 SER A CA 1
ATOM 3949 C C . SER A 1 491 ? 7.630 -18.238 23.125 1.00 90.00 491 SER A C 1
ATOM 3951 O O . SER A 1 491 ? 8.118 -19.279 22.684 1.00 90.00 491 SER A O 1
ATOM 3953 N N . MET A 1 492 ? 7.254 -17.241 22.318 1.00 91.00 492 MET A N 1
ATOM 3954 C CA . MET A 1 492 ? 7.472 -17.260 20.875 1.00 91.00 492 MET A CA 1
ATOM 3955 C C . MET A 1 492 ? 8.947 -17.129 20.517 1.00 91.00 492 MET A C 1
ATOM 3957 O O . MET A 1 492 ? 9.424 -17.875 19.661 1.00 91.00 492 MET A O 1
ATOM 3961 N N . LEU A 1 493 ? 9.670 -16.217 21.169 1.00 91.56 493 LEU A N 1
ATOM 3962 C CA . LEU A 1 493 ? 11.109 -16.079 20.977 1.00 91.56 493 LEU A CA 1
ATOM 3963 C C . LEU A 1 493 ? 11.851 -17.355 21.392 1.00 91.56 493 LEU A C 1
ATOM 3965 O O . LEU A 1 493 ? 12.723 -17.813 20.658 1.00 91.56 493 LEU A O 1
ATOM 3969 N N . ASP A 1 494 ? 11.466 -17.971 22.509 1.00 90.75 494 ASP A N 1
ATOM 3970 C CA . ASP A 1 494 ? 12.049 -19.234 22.968 1.00 90.75 494 ASP A CA 1
ATOM 3971 C C . ASP A 1 494 ? 11.852 -20.354 21.939 1.00 90.75 494 ASP A C 1
ATOM 3973 O O . ASP A 1 494 ? 12.786 -21.105 21.653 1.00 90.75 494 ASP A O 1
ATOM 3977 N N . LYS A 1 495 ? 10.672 -20.436 21.311 1.00 91.00 495 LYS A N 1
ATOM 3978 C CA . LYS A 1 495 ? 10.427 -21.388 20.219 1.00 91.00 495 LYS A CA 1
ATOM 3979 C C . LYS A 1 495 ? 11.269 -21.103 18.982 1.00 91.00 495 LYS A C 1
ATOM 3981 O O . LYS A 1 495 ? 11.840 -22.044 18.434 1.00 91.00 495 LYS A O 1
ATOM 3986 N N . LEU A 1 496 ? 11.366 -19.846 18.546 1.00 91.88 496 LEU A N 1
ATOM 3987 C CA . LEU A 1 496 ? 12.231 -19.466 17.421 1.00 91.88 496 LEU A CA 1
ATOM 3988 C C . LEU A 1 496 ? 13.682 -19.872 17.708 1.00 91.88 496 LEU A C 1
ATOM 3990 O O . LEU A 1 496 ? 14.288 -20.596 16.923 1.00 91.88 496 LEU A O 1
ATOM 3994 N N . ASN A 1 497 ? 14.191 -19.511 18.886 1.00 92.75 497 ASN A N 1
ATOM 3995 C CA . ASN A 1 497 ? 15.539 -19.850 19.329 1.00 92.75 497 ASN A CA 1
ATOM 3996 C C . ASN A 1 497 ? 15.766 -21.354 19.461 1.00 92.75 497 ASN A C 1
ATOM 3998 O O . ASN A 1 497 ? 16.882 -21.805 19.244 1.00 92.75 497 ASN A O 1
ATOM 4002 N N . HIS A 1 498 ? 14.753 -22.137 19.826 1.00 91.69 498 HIS A N 1
ATOM 4003 C CA . HIS A 1 498 ? 14.885 -23.585 19.946 1.00 91.69 498 HIS A CA 1
ATOM 4004 C C . HIS A 1 498 ? 14.953 -24.275 18.579 1.00 91.69 498 HIS A C 1
ATOM 4006 O O . HIS A 1 498 ? 15.841 -25.094 18.353 1.00 91.69 498 HIS A O 1
ATOM 4012 N N . PHE A 1 499 ? 14.038 -23.938 17.664 1.00 91.12 499 PHE A N 1
ATOM 4013 C CA . PHE A 1 499 ? 13.911 -24.628 16.377 1.00 91.12 499 PHE A CA 1
ATOM 4014 C C . PHE A 1 499 ? 14.864 -24.113 15.293 1.00 91.12 499 PHE A C 1
ATOM 4016 O O . PHE A 1 499 ? 15.190 -24.869 14.382 1.00 91.12 499 PHE A O 1
ATOM 4023 N N . LEU A 1 500 ? 15.308 -22.853 15.370 1.00 91.69 500 LEU A N 1
ATOM 4024 C CA . LEU A 1 500 ? 16.116 -22.218 14.321 1.00 91.69 500 LEU A CA 1
ATOM 4025 C C . LEU A 1 500 ? 17.598 -22.068 14.678 1.00 91.69 500 LEU A C 1
ATOM 4027 O O . LEU A 1 500 ? 18.373 -21.645 13.829 1.00 91.69 500 LEU A O 1
ATOM 4031 N N . LYS A 1 501 ? 18.027 -22.458 15.887 1.00 87.94 501 LYS A N 1
ATOM 4032 C CA . LYS A 1 501 ? 19.413 -22.278 16.367 1.00 87.94 501 LYS A CA 1
ATOM 4033 C C . LYS A 1 501 ? 20.492 -22.841 15.442 1.00 87.94 501 LYS A C 1
ATOM 4035 O O . LYS A 1 501 ? 21.621 -22.369 15.460 1.00 87.94 501 LYS A O 1
ATOM 4040 N N . THR A 1 502 ? 20.176 -23.921 14.732 1.00 87.56 502 THR A N 1
ATOM 4041 C CA . THR A 1 502 ? 21.125 -24.638 13.871 1.00 87.56 502 THR A CA 1
ATOM 4042 C C . THR A 1 502 ? 21.150 -24.105 12.442 1.00 87.56 502 THR A C 1
ATOM 4044 O O . THR A 1 502 ? 21.919 -24.614 11.636 1.00 87.56 502 THR A O 1
ATOM 4047 N N . ASN A 1 503 ? 20.283 -23.150 12.096 1.00 90.00 503 ASN A N 1
ATOM 4048 C CA . ASN A 1 503 ? 20.233 -22.575 10.760 1.00 90.00 503 ASN A CA 1
ATOM 4049 C C . ASN A 1 503 ? 21.306 -21.487 10.614 1.00 90.00 503 ASN A C 1
ATOM 4051 O O . ASN A 1 503 ? 21.391 -20.601 11.458 1.00 90.00 503 ASN A O 1
ATOM 4055 N N . GLU A 1 504 ? 22.083 -21.533 9.531 1.00 90.56 504 GLU A N 1
ATOM 4056 C CA . GLU A 1 504 ? 23.181 -20.590 9.263 1.00 90.56 504 GLU A CA 1
ATOM 4057 C C . GLU A 1 504 ? 22.725 -19.124 9.208 1.00 90.56 504 GLU A C 1
ATOM 4059 O O . GLU A 1 504 ? 23.455 -18.226 9.619 1.00 90.56 504 GLU A O 1
ATOM 4064 N N . TYR A 1 505 ? 21.492 -18.877 8.764 1.00 91.94 505 TYR A N 1
ATOM 4065 C CA . TYR A 1 505 ? 20.945 -17.532 8.614 1.00 91.94 505 TYR A CA 1
ATOM 4066 C C . TYR A 1 505 ? 20.243 -17.009 9.874 1.00 91.94 505 TYR A C 1
ATOM 4068 O O . TYR A 1 505 ? 19.761 -15.874 9.861 1.00 91.94 505 TYR A O 1
ATOM 4076 N N . TYR A 1 506 ? 20.155 -17.800 10.950 1.00 94.25 506 TYR A N 1
ATOM 4077 C CA . TYR A 1 506 ? 19.502 -17.411 12.201 1.00 94.25 506 TYR A CA 1
ATOM 4078 C C . TYR A 1 506 ? 20.509 -17.309 13.347 1.00 94.25 506 TYR A C 1
ATOM 4080 O O . TYR A 1 506 ? 21.166 -18.277 13.719 1.00 94.25 506 TYR A O 1
ATOM 4088 N N . GLU A 1 507 ? 20.567 -16.140 13.978 1.00 92.56 507 GLU A N 1
ATOM 4089 C CA . GLU A 1 507 ? 21.481 -15.866 15.081 1.00 92.56 507 GLU A CA 1
ATOM 4090 C C . GLU A 1 507 ? 20.735 -15.358 16.319 1.00 92.56 507 GLU A C 1
ATOM 4092 O O . GLU A 1 507 ? 19.796 -14.560 16.249 1.00 92.56 507 GLU A O 1
ATOM 4097 N N . THR A 1 508 ? 21.193 -15.793 17.492 1.00 89.56 508 THR A N 1
ATOM 4098 C CA . THR A 1 508 ? 20.741 -15.252 18.778 1.00 89.56 508 THR A CA 1
ATOM 4099 C C . THR A 1 508 ? 21.698 -14.155 19.250 1.00 89.56 508 THR A C 1
ATOM 4101 O O . THR A 1 508 ? 22.912 -14.374 19.199 1.00 89.56 508 THR A O 1
ATOM 4104 N N . PRO A 1 509 ? 21.209 -13.008 19.759 1.00 86.25 509 PRO A N 1
ATOM 4105 C CA . PRO A 1 509 ? 22.071 -11.961 20.304 1.00 86.25 509 PRO A CA 1
ATOM 4106 C C . PRO A 1 509 ? 23.008 -12.484 21.406 1.00 86.25 509 PRO A C 1
ATOM 4108 O O . PRO A 1 509 ? 22.630 -13.341 22.204 1.00 86.25 509 PRO A O 1
ATOM 4111 N N . GLN A 1 510 ? 24.232 -11.945 21.481 1.00 77.25 510 GLN A N 1
ATOM 4112 C CA . GLN A 1 510 ? 25.235 -12.368 22.476 1.00 77.25 510 GLN A CA 1
ATOM 4113 C C . GLN A 1 510 ? 24.827 -12.036 23.924 1.00 77.25 510 GLN A C 1
ATOM 4115 O O . GLN A 1 510 ? 25.212 -12.735 24.860 1.00 77.25 510 GLN A O 1
ATOM 4120 N N . LYS A 1 511 ? 24.040 -10.971 24.120 1.00 78.62 511 LYS A N 1
ATOM 4121 C CA . LYS A 1 511 ? 23.407 -10.624 25.401 1.00 78.62 511 LYS A CA 1
ATOM 4122 C C . LYS A 1 511 ? 21.979 -11.168 25.419 1.00 78.62 511 LYS A C 1
ATOM 4124 O O . LYS A 1 511 ? 21.353 -11.246 24.368 1.00 78.62 511 LYS A O 1
ATOM 4129 N N . ARG A 1 512 ? 21.442 -11.496 26.605 1.00 73.69 512 ARG A N 1
ATOM 4130 C CA . ARG A 1 512 ? 20.016 -11.841 26.785 1.00 73.69 512 ARG A CA 1
ATOM 4131 C C . ARG A 1 512 ? 19.140 -10.619 26.482 1.00 73.69 512 ARG A C 1
ATOM 4133 O O . ARG A 1 512 ? 18.715 -9.904 27.382 1.00 73.69 512 ARG A O 1
ATOM 4140 N N . GLU A 1 513 ? 18.918 -10.376 25.200 1.00 81.94 513 GLU A N 1
ATOM 4141 C CA . GLU A 1 513 ? 18.021 -9.367 24.648 1.00 81.94 513 GLU A CA 1
ATOM 4142 C C . GLU A 1 513 ? 16.778 -10.069 24.087 1.00 81.94 513 GLU A C 1
ATOM 4144 O O . GLU A 1 513 ? 16.866 -11.186 23.577 1.00 81.94 513 GLU A O 1
ATOM 4149 N N . SER A 1 514 ? 15.613 -9.418 24.161 1.00 87.06 514 SER A N 1
ATOM 4150 C CA . SER A 1 514 ? 14.363 -9.932 23.575 1.00 87.06 514 SER A CA 1
ATOM 4151 C C . SER A 1 514 ? 14.330 -9.696 22.056 1.00 87.06 514 SER A C 1
ATOM 4153 O O . SER A 1 514 ? 13.528 -8.920 21.530 1.00 87.06 514 SER A O 1
ATOM 4155 N N . ALA A 1 515 ? 15.277 -10.313 21.352 1.00 90.38 515 ALA A N 1
ATOM 4156 C CA . ALA A 1 515 ? 15.508 -10.130 19.926 1.00 90.38 515 ALA A CA 1
ATOM 4157 C C . ALA A 1 515 ? 16.091 -11.387 19.273 1.00 90.38 515 ALA A C 1
ATOM 4159 O O . ALA A 1 515 ? 16.676 -12.240 19.939 1.00 90.38 515 ALA A O 1
ATOM 4160 N N . PHE A 1 516 ? 15.976 -11.453 17.950 1.00 92.38 516 PHE A N 1
ATOM 4161 C CA . PHE A 1 516 ? 16.670 -12.420 17.101 1.00 92.38 516 PHE A CA 1
ATOM 4162 C C . PHE A 1 516 ? 17.312 -11.702 15.911 1.00 92.38 516 PHE A C 1
ATOM 4164 O O . PHE A 1 516 ? 16.945 -10.570 15.588 1.00 92.38 516 PHE A O 1
ATOM 4171 N N . ILE A 1 517 ? 18.292 -12.335 15.276 1.00 92.69 517 ILE A N 1
ATOM 4172 C CA . ILE A 1 517 ? 19.036 -11.776 14.146 1.00 92.69 517 ILE A CA 1
ATOM 4173 C C . ILE A 1 517 ? 18.850 -12.699 12.943 1.00 92.69 517 ILE A C 1
ATOM 4175 O O . ILE A 1 517 ? 18.932 -13.918 13.079 1.00 92.69 517 ILE A O 1
ATOM 4179 N N . VAL A 1 518 ? 18.601 -12.114 11.770 1.00 93.88 518 VAL A N 1
ATOM 4180 C CA . VAL A 1 518 ? 18.584 -12.844 10.496 1.00 93.88 518 VAL A CA 1
ATOM 4181 C C . VAL A 1 518 ? 19.678 -12.296 9.592 1.00 93.88 518 VAL A C 1
ATOM 4183 O O . VAL A 1 518 ? 19.780 -11.080 9.408 1.00 93.88 518 VAL A O 1
ATOM 4186 N N . ALA A 1 519 ? 20.489 -13.185 9.026 1.00 92.50 519 ALA A N 1
ATOM 4187 C CA . ALA A 1 519 ? 21.444 -12.844 7.981 1.00 92.50 519 ALA A CA 1
ATOM 4188 C C . ALA A 1 519 ? 20.715 -12.791 6.628 1.00 92.50 519 ALA A C 1
ATOM 4190 O O . ALA A 1 519 ? 20.379 -13.814 6.040 1.00 92.50 519 ALA A O 1
ATOM 4191 N N . HIS A 1 520 ? 20.419 -11.587 6.150 1.00 90.88 520 HIS A N 1
ATOM 4192 C CA . HIS A 1 520 ? 19.828 -11.361 4.831 1.00 90.88 520 HIS A CA 1
ATOM 4193 C C . HIS A 1 520 ? 20.910 -11.198 3.761 1.00 90.88 520 HIS A C 1
ATOM 4195 O O . HIS A 1 520 ? 22.075 -10.957 4.085 1.00 90.88 520 HIS A O 1
ATOM 4201 N N . TYR A 1 521 ? 20.524 -11.219 2.479 1.00 86.69 521 TYR A N 1
ATOM 4202 C CA . TYR A 1 521 ? 21.458 -10.940 1.375 1.00 86.69 521 TYR A CA 1
ATOM 4203 C C . TYR A 1 521 ? 22.154 -9.568 1.486 1.00 86.69 521 TYR A C 1
ATOM 4205 O O . TYR A 1 521 ? 23.260 -9.397 0.980 1.00 86.69 521 TYR A O 1
ATOM 4213 N N . ALA A 1 522 ? 21.505 -8.590 2.126 1.00 83.62 522 ALA A N 1
ATOM 4214 C CA . ALA A 1 522 ? 22.021 -7.233 2.312 1.00 83.62 522 ALA A CA 1
ATOM 4215 C C . ALA A 1 522 ? 22.735 -7.023 3.663 1.00 83.62 522 ALA A C 1
ATOM 4217 O O . ALA A 1 522 ? 23.206 -5.924 3.940 1.00 83.62 522 ALA A O 1
ATOM 4218 N N . GLY A 1 523 ? 22.827 -8.056 4.508 1.00 87.19 523 GLY A N 1
ATOM 4219 C CA . GLY A 1 523 ? 23.485 -7.986 5.814 1.00 87.19 523 GLY A CA 1
ATOM 4220 C C . GLY A 1 523 ? 22.641 -8.532 6.966 1.00 87.19 523 GLY A C 1
ATOM 4221 O O . GLY A 1 523 ? 21.506 -8.980 6.797 1.00 87.19 523 GLY A O 1
ATOM 4222 N N . LYS A 1 524 ? 23.216 -8.516 8.172 1.00 90.69 524 LYS A N 1
ATOM 4223 C CA . LYS A 1 524 ? 22.552 -9.006 9.388 1.00 90.69 524 LYS A CA 1
ATOM 4224 C C . LYS A 1 524 ? 21.610 -7.950 9.951 1.00 90.69 524 LYS A C 1
ATOM 4226 O O . LYS A 1 524 ? 22.051 -6.854 10.277 1.00 90.69 524 LYS A O 1
ATOM 4231 N N . VAL A 1 525 ? 20.346 -8.315 10.150 1.00 90.69 525 VAL A N 1
ATOM 4232 C CA . VAL A 1 525 ? 19.319 -7.424 10.705 1.00 90.69 525 VAL A CA 1
ATOM 4233 C C . VAL A 1 525 ? 18.829 -7.967 12.041 1.00 90.69 525 VAL A C 1
ATOM 4235 O O . VAL A 1 525 ? 18.437 -9.132 12.144 1.00 90.69 525 VAL A O 1
ATOM 4238 N N . LYS A 1 526 ? 18.838 -7.117 13.074 1.00 91.44 526 LYS A N 1
ATOM 4239 C CA . LYS A 1 526 ? 18.329 -7.447 14.413 1.00 91.44 526 LYS A CA 1
ATOM 4240 C C . LYS A 1 526 ? 16.859 -7.053 14.542 1.00 91.44 526 LYS A C 1
ATOM 4242 O O . LYS A 1 526 ? 16.535 -5.871 14.428 1.00 91.44 526 LYS A O 1
ATOM 4247 N N . TYR A 1 527 ? 15.998 -8.021 14.848 1.00 90.94 527 TYR A N 1
ATOM 4248 C CA . TYR A 1 527 ? 14.558 -7.849 15.039 1.00 90.94 527 TYR A CA 1
ATOM 4249 C C . TYR A 1 527 ? 14.183 -7.921 16.519 1.00 90.94 527 TYR A C 1
ATOM 4251 O O . TYR A 1 527 ? 14.424 -8.925 17.190 1.00 90.94 527 TYR A O 1
ATOM 4259 N N . GLN A 1 528 ? 13.566 -6.856 17.024 1.00 88.44 528 GLN A N 1
ATOM 4260 C CA . GLN A 1 528 ? 13.173 -6.723 18.422 1.00 88.44 528 GLN A CA 1
ATOM 4261 C C . GLN A 1 528 ? 11.740 -7.202 18.626 1.00 88.44 528 GLN A C 1
ATOM 4263 O O . GLN A 1 528 ? 10.801 -6.606 18.101 1.00 88.44 528 GLN A O 1
ATOM 4268 N N . ILE A 1 529 ? 11.557 -8.229 19.451 1.00 84.75 529 ILE A N 1
ATOM 4269 C CA . ILE A 1 529 ? 10.256 -8.875 19.649 1.00 84.75 529 ILE A CA 1
ATOM 4270 C C . ILE A 1 529 ? 9.244 -7.939 20.314 1.00 84.75 529 ILE A C 1
ATOM 4272 O O . ILE A 1 529 ? 8.076 -7.903 19.922 1.00 84.75 529 ILE A O 1
ATOM 4276 N N . LYS A 1 530 ? 9.691 -7.176 21.315 1.00 77.12 530 LYS A N 1
ATOM 4277 C CA . LYS A 1 530 ? 8.874 -6.240 22.091 1.00 77.12 530 LYS A CA 1
ATOM 4278 C C . LYS A 1 530 ? 9.752 -5.146 22.693 1.00 77.12 530 LYS A C 1
ATOM 4280 O O . LYS A 1 530 ? 10.908 -5.400 23.035 1.00 77.12 530 LYS A O 1
ATOM 4285 N N . THR A 1 531 ? 9.198 -3.949 22.853 1.00 65.88 531 THR A N 1
ATOM 4286 C CA . THR A 1 531 ? 9.784 -2.882 23.679 1.00 65.88 531 THR A CA 1
ATOM 4287 C C . THR A 1 531 ? 8.721 -2.291 24.595 1.00 65.88 531 THR A C 1
ATOM 4289 O O . THR A 1 531 ? 7.543 -2.627 24.496 1.00 65.88 531 THR A O 1
ATOM 4292 N N . GLU A 1 532 ? 9.121 -1.385 25.483 1.00 59.69 532 GLU A N 1
ATOM 4293 C CA . GLU A 1 532 ? 8.186 -0.626 26.322 1.00 59.69 532 GLU A CA 1
ATOM 4294 C C . GLU A 1 532 ? 7.257 0.290 25.506 1.00 59.69 532 GLU A C 1
ATOM 4296 O O . GLU A 1 532 ? 6.208 0.694 25.999 1.00 59.69 532 GLU A O 1
ATOM 4301 N N . ARG A 1 533 ? 7.628 0.619 24.257 1.00 53.31 533 ARG A N 1
ATOM 4302 C CA . ARG A 1 533 ? 6.926 1.604 23.418 1.00 53.31 533 ARG A CA 1
ATOM 4303 C C . ARG A 1 533 ? 5.947 1.002 22.407 1.00 53.31 533 ARG A C 1
ATOM 4305 O O . ARG A 1 533 ? 5.118 1.745 21.893 1.00 53.31 533 ARG A O 1
ATOM 4312 N N . TRP A 1 534 ? 6.011 -0.297 22.098 1.00 63.28 534 TRP A N 1
ATOM 4313 C CA . TRP A 1 534 ? 5.080 -0.927 21.148 1.00 63.28 534 TRP A CA 1
ATOM 4314 C C . TRP A 1 534 ? 4.730 -2.376 21.488 1.00 63.28 534 TRP A C 1
ATOM 4316 O O . TRP A 1 534 ? 5.502 -3.112 22.104 1.00 63.28 534 TRP A O 1
ATOM 4326 N N . ASN A 1 535 ? 3.554 -2.794 21.014 1.00 62.59 535 ASN A N 1
ATOM 4327 C CA . ASN A 1 535 ? 3.045 -4.156 21.155 1.00 62.59 535 ASN A CA 1
ATOM 4328 C C . ASN A 1 535 ? 3.961 -5.175 20.461 1.00 62.59 535 ASN A C 1
ATOM 4330 O O . ASN A 1 535 ? 4.532 -4.896 19.403 1.00 62.59 535 ASN A O 1
ATOM 4334 N N . GLY A 1 536 ? 4.077 -6.368 21.045 1.00 73.44 536 GLY A N 1
ATOM 4335 C CA . GLY A 1 536 ? 4.968 -7.403 20.537 1.00 73.44 536 GLY A CA 1
ATOM 4336 C C . GLY A 1 536 ? 4.522 -8.025 19.210 1.00 73.44 536 GLY A C 1
ATOM 4337 O O . GLY A 1 536 ? 3.393 -7.840 18.739 1.00 73.44 536 GLY A O 1
ATOM 4338 N N . PHE A 1 537 ? 5.442 -8.768 18.592 1.00 82.56 537 PHE A N 1
ATOM 4339 C CA . PHE A 1 537 ? 5.272 -9.423 17.288 1.00 82.56 537 PHE A CA 1
ATOM 4340 C C . PHE A 1 537 ? 3.963 -10.223 17.173 1.00 82.56 537 PHE A C 1
ATOM 4342 O O . PHE A 1 537 ? 3.336 -10.214 16.109 1.00 82.56 537 PHE A O 1
ATOM 4349 N N . ARG A 1 538 ? 3.495 -10.870 18.253 1.00 82.62 538 ARG A N 1
ATOM 4350 C CA . ARG A 1 538 ? 2.262 -11.678 18.214 1.00 82.62 538 ARG A CA 1
ATOM 4351 C C . ARG A 1 538 ? 1.023 -10.852 17.933 1.00 82.62 538 ARG A C 1
ATOM 4353 O O . ARG A 1 538 ? 0.196 -11.273 17.124 1.00 82.62 538 ARG A O 1
ATOM 4360 N N . GLU A 1 539 ? 0.887 -9.708 18.596 1.00 75.25 539 GLU A N 1
ATOM 4361 C CA . GLU A 1 539 ? -0.276 -8.832 18.434 1.00 75.25 539 GLU A CA 1
ATOM 4362 C C . GLU A 1 539 ? -0.275 -8.176 17.057 1.00 75.25 539 GLU A C 1
ATOM 4364 O O . GLU A 1 539 ? -1.304 -8.152 16.374 1.00 75.25 539 GLU A O 1
ATOM 4369 N N . LYS A 1 540 ? 0.906 -7.758 16.585 1.00 77.75 540 LYS A N 1
ATOM 4370 C CA . LYS A 1 540 ? 1.082 -7.269 15.213 1.00 77.75 540 LYS A CA 1
ATOM 4371 C C . LYS A 1 540 ? 0.657 -8.316 14.179 1.00 77.75 540 LYS A C 1
ATOM 4373 O O . LYS A 1 540 ? -0.003 -7.969 13.202 1.00 77.75 540 LYS A O 1
ATOM 4378 N N . ASN A 1 541 ? 0.951 -9.595 14.419 1.00 81.56 541 ASN A N 1
ATOM 4379 C CA . ASN A 1 541 ? 0.597 -10.680 13.507 1.00 81.56 541 ASN A CA 1
ATOM 4380 C C . ASN A 1 541 ? -0.888 -11.110 13.568 1.00 81.56 541 ASN A C 1
ATOM 4382 O O . ASN A 1 541 ? -1.415 -11.623 12.578 1.00 81.56 541 ASN A O 1
ATOM 4386 N N . LYS A 1 542 ? -1.600 -10.900 14.686 1.00 73.31 542 LYS A N 1
ATOM 4387 C CA . LYS A 1 542 ? -3.004 -11.336 14.839 1.00 73.31 542 LYS A CA 1
ATOM 4388 C C . LYS A 1 542 ? -3.984 -10.605 13.909 1.00 73.31 542 LYS A C 1
ATOM 4390 O O . LYS A 1 542 ? -4.916 -11.259 13.449 1.00 73.31 542 LYS A O 1
ATOM 4395 N N . ASP A 1 543 ? -3.792 -9.299 13.651 1.00 65.38 543 ASP A N 1
ATOM 4396 C CA . ASP A 1 543 ? -4.626 -8.383 12.816 1.00 65.38 543 ASP A CA 1
ATOM 4397 C C . ASP A 1 543 ? -6.089 -8.825 12.628 1.00 65.38 543 ASP A C 1
ATOM 4399 O O . ASP A 1 543 ? -6.614 -8.940 11.516 1.00 65.38 543 ASP A O 1
ATOM 4403 N N . LEU A 1 544 ? -6.747 -9.141 13.747 1.00 62.75 544 LEU A N 1
ATOM 4404 C CA . LEU A 1 544 ? -8.016 -9.847 13.725 1.00 62.75 544 LEU A CA 1
ATOM 4405 C C . LEU A 1 544 ? -9.159 -8.840 13.706 1.00 62.75 544 LEU A C 1
ATOM 4407 O O . LEU A 1 544 ? -9.631 -8.381 14.746 1.00 62.75 544 LEU A O 1
ATOM 4411 N N . MET A 1 545 ? -9.650 -8.521 12.511 1.00 67.19 545 MET A N 1
ATOM 4412 C CA . MET A 1 545 ? -10.885 -7.758 12.408 1.00 67.19 545 MET A CA 1
ATOM 4413 C C . MET A 1 545 ? -12.071 -8.619 12.859 1.00 67.19 545 MET A C 1
ATOM 4415 O O . MET A 1 545 ? -12.462 -9.585 12.198 1.00 67.19 545 MET A O 1
ATOM 4419 N N . ARG A 1 546 ? -12.654 -8.259 14.005 1.00 68.94 546 ARG A N 1
ATOM 4420 C CA . ARG A 1 546 ? -13.793 -8.975 14.587 1.00 68.94 546 ARG A CA 1
ATOM 4421 C C . ARG A 1 546 ? -15.046 -8.811 13.715 1.00 68.94 546 ARG A C 1
ATOM 4423 O O . ARG A 1 546 ? -15.294 -7.744 13.148 1.00 68.94 546 ARG A O 1
ATOM 4430 N N . GLN A 1 547 ? -15.861 -9.865 13.622 1.00 71.12 547 GLN A N 1
ATOM 4431 C CA . GLN A 1 547 ? -17.075 -9.877 12.788 1.00 71.12 547 GLN A CA 1
ATOM 4432 C C . GLN A 1 547 ? -18.088 -8.805 13.208 1.00 71.12 547 GLN A C 1
ATOM 4434 O O . GLN A 1 547 ? -18.778 -8.245 12.361 1.00 71.12 547 GLN A O 1
ATOM 4439 N N . GLU A 1 548 ? -18.121 -8.460 14.491 1.00 73.06 548 GLU A N 1
ATOM 4440 C CA . GLU A 1 548 ? -19.031 -7.456 15.055 1.00 73.06 548 GLU A CA 1
ATOM 4441 C C . GLU A 1 548 ? -18.748 -6.061 14.493 1.00 73.06 548 GLU A C 1
ATOM 4443 O O . GLU A 1 548 ? -19.670 -5.353 14.083 1.00 73.06 548 GLU A O 1
ATOM 4448 N N . VAL A 1 549 ? -17.465 -5.708 14.377 1.00 77.50 549 VAL A N 1
ATOM 4449 C CA . VAL A 1 549 ? -17.010 -4.465 13.744 1.00 77.50 549 VAL A CA 1
ATOM 4450 C C . VAL A 1 549 ? -17.400 -4.452 12.266 1.00 77.50 549 VAL A C 1
ATOM 4452 O O . VAL A 1 549 ? -17.999 -3.488 11.787 1.00 77.50 549 VAL A O 1
ATOM 4455 N N . LEU A 1 550 ? -17.150 -5.549 11.543 1.00 78.19 550 LEU A N 1
ATOM 4456 C CA . LEU A 1 550 ? -17.568 -5.690 10.143 1.00 78.19 550 LEU A CA 1
ATOM 4457 C C . LEU A 1 550 ? -19.084 -5.533 9.976 1.00 78.19 550 LEU A C 1
ATOM 4459 O O . LEU A 1 550 ? -19.542 -4.857 9.055 1.00 78.19 550 LEU A O 1
ATOM 4463 N N . MET A 1 551 ? -19.875 -6.145 10.857 1.00 78.62 551 MET A N 1
ATOM 4464 C CA . MET A 1 551 ? -21.333 -6.050 10.837 1.00 78.62 551 MET A CA 1
ATOM 4465 C C . MET A 1 551 ? -21.822 -4.633 11.136 1.00 78.62 551 MET A C 1
ATOM 4467 O O . MET A 1 551 ? -22.771 -4.183 10.491 1.00 78.62 551 MET A O 1
ATOM 4471 N N . ALA A 1 552 ? -21.184 -3.915 12.062 1.00 82.94 552 ALA A N 1
ATOM 4472 C CA . ALA A 1 552 ? -21.504 -2.519 12.342 1.00 82.94 552 ALA A CA 1
ATOM 4473 C C . ALA A 1 552 ? -21.261 -1.633 11.109 1.00 82.94 552 ALA A C 1
ATOM 4475 O O . ALA A 1 552 ? -22.155 -0.886 10.708 1.00 82.94 552 ALA A O 1
ATOM 4476 N N . ILE A 1 553 ? -20.115 -1.788 10.436 1.00 83.94 553 ILE A N 1
ATOM 4477 C CA . ILE A 1 553 ? -19.796 -1.022 9.220 1.00 83.94 553 ILE A CA 1
ATOM 4478 C C . ILE A 1 553 ? -20.753 -1.389 8.073 1.00 83.94 553 ILE A C 1
ATOM 4480 O O . ILE A 1 553 ? -21.273 -0.509 7.384 1.00 83.94 553 ILE A O 1
ATOM 4484 N N . LYS A 1 554 ? -21.096 -2.676 7.911 1.00 81.81 554 LYS A N 1
ATOM 4485 C CA . LYS A 1 554 ? -22.081 -3.145 6.914 1.00 81.81 554 LYS A CA 1
ATOM 4486 C C . LYS A 1 554 ? -23.494 -2.593 7.139 1.00 81.81 554 LYS A C 1
ATOM 4488 O O . LYS A 1 554 ? -24.270 -2.526 6.184 1.00 81.81 554 LYS A O 1
ATOM 4493 N N . LYS A 1 555 ? -23.828 -2.175 8.365 1.00 85.12 555 LYS A N 1
ATOM 4494 C CA . LYS A 1 555 ? -25.096 -1.512 8.719 1.00 85.12 555 LYS A CA 1
ATOM 4495 C C . LYS A 1 555 ? -25.077 0.009 8.521 1.00 85.12 555 LYS A C 1
ATOM 4497 O O . LYS A 1 555 ? -26.108 0.640 8.751 1.00 85.12 555 LYS A O 1
ATOM 4502 N N . SER A 1 556 ? -23.959 0.601 8.088 1.00 89.44 556 SER A N 1
ATOM 4503 C CA . SER A 1 556 ? -23.889 2.031 7.752 1.00 89.44 556 SER A CA 1
ATOM 4504 C C . SER A 1 556 ? -25.007 2.422 6.781 1.00 89.44 556 SER A C 1
ATOM 4506 O O . SER A 1 556 ? -25.348 1.646 5.888 1.00 89.44 556 SER A O 1
ATOM 4508 N N . LYS A 1 557 ? -25.570 3.630 6.905 1.00 88.75 557 LYS A N 1
ATOM 4509 C CA . LYS A 1 557 ? -26.515 4.199 5.927 1.00 88.75 557 LYS A CA 1
ATOM 4510 C C . LYS A 1 557 ? -25.808 4.672 4.651 1.00 88.75 557 LYS A C 1
ATOM 4512 O O . LYS A 1 557 ? -26.438 4.673 3.589 1.00 88.75 557 LYS A O 1
ATOM 4517 N N . SER A 1 558 ? -24.507 4.953 4.712 1.00 86.00 558 SER A N 1
ATOM 4518 C CA . SER A 1 558 ? -23.704 5.338 3.551 1.00 86.00 558 SER A CA 1
ATOM 4519 C C . SER A 1 558 ? -23.453 4.148 2.626 1.00 86.00 558 SER A C 1
ATOM 4521 O O . SER A 1 558 ? -22.944 3.102 3.029 1.00 86.00 558 SER A O 1
ATOM 4523 N N . ALA A 1 559 ? -23.819 4.297 1.349 1.00 83.81 559 ALA A N 1
ATOM 4524 C CA . ALA A 1 559 ? -23.529 3.284 0.336 1.00 83.81 559 ALA A CA 1
ATOM 4525 C C . ALA A 1 559 ? -22.025 3.125 0.096 1.00 83.81 559 ALA A C 1
ATOM 4527 O O . ALA A 1 559 ? -21.576 2.006 -0.140 1.00 83.81 559 ALA A O 1
ATOM 4528 N N . PHE A 1 560 ? -21.274 4.222 0.219 1.00 87.00 560 PHE A N 1
ATOM 4529 C CA . PHE A 1 560 ? -19.823 4.239 0.100 1.00 87.00 560 PHE A CA 1
ATOM 4530 C C . PHE A 1 560 ? -19.173 3.389 1.197 1.00 87.00 560 PHE A C 1
ATOM 4532 O O . PHE A 1 560 ? -18.502 2.410 0.887 1.00 87.00 560 PHE A O 1
ATOM 4539 N N . VAL A 1 561 ? -19.482 3.666 2.470 1.00 85.25 561 VAL A N 1
ATOM 4540 C CA . VAL A 1 561 ? -18.917 2.942 3.628 1.00 85.25 561 VAL A CA 1
ATOM 4541 C C . VAL A 1 561 ? -19.263 1.450 3.593 1.00 85.25 561 VAL A C 1
ATOM 4543 O O . VAL A 1 561 ? -18.397 0.608 3.815 1.00 85.25 561 VAL A O 1
ATOM 4546 N N . ARG A 1 562 ? -20.505 1.089 3.237 1.00 84.25 562 ARG A N 1
ATOM 4547 C CA . ARG A 1 562 ? -20.875 -0.327 3.042 1.00 84.25 562 ARG A CA 1
ATOM 4548 C C . ARG A 1 562 ? -20.112 -0.986 1.893 1.00 84.25 562 ARG A C 1
ATOM 4550 O O . ARG A 1 562 ? -19.854 -2.184 1.955 1.00 84.25 562 ARG A O 1
ATOM 4557 N N . GLY A 1 563 ? -19.818 -0.227 0.837 1.00 75.94 563 GLY A N 1
ATOM 4558 C CA . GLY A 1 563 ? -19.064 -0.696 -0.321 1.00 75.94 563 GLY A CA 1
ATOM 4559 C C . GLY A 1 563 ? -17.607 -1.013 0.011 1.00 75.94 563 GLY A C 1
ATOM 4560 O O . GLY A 1 563 ? -17.094 -2.000 -0.505 1.00 75.94 563 GLY A O 1
ATOM 4561 N N . LEU A 1 564 ? -16.985 -0.248 0.917 1.00 79.69 564 LEU A N 1
ATOM 4562 C CA . LEU A 1 564 ? -15.602 -0.469 1.363 1.00 79.69 564 LEU A CA 1
ATOM 4563 C C . LEU A 1 564 ? -15.404 -1.852 2.004 1.00 79.69 564 LEU A C 1
ATOM 4565 O O . LEU A 1 564 ? -14.427 -2.533 1.722 1.00 79.69 564 LEU A O 1
ATOM 4569 N N . VAL A 1 565 ? -16.348 -2.291 2.842 1.00 71.75 565 VAL A N 1
ATOM 4570 C CA . VAL A 1 565 ? -16.267 -3.566 3.590 1.00 71.75 565 VAL A CA 1
ATOM 4571 C C . VAL A 1 565 ? -17.068 -4.709 2.957 1.00 71.75 565 VAL A C 1
ATOM 4573 O O . VAL A 1 565 ? -17.371 -5.720 3.602 1.00 71.75 565 VAL A O 1
ATOM 4576 N N . GLY A 1 566 ? -17.493 -4.544 1.706 1.00 61.75 566 GLY A N 1
ATOM 4577 C CA . GLY A 1 566 ? -18.221 -5.576 0.986 1.00 61.75 566 GLY A CA 1
ATOM 4578 C C . GLY A 1 566 ? -17.322 -6.766 0.654 1.00 61.75 566 GLY A C 1
ATOM 4579 O O . GLY A 1 566 ? -16.253 -6.594 0.087 1.00 61.75 566 GLY A O 1
ATOM 4580 N N . ASN A 1 567 ? -17.773 -7.981 0.988 1.00 49.66 567 ASN A N 1
ATOM 4581 C CA . ASN A 1 567 ? -16.981 -9.214 0.847 1.00 49.66 567 ASN A CA 1
ATOM 4582 C C . ASN A 1 567 ? -16.544 -9.520 -0.600 1.00 49.66 567 ASN A C 1
ATOM 4584 O O . ASN A 1 567 ? -15.590 -10.262 -0.796 1.00 49.66 567 ASN A O 1
ATOM 4588 N N . ASP A 1 568 ? -17.264 -8.995 -1.594 1.00 48.34 568 ASP A N 1
ATOM 4589 C CA . ASP A 1 568 ? -16.935 -9.129 -3.010 1.00 48.34 568 ASP A CA 1
ATOM 4590 C C . ASP A 1 568 ? -17.405 -7.859 -3.746 1.00 48.34 568 ASP A C 1
ATOM 4592 O O . ASP A 1 568 ? -18.614 -7.589 -3.772 1.00 48.34 568 ASP A O 1
ATOM 4596 N N . PRO A 1 569 ? -16.497 -7.063 -4.339 1.00 45.28 569 PRO A N 1
ATOM 4597 C CA . PRO A 1 569 ? -16.866 -5.863 -5.085 1.00 45.28 569 PRO A CA 1
ATOM 4598 C C . PRO A 1 569 ? -17.802 -6.175 -6.270 1.00 45.28 569 PRO A C 1
ATOM 4600 O O . PRO A 1 569 ? -18.649 -5.344 -6.604 1.00 45.28 569 PRO A O 1
ATOM 4603 N N . VAL A 1 570 ? -17.744 -7.385 -6.854 1.00 43.00 570 VAL A N 1
ATOM 4604 C CA . VAL A 1 570 ? -18.669 -7.849 -7.908 1.00 43.00 570 VAL A CA 1
ATOM 4605 C C . VAL A 1 570 ? -20.065 -8.055 -7.331 1.00 43.00 570 VAL A C 1
ATOM 4607 O O . VAL A 1 570 ? -21.056 -7.614 -7.918 1.00 43.00 570 VAL A O 1
ATOM 4610 N N . ALA A 1 571 ? -20.166 -8.712 -6.175 1.00 46.00 571 ALA A N 1
ATOM 4611 C CA . ALA A 1 571 ? -21.435 -8.928 -5.493 1.00 46.00 571 ALA A CA 1
ATOM 4612 C C . ALA A 1 571 ? -22.053 -7.603 -5.035 1.00 46.00 571 ALA A C 1
ATOM 4614 O O . ALA A 1 571 ? -23.242 -7.386 -5.253 1.00 46.00 571 ALA A O 1
ATOM 4615 N N . VAL A 1 572 ? -21.254 -6.689 -4.470 1.00 49.72 572 VAL A N 1
ATOM 4616 C CA . VAL A 1 572 ? -21.699 -5.342 -4.072 1.00 49.72 572 VAL A CA 1
ATOM 4617 C C . VAL A 1 572 ? -22.243 -4.573 -5.269 1.00 49.72 572 VAL A C 1
ATOM 4619 O O . VAL A 1 572 ? -23.304 -3.963 -5.158 1.00 49.72 572 VAL A O 1
ATOM 4622 N N . PHE A 1 573 ? -21.558 -4.628 -6.411 1.00 47.66 573 PHE A N 1
ATOM 4623 C CA . PHE A 1 573 ? -22.004 -3.978 -7.637 1.00 47.66 573 PHE A CA 1
ATOM 4624 C C . PHE A 1 573 ? -23.299 -4.583 -8.186 1.00 47.66 573 PHE A C 1
ATOM 4626 O O . PHE A 1 573 ? -24.248 -3.847 -8.445 1.00 47.66 573 PHE A O 1
ATOM 4633 N N . ARG A 1 574 ? -23.399 -5.918 -8.271 1.00 47.47 574 ARG A N 1
ATOM 4634 C CA . ARG A 1 574 ? -24.634 -6.625 -8.665 1.00 47.47 574 ARG A CA 1
ATOM 4635 C C . ARG A 1 574 ? -25.810 -6.267 -7.752 1.00 47.47 574 ARG A C 1
ATOM 4637 O O . ARG A 1 574 ? -26.913 -6.018 -8.230 1.00 47.47 574 ARG A O 1
ATOM 4644 N N . TRP A 1 575 ? -25.568 -6.178 -6.444 1.00 54.59 575 TRP A N 1
ATOM 4645 C CA . TRP A 1 575 ? -26.562 -5.722 -5.467 1.00 54.59 575 TRP A CA 1
ATOM 4646 C C . TRP A 1 575 ? -26.885 -4.236 -5.582 1.00 54.59 575 TRP A C 1
ATOM 4648 O O . TRP A 1 575 ? -28.022 -3.839 -5.337 1.00 54.59 575 TRP A O 1
ATOM 4658 N N . GLY A 1 576 ? -25.914 -3.413 -5.967 1.00 47.28 576 GLY A N 1
ATOM 4659 C CA . GLY A 1 576 ? -26.107 -2.005 -6.294 1.00 47.28 576 GLY A CA 1
ATOM 4660 C C . GLY A 1 576 ? -27.060 -1.827 -7.473 1.00 47.28 576 GLY A C 1
ATOM 4661 O O . GLY A 1 576 ? -28.045 -1.104 -7.335 1.00 47.28 576 GLY A O 1
ATOM 4662 N N . ILE A 1 577 ? -26.819 -2.549 -8.575 1.00 52.47 577 ILE A N 1
ATOM 4663 C CA . ILE A 1 577 ? -27.690 -2.566 -9.760 1.00 52.47 577 ILE A CA 1
ATOM 4664 C C . ILE A 1 577 ? -29.092 -2.999 -9.360 1.00 52.47 577 ILE A C 1
ATOM 4666 O O . ILE A 1 577 ? -30.042 -2.262 -9.593 1.00 52.47 577 ILE A O 1
ATOM 4670 N N . LEU A 1 578 ? -29.228 -4.142 -8.683 1.00 47.66 578 LEU A N 1
ATOM 4671 C CA . LEU A 1 578 ? -30.547 -4.658 -8.335 1.00 47.66 578 LEU A CA 1
ATOM 4672 C C . LEU A 1 578 ? -31.328 -3.690 -7.433 1.00 47.66 578 LEU A C 1
ATOM 4674 O O . LEU A 1 578 ? -32.514 -3.455 -7.650 1.00 47.66 578 LEU A O 1
ATOM 4678 N N . ARG A 1 579 ? -30.668 -3.069 -6.445 1.00 56.88 579 ARG A N 1
ATOM 4679 C CA . ARG A 1 579 ? -31.298 -2.035 -5.609 1.00 56.88 579 ARG A CA 1
ATOM 4680 C C . ARG A 1 579 ? -31.703 -0.808 -6.417 1.00 56.88 579 ARG A C 1
ATOM 4682 O O . ARG A 1 579 ? -32.756 -0.245 -6.130 1.00 56.88 579 ARG A O 1
ATOM 4689 N N . ALA A 1 580 ? -30.887 -0.370 -7.374 1.00 51.31 580 ALA A N 1
ATOM 4690 C CA . ALA A 1 580 ? -31.225 0.748 -8.248 1.00 51.31 580 ALA A CA 1
ATOM 4691 C C . ALA A 1 580 ? -32.444 0.409 -9.115 1.00 51.31 580 ALA A C 1
ATOM 4693 O O . ALA A 1 580 ? -33.380 1.202 -9.168 1.00 51.31 580 ALA A O 1
ATOM 4694 N N . THR A 1 581 ? -32.494 -0.800 -9.679 1.00 56.38 581 THR A N 1
ATOM 4695 C CA . THR A 1 581 ? -33.642 -1.308 -10.439 1.00 56.38 581 THR A CA 1
ATOM 4696 C C . THR A 1 581 ? -34.906 -1.357 -9.584 1.00 56.38 581 THR A C 1
ATOM 4698 O O . THR A 1 581 ? -35.934 -0.832 -9.999 1.00 56.38 581 THR A O 1
ATOM 4701 N N . PHE A 1 582 ? -34.843 -1.885 -8.356 1.00 56.78 582 PHE A N 1
ATOM 4702 C CA . PHE A 1 582 ? -35.996 -1.886 -7.446 1.00 56.78 582 PHE A CA 1
ATOM 4703 C C . PHE A 1 582 ? -36.429 -0.479 -7.025 1.00 56.78 582 PHE A C 1
ATOM 4705 O O . PHE A 1 582 ? -37.624 -0.216 -6.921 1.00 56.78 582 PHE A O 1
ATOM 4712 N N . ARG A 1 583 ? -35.488 0.444 -6.791 1.00 53.56 583 ARG A N 1
ATOM 4713 C CA . ARG A 1 583 ? -35.806 1.847 -6.478 1.00 53.56 583 ARG A CA 1
ATOM 4714 C C . ARG A 1 583 ? -36.475 2.544 -7.654 1.00 53.56 583 ARG A C 1
ATOM 4716 O O . ARG A 1 583 ? -37.468 3.226 -7.438 1.00 53.56 583 ARG A O 1
ATOM 4723 N N . ALA A 1 584 ? -35.963 2.343 -8.865 1.00 55.00 584 ALA A N 1
ATOM 4724 C CA . ALA A 1 584 ? -36.555 2.872 -10.086 1.00 55.00 584 ALA A CA 1
ATOM 4725 C C . ALA A 1 584 ? -37.957 2.292 -10.311 1.00 55.00 584 ALA A C 1
ATOM 4727 O O . ALA A 1 584 ? -38.898 3.053 -10.505 1.00 55.00 584 ALA A O 1
ATOM 4728 N N . ALA A 1 585 ? -38.126 0.973 -10.175 1.00 54.53 585 ALA A N 1
ATOM 4729 C CA . ALA A 1 585 ? -39.424 0.311 -10.288 1.00 54.53 585 ALA A CA 1
ATOM 4730 C C . ALA A 1 585 ? -40.427 0.819 -9.240 1.00 54.53 585 ALA A C 1
ATOM 4732 O O . ALA A 1 585 ? -41.573 1.113 -9.571 1.00 54.53 585 ALA A O 1
ATOM 4733 N N . ASN A 1 586 ? -39.998 0.992 -7.986 1.00 60.88 586 ASN A N 1
ATOM 4734 C CA . ASN A 1 586 ? -40.850 1.531 -6.928 1.00 60.88 586 ASN A CA 1
ATOM 4735 C C . ASN A 1 586 ? -41.203 3.008 -7.169 1.00 60.88 586 ASN A C 1
ATOM 4737 O O . ASN A 1 586 ? -42.350 3.396 -6.979 1.00 60.88 586 ASN A O 1
ATOM 4741 N N . ALA A 1 587 ? -40.254 3.826 -7.633 1.00 59.97 587 ALA A N 1
ATOM 4742 C CA . ALA A 1 587 ? -40.517 5.213 -8.012 1.00 59.97 587 ALA A CA 1
ATOM 4743 C C . ALA A 1 587 ? -41.522 5.295 -9.174 1.00 59.97 587 ALA A C 1
ATOM 4745 O O . ALA A 1 587 ? -42.450 6.098 -9.120 1.00 59.97 587 ALA A O 1
ATOM 4746 N N . PHE A 1 588 ? -41.399 4.416 -10.173 1.00 67.31 588 PHE A N 1
ATOM 4747 C CA . PHE A 1 588 ? -42.338 4.322 -11.293 1.00 67.31 588 PHE A CA 1
ATOM 4748 C C . PHE A 1 588 ? -43.730 3.874 -10.832 1.00 67.31 588 PHE A C 1
ATOM 4750 O O . PHE A 1 588 ? -44.740 4.452 -11.226 1.00 67.31 588 PHE A O 1
ATOM 4757 N N . TRP A 1 589 ? -43.797 2.890 -9.933 1.00 65.25 589 TRP A N 1
ATOM 4758 C CA . TRP A 1 589 ? -45.052 2.425 -9.345 1.00 65.25 589 TRP A CA 1
ATOM 4759 C C . TRP A 1 589 ? -45.736 3.506 -8.496 1.00 65.25 589 TRP A C 1
ATOM 4761 O O . TRP A 1 589 ? -46.952 3.688 -8.580 1.00 65.25 589 TRP A O 1
ATOM 4771 N N . GLN A 1 590 ? -44.966 4.268 -7.713 1.00 61.50 590 GLN A N 1
ATOM 4772 C CA . GLN A 1 590 ? -45.476 5.404 -6.941 1.00 61.50 590 GLN A CA 1
ATOM 4773 C C . GLN A 1 590 ? -45.957 6.543 -7.845 1.00 61.50 590 GLN A C 1
ATOM 4775 O O . GLN A 1 590 ? -47.045 7.072 -7.618 1.00 61.50 590 GLN A O 1
ATOM 4780 N N . ALA A 1 591 ? -45.204 6.878 -8.895 1.00 64.75 591 ALA A N 1
ATOM 4781 C CA . ALA A 1 591 ? -45.616 7.860 -9.894 1.00 64.75 591 ALA A CA 1
ATOM 4782 C C . ALA A 1 591 ? -46.909 7.427 -10.609 1.00 64.75 591 ALA A C 1
ATOM 4784 O O . ALA A 1 591 ? -47.834 8.226 -10.730 1.00 64.75 591 ALA A O 1
ATOM 4785 N N . GLY A 1 592 ? -47.034 6.147 -10.978 1.00 66.56 592 GLY A N 1
ATOM 4786 C CA . GLY A 1 592 ? -48.252 5.584 -11.569 1.00 66.56 592 GLY A CA 1
ATOM 4787 C C . GLY A 1 592 ? -49.461 5.618 -10.627 1.00 66.56 592 GLY A C 1
ATOM 4788 O O . GLY A 1 592 ? -50.574 5.924 -11.052 1.00 66.56 592 GLY A O 1
ATOM 4789 N N . LYS A 1 593 ? -49.263 5.381 -9.322 1.00 70.69 593 LYS A N 1
ATOM 4790 C CA . LYS A 1 593 ? -50.323 5.555 -8.311 1.00 70.69 593 LYS A CA 1
ATOM 4791 C C . LYS A 1 593 ? -50.767 7.011 -8.173 1.00 70.69 593 LYS A C 1
ATOM 4793 O O . LYS A 1 593 ? -51.960 7.260 -8.025 1.00 70.69 593 LYS A O 1
ATOM 4798 N N . LEU A 1 594 ? -49.832 7.960 -8.206 1.00 62.03 594 LEU A N 1
ATOM 4799 C CA . LEU A 1 594 ? -50.134 9.392 -8.137 1.00 62.03 594 LEU A CA 1
ATOM 4800 C C . LEU A 1 594 ? -50.847 9.887 -9.402 1.00 62.03 594 LEU A C 1
ATOM 4802 O O . LEU A 1 594 ? -51.778 10.678 -9.281 1.00 62.03 594 LEU A O 1
ATOM 4806 N N . ALA A 1 595 ? -50.472 9.379 -10.579 1.00 63.47 595 ALA A N 1
ATOM 4807 C CA . ALA A 1 595 ? -51.161 9.647 -11.840 1.00 63.47 595 ALA A CA 1
ATOM 4808 C C . ALA A 1 595 ? -52.606 9.126 -11.809 1.00 63.47 595 ALA A C 1
ATOM 4810 O O . ALA A 1 595 ? -53.526 9.913 -11.994 1.00 63.47 595 ALA A O 1
ATOM 4811 N N . LYS A 1 596 ? -52.830 7.866 -11.402 1.00 62.34 596 LYS A N 1
ATOM 4812 C CA . LYS A 1 596 ? -54.190 7.324 -11.197 1.00 62.34 596 LYS A CA 1
ATOM 4813 C C . LYS A 1 596 ? -54.998 8.104 -10.162 1.00 62.34 596 LYS A C 1
ATOM 4815 O O . LYS A 1 596 ? -56.211 8.233 -10.278 1.00 62.34 596 LYS A O 1
ATOM 4820 N N . LYS A 1 597 ? -54.349 8.620 -9.113 1.00 59.88 597 LYS A N 1
ATOM 4821 C CA . LYS A 1 597 ? -55.019 9.449 -8.102 1.00 59.88 597 LYS A CA 1
ATOM 4822 C C . LYS A 1 597 ? -55.396 10.825 -8.663 1.00 59.88 597 LYS A C 1
ATOM 4824 O O . LYS A 1 597 ? -56.442 11.334 -8.284 1.00 59.88 597 LYS A O 1
ATOM 4829 N N . ARG A 1 598 ? -54.591 11.400 -9.566 1.00 55.00 598 ARG A N 1
ATOM 4830 C CA . ARG A 1 598 ? -54.915 12.637 -10.299 1.00 55.00 598 ARG A CA 1
ATOM 4831 C C . ARG A 1 598 ? -56.028 12.421 -11.326 1.00 55.00 598 ARG A C 1
ATOM 4833 O O . ARG A 1 598 ? -56.974 13.195 -11.311 1.00 55.00 598 ARG A O 1
ATOM 4840 N N . GLU A 1 599 ? -55.996 11.329 -12.088 1.00 56.00 599 GLU A N 1
ATOM 4841 C CA . GLU A 1 599 ? -57.089 10.940 -12.997 1.00 56.00 599 GLU A CA 1
ATOM 4842 C C . GLU A 1 599 ? -58.402 10.711 -12.237 1.00 56.00 599 GLU A C 1
ATOM 4844 O O . GLU A 1 599 ? -59.449 11.185 -12.658 1.00 56.00 599 GLU A O 1
ATOM 4849 N N . ASN A 1 600 ? -58.368 10.066 -11.065 1.00 52.78 600 ASN A N 1
ATOM 4850 C CA . ASN A 1 600 ? -59.563 9.893 -10.228 1.00 52.78 600 ASN A CA 1
ATOM 4851 C C . ASN A 1 600 ? -60.100 11.217 -9.644 1.00 52.78 600 ASN A C 1
ATOM 4853 O O . ASN A 1 600 ? -61.295 11.324 -9.376 1.00 52.78 600 ASN A O 1
ATOM 4857 N N . ILE A 1 601 ? -59.242 12.225 -9.441 1.00 51.78 601 ILE A N 1
ATOM 4858 C CA . ILE A 1 601 ? -59.655 13.573 -9.016 1.00 51.78 601 ILE A CA 1
ATOM 4859 C C . ILE A 1 601 ? -60.253 14.347 -10.203 1.00 51.78 601 ILE A C 1
ATOM 4861 O O . ILE A 1 601 ? -61.247 15.047 -10.023 1.00 51.78 601 ILE A O 1
ATOM 4865 N N . GLU A 1 602 ? -59.734 14.180 -11.419 1.00 48.41 602 GLU A N 1
ATOM 4866 C CA . GLU A 1 602 ? -60.307 14.783 -12.632 1.00 48.41 602 GLU A CA 1
ATOM 4867 C C . GLU A 1 602 ? -61.622 14.105 -13.060 1.00 48.41 602 GLU A C 1
ATOM 4869 O O . GLU A 1 602 ? -62.584 14.794 -13.398 1.00 48.41 602 GLU A O 1
ATOM 4874 N N . HIS A 1 603 ? -61.744 12.782 -12.905 1.00 47.16 603 HIS A N 1
ATOM 4875 C CA . HIS A 1 603 ? -62.996 12.041 -13.116 1.00 47.16 603 HIS A CA 1
ATOM 4876 C C . HIS A 1 603 ? -64.102 12.356 -12.096 1.00 47.16 603 HIS A C 1
ATOM 4878 O O . HIS A 1 603 ? -65.260 12.020 -12.334 1.00 47.16 603 HIS A O 1
ATOM 4884 N N . SER A 1 604 ? -63.794 13.036 -10.986 1.00 42.72 604 SER A N 1
ATOM 4885 C CA . SER A 1 604 ? -64.813 13.535 -10.049 1.00 42.72 604 SER A CA 1
ATOM 4886 C C . SER A 1 604 ? -65.515 14.820 -10.523 1.00 42.72 604 SER A C 1
ATOM 4888 O O . SER A 1 604 ? -66.423 15.301 -9.847 1.00 42.72 604 SER A O 1
ATOM 4890 N N . LYS A 1 605 ? -65.122 15.373 -11.684 1.00 44.25 605 LYS A N 1
ATOM 4891 C CA . LYS A 1 605 ? -65.664 16.621 -12.250 1.00 44.25 605 LYS A CA 1
ATOM 4892 C C . LYS A 1 605 ? -66.459 16.472 -13.558 1.00 44.25 605 LYS A C 1
ATOM 4894 O O . LYS A 1 605 ? -66.803 17.493 -14.145 1.00 44.25 605 LYS A O 1
ATOM 4899 N N . LEU A 1 606 ? -66.805 15.262 -14.008 1.00 38.84 606 LEU A N 1
ATOM 4900 C CA . LEU A 1 606 ? -67.614 15.067 -15.226 1.00 38.84 606 LEU A CA 1
ATOM 4901 C C . LEU A 1 606 ? -68.824 14.143 -14.983 1.00 38.84 606 LEU A C 1
ATOM 4903 O O . LEU A 1 606 ? -68.704 13.192 -14.206 1.00 38.84 606 LEU A O 1
ATOM 4907 N N . PRO A 1 607 ? -69.997 14.408 -15.602 1.00 36.59 607 PRO A N 1
ATOM 4908 C CA . PRO A 1 607 ? -71.221 13.669 -15.319 1.00 36.59 607 PRO A CA 1
ATOM 4909 C C . PRO A 1 607 ? -71.171 12.255 -15.901 1.00 36.59 607 PRO A C 1
ATOM 4911 O O . PRO A 1 607 ? -70.598 12.013 -16.961 1.00 36.59 607 PRO A O 1
ATOM 4914 N N . ARG A 1 608 ? -71.809 11.330 -15.179 1.00 43.69 608 ARG A N 1
ATOM 4915 C CA . ARG A 1 608 ? -72.048 9.944 -15.586 1.00 43.69 608 ARG A CA 1
ATOM 4916 C C . ARG A 1 608 ? -72.818 9.906 -16.905 1.00 43.69 608 ARG A C 1
ATOM 4918 O O . ARG A 1 608 ? -73.881 10.506 -16.952 1.00 43.69 608 ARG A O 1
ATOM 4925 N N . ASP A 1 609 ? -72.356 9.103 -17.863 1.00 33.31 609 ASP A N 1
ATOM 4926 C CA . ASP A 1 609 ? -73.262 8.254 -18.637 1.00 33.31 609 ASP A CA 1
ATOM 4927 C C . ASP A 1 609 ? -72.581 7.035 -19.282 1.00 33.31 609 ASP A C 1
ATOM 4929 O O . ASP A 1 609 ? -71.453 7.082 -19.765 1.00 33.31 609 ASP A O 1
ATOM 4933 N N . ASN A 1 610 ? -73.353 5.946 -19.252 1.00 33.75 610 ASN A N 1
ATOM 4934 C CA . ASN A 1 610 ? -73.273 4.676 -19.977 1.00 33.75 610 ASN A CA 1
ATOM 4935 C C . ASN A 1 610 ? -72.116 3.690 -19.719 1.00 33.75 610 ASN A C 1
ATOM 4937 O O . ASN A 1 610 ? -71.052 3.688 -20.333 1.00 33.75 610 ASN A O 1
ATOM 4941 N N . LYS A 1 611 ? -72.458 2.710 -18.868 1.00 39.53 611 LYS A N 1
ATOM 4942 C CA . LYS A 1 611 ? -71.873 1.367 -18.804 1.00 39.53 611 LYS A CA 1
ATOM 4943 C C . LYS A 1 611 ? -71.946 0.678 -20.171 1.00 39.53 611 LYS A C 1
ATOM 4945 O O . LYS A 1 611 ? -73.041 0.476 -20.684 1.00 39.53 611 LYS A O 1
ATOM 4950 N N . THR A 1 612 ? -70.815 0.153 -20.639 1.00 30.16 612 THR A N 1
ATOM 4951 C CA . THR A 1 612 ? -70.806 -1.058 -21.472 1.00 30.16 612 THR A CA 1
ATOM 4952 C C . THR A 1 612 ? -69.860 -2.068 -20.836 1.00 30.16 612 THR A C 1
ATOM 4954 O O . THR A 1 612 ? -68.690 -1.785 -20.590 1.00 30.16 612 THR A O 1
ATOM 4957 N N . ILE A 1 613 ? -70.415 -3.224 -20.489 1.00 39.94 613 ILE A N 1
ATOM 4958 C CA . ILE A 1 613 ? -69.714 -4.385 -19.947 1.00 39.94 613 ILE A CA 1
ATOM 4959 C C . ILE A 1 613 ? -68.925 -5.020 -21.092 1.00 39.94 613 ILE A C 1
ATOM 4961 O O . ILE A 1 613 ? -69.536 -5.476 -22.053 1.00 39.94 613 ILE A O 1
ATOM 4965 N N . LEU A 1 614 ? -67.600 -5.104 -20.966 1.00 32.00 614 LEU A N 1
ATOM 4966 C CA . LEU A 1 614 ? -66.804 -6.118 -21.652 1.00 32.00 614 LEU A CA 1
ATOM 4967 C C . LEU A 1 614 ? -65.853 -6.773 -20.648 1.00 32.00 614 LEU A C 1
ATOM 4969 O O . LEU A 1 614 ? -65.115 -6.137 -19.900 1.00 32.00 614 LEU A O 1
ATOM 4973 N N . THR A 1 615 ? -66.017 -8.084 -20.619 1.00 30.52 615 THR A N 1
ATOM 4974 C CA . THR A 1 615 ? -65.428 -9.139 -19.806 1.00 30.52 615 THR A CA 1
ATOM 4975 C C . THR A 1 615 ? -63.905 -9.111 -19.728 1.00 30.52 615 THR A C 1
ATOM 4977 O O . THR A 1 615 ? -63.220 -8.785 -20.694 1.00 30.52 615 THR A O 1
ATOM 4980 N N . GLY A 1 616 ? -63.391 -9.517 -18.565 1.00 41.81 616 GLY A N 1
ATOM 4981 C CA . GLY A 1 616 ? -61.969 -9.589 -18.271 1.00 41.81 616 GLY A CA 1
ATOM 4982 C C . GLY A 1 616 ? -61.177 -10.461 -19.241 1.00 41.81 616 GLY A C 1
ATOM 4983 O O . GLY A 1 616 ? -61.534 -11.602 -19.521 1.00 41.81 616 GLY A O 1
ATOM 4984 N N . ILE A 1 617 ? -60.046 -9.917 -19.676 1.00 31.45 617 ILE A N 1
ATOM 4985 C CA . ILE A 1 617 ? -58.917 -10.665 -20.215 1.00 31.45 617 ILE A CA 1
ATOM 4986 C C . ILE A 1 617 ? -57.679 -10.123 -19.492 1.00 31.45 617 ILE A C 1
ATOM 4988 O O . ILE A 1 617 ? -57.486 -8.914 -19.378 1.00 31.45 617 ILE A O 1
ATOM 4992 N N . SER A 1 618 ? -56.918 -11.050 -18.913 1.00 35.66 618 SER A N 1
ATOM 4993 C CA . SER A 1 618 ? -55.744 -10.841 -18.060 1.00 35.66 618 SER A CA 1
ATOM 4994 C C . SER A 1 618 ? -54.808 -9.727 -18.553 1.00 35.66 618 SER A C 1
ATOM 4996 O O . SER A 1 618 ? -54.284 -9.779 -19.662 1.00 35.66 618 SER A O 1
ATOM 4998 N N . SER A 1 619 ? -54.542 -8.748 -17.687 1.00 42.28 619 SER A N 1
ATOM 4999 C CA . SER A 1 619 ? -53.598 -7.645 -17.912 1.00 42.28 619 SER A CA 1
ATOM 5000 C C . SER A 1 619 ? -52.124 -8.075 -17.964 1.00 42.28 619 SER A C 1
ATOM 5002 O O . SER A 1 619 ? -51.262 -7.256 -18.282 1.00 42.28 619 SER A O 1
ATOM 5004 N N . ASP A 1 620 ? -51.820 -9.341 -17.661 1.00 42.72 620 ASP A N 1
ATOM 5005 C CA . ASP A 1 620 ? -50.442 -9.833 -17.558 1.00 42.72 620 ASP A CA 1
ATOM 5006 C C . ASP A 1 620 ? -49.854 -10.326 -18.889 1.00 42.72 620 ASP A C 1
ATOM 5008 O O . ASP A 1 620 ? -48.637 -10.490 -19.001 1.00 42.72 620 ASP A O 1
ATOM 5012 N N . THR A 1 621 ? -50.666 -10.530 -19.930 1.00 48.84 621 THR A N 1
ATOM 5013 C CA . THR A 1 621 ? -50.173 -11.039 -21.223 1.00 48.84 621 THR A CA 1
ATOM 5014 C C . THR A 1 621 ? -49.621 -9.932 -22.126 1.00 48.84 621 THR A C 1
ATOM 5016 O O . THR A 1 621 ? -48.551 -10.102 -22.711 1.00 48.84 621 THR A O 1
ATOM 5019 N N . HIS A 1 622 ? -50.256 -8.757 -22.183 1.00 42.16 622 HIS A N 1
ATOM 5020 C CA . HIS A 1 622 ? -49.837 -7.680 -23.094 1.00 42.16 622 HIS A CA 1
ATOM 5021 C C . HIS A 1 622 ? -48.587 -6.913 -22.640 1.00 42.16 622 HIS A C 1
ATOM 5023 O O . HIS A 1 622 ? -47.775 -6.526 -23.478 1.00 42.16 622 HIS A O 1
ATOM 5029 N N . LEU A 1 623 ? -48.371 -6.732 -21.331 1.00 43.09 623 LEU A N 1
ATOM 5030 C CA . LEU A 1 623 ? -47.169 -6.052 -20.827 1.00 43.09 623 LEU A CA 1
ATOM 5031 C C . LEU A 1 623 ? -45.908 -6.904 -21.051 1.00 43.09 623 LEU A C 1
ATOM 5033 O O . LEU A 1 623 ? -44.855 -6.386 -21.418 1.00 43.09 623 LEU A O 1
ATOM 5037 N N . ASN A 1 624 ? -46.033 -8.224 -20.886 1.00 43.28 624 ASN A N 1
ATOM 5038 C CA . ASN A 1 624 ? -44.946 -9.167 -21.137 1.00 43.28 624 ASN A CA 1
ATOM 5039 C C . ASN A 1 624 ? -44.636 -9.321 -22.636 1.00 43.28 624 ASN A C 1
ATOM 5041 O O . ASN A 1 624 ? -43.467 -9.482 -22.979 1.00 43.28 624 ASN A O 1
ATOM 5045 N N . ALA A 1 625 ? -45.639 -9.218 -23.515 1.00 45.78 625 ALA A N 1
ATOM 5046 C CA . ALA A 1 625 ? -45.446 -9.184 -24.968 1.00 45.78 625 ALA A CA 1
ATOM 5047 C C . ALA A 1 625 ? -44.818 -7.855 -25.448 1.00 45.78 625 ALA A C 1
ATOM 5049 O O . ALA A 1 625 ? -43.934 -7.849 -26.305 1.00 45.78 625 ALA A O 1
ATOM 5050 N N . PHE A 1 626 ? -45.192 -6.723 -24.837 1.00 45.75 626 PHE A N 1
ATOM 5051 C CA . PHE A 1 626 ? -44.618 -5.403 -25.129 1.00 45.75 626 PHE A CA 1
ATOM 5052 C C . PHE A 1 626 ? -43.140 -5.295 -24.720 1.00 45.75 626 PHE A C 1
ATOM 5054 O O . PHE A 1 626 ? -42.317 -4.811 -25.493 1.00 45.75 626 PHE A O 1
ATOM 5061 N N . LEU A 1 627 ? -42.771 -5.807 -23.538 1.00 43.25 627 LEU A N 1
ATOM 5062 C CA . LEU A 1 627 ? -41.377 -5.818 -23.066 1.00 43.25 627 LEU A CA 1
ATOM 5063 C C . LEU A 1 627 ? -40.458 -6.733 -23.894 1.00 43.25 627 LEU A C 1
ATOM 5065 O O . LEU A 1 627 ? -39.241 -6.556 -23.859 1.00 43.25 627 LEU A O 1
ATOM 5069 N N . ARG A 1 628 ? -41.026 -7.686 -24.643 1.00 49.22 628 ARG A N 1
ATOM 5070 C CA . ARG A 1 628 ? -40.299 -8.549 -25.590 1.00 49.22 628 ARG A CA 1
ATOM 5071 C C . ARG A 1 628 ? -40.240 -7.984 -27.012 1.00 49.22 628 ARG A C 1
ATOM 5073 O O . ARG A 1 628 ? -39.519 -8.530 -27.836 1.00 49.22 628 ARG A O 1
ATOM 5080 N N . GLY A 1 629 ? -40.941 -6.881 -27.286 1.00 40.09 629 GLY A N 1
ATOM 5081 C CA . GLY A 1 629 ? -40.961 -6.239 -28.603 1.00 40.09 629 GLY A CA 1
ATOM 5082 C C . GLY A 1 629 ? -41.837 -6.948 -29.642 1.00 40.09 629 GLY A C 1
ATOM 5083 O O . GLY A 1 629 ? -41.617 -6.764 -30.833 1.00 40.09 629 GLY A O 1
ATOM 5084 N N . GLU A 1 630 ? -42.818 -7.746 -29.214 1.00 43.09 630 GLU A N 1
ATOM 5085 C CA . GLU A 1 630 ? -43.614 -8.623 -30.092 1.00 43.09 630 GLU A CA 1
ATOM 5086 C C . GLU A 1 630 ? -44.926 -7.986 -30.602 1.00 43.09 630 GLU A C 1
ATOM 5088 O O . GLU A 1 630 ? -45.734 -8.662 -31.232 1.00 43.09 630 GLU A O 1
ATOM 5093 N N . ILE A 1 631 ? -45.165 -6.691 -30.358 1.00 42.47 631 ILE A N 1
ATOM 5094 C CA . ILE A 1 631 ? -46.399 -6.007 -30.787 1.00 42.47 631 ILE A CA 1
ATOM 5095 C C . ILE A 1 631 ? -46.106 -5.116 -32.002 1.00 42.47 631 ILE A C 1
ATOM 5097 O O . ILE A 1 631 ? -45.324 -4.168 -31.902 1.00 42.47 631 ILE A O 1
ATOM 5101 N N . SER A 1 632 ? -46.743 -5.409 -33.143 1.00 41.09 632 SER A N 1
ATOM 5102 C CA . SER A 1 632 ? -46.675 -4.576 -34.350 1.00 41.09 632 SER A CA 1
ATOM 5103 C C . SER A 1 632 ? -47.458 -3.269 -34.177 1.00 41.09 632 SER A C 1
ATOM 5105 O O . SER A 1 632 ? -48.491 -3.206 -33.510 1.00 41.09 632 SER A O 1
ATOM 5107 N N . GLN A 1 633 ? -46.959 -2.206 -34.809 1.00 41.75 633 GLN A N 1
ATOM 5108 C CA . GLN A 1 633 ? -47.479 -0.836 -34.717 1.00 41.75 633 GLN A CA 1
ATOM 5109 C C . GLN A 1 633 ? -48.901 -0.639 -35.281 1.00 41.75 633 GLN A C 1
ATOM 5111 O O . GLN A 1 633 ? -49.451 0.450 -35.160 1.00 41.75 633 GLN A O 1
ATOM 5116 N N . GLU A 1 634 ? -49.509 -1.671 -35.865 1.00 40.03 634 GLU A N 1
ATOM 5117 C CA . GLU A 1 634 ? -50.840 -1.611 -36.484 1.00 40.03 634 GLU A CA 1
ATOM 5118 C C . GLU A 1 634 ? -51.988 -1.907 -35.499 1.00 40.03 634 GLU A C 1
ATOM 5120 O O . GLU A 1 634 ? -53.155 -1.805 -35.863 1.00 40.03 634 GLU A O 1
ATOM 5125 N N . MET A 1 635 ? -51.683 -2.231 -34.236 1.00 42.56 635 MET A N 1
ATOM 5126 C CA . MET A 1 635 ? -52.674 -2.612 -33.215 1.00 42.56 635 MET A CA 1
ATOM 5127 C C . MET A 1 635 ? -52.941 -1.531 -32.149 1.00 42.56 635 MET A C 1
ATOM 5129 O O . MET A 1 635 ? -53.326 -1.844 -31.022 1.00 42.56 635 MET A O 1
ATOM 5133 N N . VAL A 1 636 ? -52.739 -0.251 -32.476 1.00 40.34 636 VAL A N 1
ATOM 5134 C CA . VAL A 1 636 ? -53.024 0.872 -31.565 1.00 40.34 636 VAL A CA 1
ATOM 5135 C C . VAL A 1 636 ? -54.276 1.620 -32.047 1.00 40.34 636 VAL A C 1
ATOM 5137 O O . VAL A 1 636 ? -54.262 2.152 -33.156 1.00 40.34 636 VAL A O 1
ATOM 5140 N N . PRO A 1 637 ? -55.369 1.683 -31.257 1.00 39.16 637 PRO A N 1
ATOM 5141 C CA . PRO A 1 637 ? -56.566 2.432 -31.630 1.00 39.16 637 PRO A CA 1
ATOM 5142 C C . PRO A 1 637 ? -56.269 3.926 -31.875 1.00 39.16 637 PRO A C 1
ATOM 5144 O O . PRO A 1 637 ? -55.472 4.513 -31.138 1.00 39.16 637 PRO A O 1
ATOM 5147 N N . PRO A 1 638 ? -56.953 4.582 -32.832 1.00 37.94 638 PRO A N 1
ATOM 5148 C CA . PRO A 1 638 ? -56.620 5.927 -33.327 1.00 37.94 638 PRO A CA 1
ATOM 5149 C C . PRO A 1 638 ? -56.796 7.079 -32.316 1.00 37.94 638 PRO A C 1
ATOM 5151 O O . PRO A 1 638 ? -56.542 8.228 -32.661 1.00 37.94 638 PRO A O 1
ATOM 5154 N N . PHE A 1 639 ? -57.217 6.803 -31.077 1.00 38.16 639 PHE A N 1
ATOM 5155 C CA . PHE A 1 639 ? -57.346 7.809 -30.014 1.00 38.16 639 PHE A CA 1
ATOM 5156 C C . PHE A 1 639 ? -56.130 7.880 -29.075 1.00 38.16 639 PHE A C 1
ATOM 5158 O O . PHE A 1 639 ? -56.063 8.772 -28.229 1.00 38.16 639 PHE A O 1
ATOM 5165 N N . CYS A 1 640 ? -55.171 6.953 -29.179 1.00 35.88 640 CYS A N 1
ATOM 5166 C CA . CYS A 1 640 ? -53.950 7.015 -28.383 1.00 35.88 640 CYS A CA 1
ATOM 5167 C C . CYS A 1 640 ? -52.962 7.983 -29.032 1.00 35.88 640 CYS A C 1
ATOM 5169 O O . CYS A 1 640 ? -52.272 7.628 -29.986 1.00 35.88 640 CYS A O 1
ATOM 5171 N N . ASP A 1 641 ? -52.873 9.199 -28.492 1.00 42.03 641 ASP A N 1
ATOM 5172 C CA . ASP A 1 641 ? -51.855 10.154 -28.910 1.00 42.03 641 ASP A CA 1
ATOM 5173 C C . ASP A 1 641 ? -50.460 9.638 -28.520 1.00 42.03 641 ASP A C 1
ATOM 5175 O O . ASP A 1 641 ? -50.004 9.720 -27.376 1.00 42.03 641 ASP A O 1
ATOM 5179 N N . THR A 1 642 ? -49.778 9.041 -29.496 1.00 42.66 642 THR A N 1
ATOM 5180 C CA . THR A 1 642 ? -48.423 8.516 -29.336 1.00 42.66 642 THR A CA 1
ATOM 5181 C C . THR A 1 642 ? -47.373 9.623 -29.263 1.00 42.66 642 THR A C 1
ATOM 5183 O O . THR A 1 642 ? -46.215 9.304 -29.002 1.00 42.66 642 THR A O 1
ATOM 5186 N N . SER A 1 643 ? -47.746 10.901 -29.442 1.00 42.38 643 SER A N 1
ATOM 5187 C CA . SER A 1 643 ? -46.834 12.053 -29.502 1.00 42.38 643 SER A CA 1
ATOM 5188 C C . SER A 1 643 ? -45.896 12.141 -28.291 1.00 42.38 643 SER A C 1
ATOM 5190 O O . SER A 1 643 ? -44.685 12.327 -28.462 1.00 42.38 643 SER A O 1
ATOM 5192 N N . PHE A 1 644 ? -46.403 11.888 -27.079 1.00 40.03 644 PHE A N 1
ATOM 5193 C CA . PHE A 1 644 ? -45.612 11.854 -25.844 1.00 40.03 644 PHE A CA 1
ATOM 5194 C C . PHE A 1 644 ? -44.583 10.712 -25.842 1.00 40.03 644 PHE A C 1
ATOM 5196 O O . PHE A 1 644 ? -43.417 10.911 -25.494 1.00 40.03 644 PHE A O 1
ATOM 5203 N N . PHE A 1 645 ? -44.968 9.524 -26.316 1.00 37.44 645 PHE A N 1
ATOM 5204 C CA . PHE A 1 645 ? -44.086 8.358 -26.379 1.00 37.44 645 PHE A CA 1
ATOM 5205 C C . PHE A 1 645 ? -43.069 8.453 -27.516 1.00 37.44 645 PHE A C 1
ATOM 5207 O O . PHE A 1 645 ? -41.910 8.106 -27.309 1.00 37.44 645 PHE A O 1
ATOM 5214 N N . THR A 1 646 ? -43.423 9.008 -28.678 1.00 40.56 646 THR A N 1
ATOM 5215 C CA . THR A 1 646 ? -42.447 9.354 -29.724 1.00 40.56 646 THR A CA 1
ATOM 5216 C C . THR A 1 646 ? -41.490 10.447 -29.269 1.00 40.56 646 THR A C 1
ATOM 5218 O O . THR A 1 646 ? -40.324 10.424 -29.658 1.00 40.56 646 THR A O 1
ATOM 5221 N N . THR A 1 647 ? -41.919 11.365 -28.400 1.00 43.44 647 THR A N 1
ATOM 5222 C CA . THR A 1 647 ? -41.035 12.378 -27.803 1.00 43.44 647 THR A CA 1
ATOM 5223 C C . THR A 1 647 ? -40.068 11.742 -26.808 1.00 43.44 647 THR A C 1
ATOM 5225 O O . THR A 1 647 ? -38.875 12.012 -26.871 1.00 43.44 647 THR A O 1
ATOM 5228 N N . ILE A 1 648 ? -40.527 10.813 -25.963 1.00 39.94 648 ILE A N 1
ATOM 5229 C CA . ILE A 1 648 ? -39.657 10.060 -25.045 1.00 39.94 648 ILE A CA 1
ATOM 5230 C C . ILE A 1 648 ? -38.708 9.129 -25.803 1.00 39.94 648 ILE A C 1
ATOM 5232 O O . ILE A 1 648 ? -37.528 9.081 -25.477 1.00 39.94 648 ILE A O 1
ATOM 5236 N N . VAL A 1 649 ? -39.176 8.416 -26.829 1.00 42.66 649 VAL A N 1
ATOM 5237 C CA . VAL A 1 649 ? -38.350 7.504 -27.637 1.00 42.66 649 VAL A CA 1
ATOM 5238 C C . VAL A 1 649 ? -37.369 8.286 -28.506 1.00 42.66 649 VAL A C 1
ATOM 5240 O O . VAL A 1 649 ? -36.224 7.868 -28.649 1.00 42.66 649 VAL A O 1
ATOM 5243 N N . SER A 1 650 ? -37.755 9.443 -29.048 1.00 41.16 650 SER A N 1
ATOM 5244 C CA . SER A 1 650 ? -36.818 10.314 -29.763 1.00 41.16 650 SER A CA 1
ATOM 5245 C C . SER A 1 650 ? -35.829 10.994 -28.815 1.00 41.16 650 SER A C 1
ATOM 5247 O O . SER A 1 650 ? -34.663 11.113 -29.180 1.00 41.16 650 SER A O 1
ATOM 5249 N N . HIS A 1 651 ? -36.218 11.344 -27.582 1.00 41.03 651 HIS A N 1
ATOM 5250 C CA . HIS A 1 651 ? -35.275 11.793 -26.554 1.00 41.03 651 HIS A CA 1
ATOM 5251 C C . HIS A 1 651 ? -34.349 10.671 -26.076 1.00 41.03 651 HIS A C 1
ATOM 5253 O O . HIS A 1 651 ? -33.158 10.916 -25.927 1.00 41.03 651 HIS A O 1
ATOM 5259 N N . ALA A 1 652 ? -34.844 9.446 -25.908 1.00 36.59 652 ALA A N 1
ATOM 5260 C CA . ALA A 1 652 ? -34.050 8.282 -25.518 1.00 36.59 652 ALA A CA 1
ATOM 5261 C C . ALA A 1 652 ? -33.110 7.810 -26.639 1.00 36.59 652 ALA A C 1
ATOM 5263 O O . ALA A 1 652 ? -32.022 7.333 -26.350 1.00 36.59 652 ALA A O 1
ATOM 5264 N N . ARG A 1 653 ? -33.487 7.984 -27.915 1.00 41.88 653 ARG A N 1
ATOM 5265 C CA . ARG A 1 653 ? -32.608 7.747 -29.077 1.00 41.88 653 ARG A CA 1
ATOM 5266 C C . ARG A 1 653 ? -31.606 8.885 -29.306 1.00 41.88 653 ARG A C 1
ATOM 5268 O O . ARG A 1 653 ? -30.550 8.639 -29.878 1.00 41.88 653 ARG A O 1
ATOM 5275 N N . LYS A 1 654 ? -31.926 10.115 -28.880 1.00 41.47 654 LYS A N 1
ATOM 5276 C CA . LYS A 1 654 ? -31.021 11.281 -28.924 1.00 41.47 654 LYS A CA 1
ATOM 5277 C C . LYS A 1 654 ? -30.073 11.354 -27.725 1.00 41.47 654 LYS A C 1
ATOM 5279 O O . LYS A 1 654 ? -29.031 11.994 -27.838 1.00 41.47 654 LYS A O 1
ATOM 5284 N N . GLN A 1 655 ? -30.397 10.722 -26.596 1.00 37.62 655 GLN A N 1
ATOM 5285 C CA . GLN A 1 655 ? -29.421 10.512 -25.533 1.00 37.62 655 GLN A CA 1
ATOM 5286 C C . GLN A 1 655 ? -28.499 9.357 -25.936 1.00 37.62 655 GLN A C 1
ATOM 5288 O O . GLN A 1 655 ? -28.986 8.268 -26.242 1.00 37.62 655 GLN A O 1
ATOM 5293 N N . PRO A 1 656 ? -27.171 9.565 -25.974 1.00 35.16 656 PRO A N 1
ATOM 5294 C CA . PRO A 1 656 ? -26.256 8.480 -26.274 1.00 35.16 656 PRO A CA 1
ATOM 5295 C C . PRO A 1 656 ? -26.441 7.369 -25.234 1.00 35.16 656 PRO A C 1
ATOM 5297 O O . PRO A 1 656 ? -26.752 7.629 -24.072 1.00 35.16 656 PRO A O 1
ATOM 5300 N N . ASN A 1 657 ? -26.250 6.130 -25.679 1.00 36.97 657 ASN A N 1
ATOM 5301 C CA . ASN A 1 657 ? -26.487 4.856 -24.992 1.00 36.97 657 ASN A CA 1
ATOM 5302 C C . ASN A 1 657 ? -25.552 4.618 -23.772 1.00 36.97 657 ASN A C 1
ATOM 5304 O O . ASN A 1 657 ? -24.971 3.551 -23.608 1.00 36.97 657 ASN A O 1
ATOM 5308 N N . VAL A 1 658 ? -25.347 5.630 -22.923 1.00 39.00 658 VAL A N 1
ATOM 5309 C CA . VAL A 1 658 ? -24.259 5.711 -21.934 1.00 39.00 658 VAL A CA 1
ATOM 5310 C C . VAL A 1 658 ? -24.526 4.833 -20.701 1.00 39.00 658 VAL A C 1
ATOM 5312 O O . VAL A 1 658 ? -23.598 4.214 -20.185 1.00 39.00 658 VAL A O 1
ATOM 5315 N N . GLN A 1 659 ? -25.782 4.696 -20.251 1.00 36.69 659 GLN A N 1
ATOM 5316 C CA . GLN A 1 659 ? -26.091 4.038 -18.967 1.00 36.69 659 GLN A CA 1
ATOM 5317 C C . GLN A 1 659 ? -26.028 2.499 -18.988 1.00 36.69 659 GLN A C 1
ATOM 5319 O O . GLN A 1 659 ? -25.698 1.891 -17.968 1.00 36.69 659 GLN A O 1
ATOM 5324 N N . VAL A 1 660 ? -26.316 1.844 -20.119 1.00 35.06 660 VAL A N 1
ATOM 5325 C CA . VAL A 1 660 ? -26.254 0.368 -20.220 1.00 35.06 660 VAL A CA 1
ATOM 5326 C C . VAL A 1 660 ? -24.809 -0.109 -20.429 1.00 35.06 660 VAL A C 1
ATOM 5328 O O . VAL A 1 660 ? -24.412 -1.148 -19.895 1.00 35.06 660 VAL A O 1
ATOM 5331 N N . GLU A 1 661 ? -23.988 0.685 -21.125 1.00 32.75 661 GLU A N 1
ATOM 5332 C CA . GLU A 1 661 ? -22.569 0.395 -21.370 1.00 32.75 661 GLU A CA 1
ATOM 5333 C C . GLU A 1 661 ? -21.687 0.604 -20.122 1.00 32.75 661 GLU A C 1
ATOM 5335 O O . GLU A 1 661 ? -20.785 -0.202 -19.879 1.00 32.75 661 GLU A O 1
ATOM 5340 N N . ASP A 1 662 ? -21.990 1.598 -19.272 1.00 36.44 662 ASP A N 1
ATOM 5341 C CA . ASP A 1 662 ? -21.328 1.803 -17.966 1.00 36.44 662 ASP A CA 1
ATOM 5342 C C . ASP A 1 662 ? -21.492 0.602 -17.027 1.00 36.44 662 ASP A C 1
ATOM 5344 O O . ASP A 1 662 ? -20.590 0.240 -16.268 1.00 36.44 662 ASP A O 1
ATOM 5348 N N . CYS A 1 663 ? -22.651 -0.054 -17.099 1.00 35.69 663 CYS A N 1
ATOM 5349 C CA . CYS A 1 663 ? -22.962 -1.216 -16.282 1.00 35.69 663 CYS A CA 1
ATOM 5350 C C . CYS A 1 663 ? -22.129 -2.441 -16.701 1.00 35.69 663 CYS A C 1
ATOM 5352 O O . CYS A 1 663 ? -21.662 -3.203 -15.852 1.00 35.69 663 CYS A O 1
ATOM 5354 N N . HIS A 1 664 ? -21.895 -2.599 -18.009 1.00 33.91 664 HIS A N 1
ATOM 5355 C CA . HIS A 1 664 ? -21.123 -3.697 -18.595 1.00 33.91 664 HIS A CA 1
ATOM 5356 C C . HIS A 1 664 ? -19.603 -3.512 -18.456 1.00 33.91 664 HIS A C 1
ATOM 5358 O O . HIS A 1 664 ? -18.899 -4.494 -18.200 1.00 33.91 664 HIS A O 1
ATOM 5364 N N . SER A 1 665 ? -19.082 -2.283 -18.579 1.00 36.81 665 SER A N 1
ATOM 5365 C CA . SER A 1 665 ? -17.652 -2.007 -18.368 1.00 36.81 665 SER A CA 1
ATOM 5366 C C . SER A 1 665 ? -17.261 -2.216 -16.904 1.00 36.81 665 SER A C 1
ATOM 5368 O O . SER A 1 665 ? -16.290 -2.917 -16.629 1.00 36.81 665 SER A O 1
ATOM 5370 N N . ALA A 1 666 ? -18.088 -1.744 -15.965 1.00 38.72 666 ALA A N 1
ATOM 5371 C CA . ALA A 1 666 ? -17.904 -1.986 -14.543 1.00 38.72 666 ALA A CA 1
ATOM 5372 C C . ALA A 1 666 ? -17.965 -3.484 -14.209 1.00 38.72 666 ALA A C 1
ATOM 5374 O O . ALA A 1 666 ? -17.148 -3.957 -13.426 1.00 38.72 666 ALA A O 1
ATOM 5375 N N . LEU A 1 667 ? -18.849 -4.264 -14.846 1.00 36.56 667 LEU A N 1
ATOM 5376 C CA . LEU A 1 667 ? -18.905 -5.724 -14.681 1.00 36.56 667 LEU A CA 1
ATOM 5377 C C . LEU A 1 667 ? -17.635 -6.428 -15.190 1.00 36.56 667 LEU A C 1
ATOM 5379 O O . LEU A 1 667 ? -17.212 -7.397 -14.566 1.00 36.56 667 LEU A O 1
ATOM 5383 N N . LYS A 1 668 ? -16.995 -5.930 -16.258 1.00 37.34 668 LYS A N 1
ATOM 5384 C CA . LYS A 1 668 ? -15.698 -6.432 -16.753 1.00 37.34 668 LYS A CA 1
ATOM 5385 C C . LYS A 1 668 ? -14.520 -6.008 -15.878 1.00 37.34 668 LYS A C 1
ATOM 5387 O O . LYS A 1 668 ? -13.694 -6.859 -15.563 1.00 37.34 668 LYS A O 1
ATOM 5392 N N . SER A 1 669 ? -14.465 -4.759 -15.408 1.00 41.84 669 SER A N 1
ATOM 5393 C CA . SER A 1 669 ? -13.496 -4.336 -14.382 1.00 41.84 669 SER A CA 1
ATOM 5394 C C . SER A 1 669 ? -13.645 -5.192 -13.129 1.00 41.84 669 SER A C 1
ATOM 5396 O O . SER A 1 669 ? -12.664 -5.617 -12.537 1.00 41.84 669 SER A O 1
ATOM 5398 N N . LEU A 1 670 ? -14.881 -5.526 -12.762 1.00 40.03 670 LEU A N 1
ATOM 5399 C CA . LEU A 1 670 ? -15.183 -6.395 -11.636 1.00 40.03 670 LEU A CA 1
ATOM 5400 C C . LEU A 1 670 ? -14.875 -7.870 -11.915 1.00 40.03 670 LEU A C 1
ATOM 5402 O O . LEU A 1 670 ? -14.493 -8.572 -10.994 1.00 40.03 670 LEU A O 1
ATOM 5406 N N . GLN A 1 671 ? -14.978 -8.358 -13.153 1.00 35.62 671 GLN A N 1
ATOM 5407 C CA . GLN A 1 671 ? -14.524 -9.700 -13.544 1.00 35.62 671 GLN A CA 1
ATOM 5408 C C . GLN A 1 671 ? -12.992 -9.808 -13.579 1.00 35.62 671 GLN A C 1
ATOM 5410 O O . GLN A 1 671 ? -12.461 -10.819 -13.127 1.00 35.62 671 GLN A O 1
ATOM 5415 N N . ALA A 1 672 ? -12.280 -8.760 -14.005 1.00 35.66 672 ALA A N 1
ATOM 5416 C CA . ALA A 1 672 ? -10.837 -8.640 -13.795 1.00 35.66 672 ALA A CA 1
ATOM 5417 C C . ALA A 1 672 ? -10.513 -8.619 -12.287 1.00 35.66 672 ALA A C 1
ATOM 5419 O O . ALA A 1 672 ? -9.599 -9.299 -11.835 1.00 35.66 672 ALA A O 1
ATOM 5420 N N . VAL A 1 673 ? -11.359 -7.972 -11.473 1.00 37.66 673 VAL A N 1
ATOM 5421 C CA . VAL A 1 673 ? -11.282 -8.017 -10.000 1.00 37.66 673 VAL A CA 1
ATOM 5422 C C . VAL A 1 673 ? -11.681 -9.355 -9.387 1.00 37.66 673 VAL A C 1
ATOM 5424 O O . VAL A 1 673 ? -11.165 -9.731 -8.339 1.00 37.66 673 VAL A O 1
ATOM 5427 N N . LYS A 1 674 ? -12.501 -10.149 -10.067 1.00 34.88 674 LYS A N 1
ATOM 5428 C CA . LYS A 1 674 ? -12.801 -11.528 -9.690 1.00 34.88 674 LYS A CA 1
ATOM 5429 C C . LYS A 1 674 ? -11.587 -12.437 -9.902 1.00 34.88 674 LYS A C 1
ATOM 5431 O O . LYS A 1 674 ? -11.394 -13.346 -9.106 1.00 34.88 674 LYS A O 1
ATOM 5436 N N . ALA A 1 675 ? -10.736 -12.147 -10.891 1.00 32.50 675 ALA A N 1
ATOM 5437 C CA . ALA A 1 675 ? -9.407 -12.756 -10.991 1.00 32.50 675 ALA A CA 1
ATOM 5438 C C . ALA A 1 675 ? -8.457 -12.269 -9.870 1.00 32.50 675 ALA A C 1
ATOM 5440 O O . ALA A 1 675 ? -7.566 -13.005 -9.457 1.00 32.50 675 ALA A O 1
ATOM 5441 N N . PHE A 1 676 ? -8.687 -11.074 -9.302 1.00 36.12 676 PHE A N 1
ATOM 5442 C CA . PHE A 1 676 ? -7.984 -10.580 -8.101 1.00 36.12 676 PHE A CA 1
ATOM 5443 C C . PHE A 1 676 ? -8.508 -11.174 -6.777 1.00 36.12 676 PHE A C 1
ATOM 5445 O O . PHE A 1 676 ? -7.816 -11.081 -5.759 1.00 36.12 676 PHE A O 1
ATOM 5452 N N . SER A 1 677 ? -9.696 -11.791 -6.778 1.00 33.34 677 SER A N 1
ATOM 5453 C CA . SER A 1 677 ? -10.371 -12.373 -5.611 1.00 33.34 677 SER A CA 1
ATOM 5454 C C . SER A 1 677 ? -10.829 -13.805 -5.909 1.00 33.34 677 SER A C 1
ATOM 5456 O O . SER A 1 677 ? -12.020 -14.123 -5.941 1.00 33.34 677 SER A O 1
ATOM 5458 N N . GLU A 1 678 ? -9.877 -14.703 -6.161 1.00 30.62 678 GLU A N 1
ATOM 5459 C CA . GLU A 1 678 ? -10.204 -16.124 -6.200 1.00 30.62 678 GLU A CA 1
ATOM 5460 C C . GLU A 1 678 ? -10.486 -16.663 -4.790 1.00 30.62 678 GLU A C 1
ATOM 5462 O O . GLU A 1 678 ? -9.730 -16.471 -3.838 1.00 30.62 678 GLU A O 1
ATOM 5467 N N . LYS A 1 679 ? -11.650 -17.316 -4.705 1.00 31.38 679 LYS A N 1
ATOM 5468 C CA . LYS A 1 679 ? -12.246 -18.105 -3.619 1.00 31.38 679 LYS A CA 1
ATOM 5469 C C . LYS A 1 679 ? -11.385 -18.296 -2.362 1.00 31.38 679 LYS A C 1
ATOM 5471 O O . LYS A 1 679 ? -10.473 -19.119 -2.333 1.00 31.38 679 LYS A O 1
ATOM 5476 N N . LYS A 1 680 ? -11.881 -17.766 -1.240 1.00 34.78 680 LYS A N 1
ATOM 5477 C CA . LYS A 1 680 ? -11.846 -18.521 0.018 1.00 34.78 680 LYS A CA 1
ATOM 5478 C C . LYS A 1 680 ? -13.243 -18.967 0.420 1.00 34.78 680 LYS A C 1
ATOM 5480 O O . LYS A 1 680 ? -14.108 -18.160 0.746 1.00 34.78 680 LYS A O 1
ATOM 5485 N N . SER A 1 681 ? -13.405 -20.288 0.429 1.00 27.58 681 SER A N 1
ATOM 5486 C CA . SER A 1 681 ? -14.265 -20.966 1.389 1.00 27.58 681 SER A CA 1
ATOM 5487 C C . SER A 1 681 ? -13.831 -20.548 2.795 1.00 27.58 681 SER A C 1
ATOM 5489 O O . SER A 1 681 ? -12.644 -20.584 3.129 1.00 27.58 681 SER A O 1
ATOM 5491 N N . ILE A 1 682 ? -14.793 -20.096 3.592 1.00 33.34 682 ILE A N 1
ATOM 5492 C CA . ILE A 1 682 ? -14.608 -19.752 4.997 1.00 33.34 682 ILE A CA 1
ATOM 5493 C C . ILE A 1 682 ? -14.447 -21.069 5.762 1.00 33.34 682 ILE A C 1
ATOM 5495 O O . ILE A 1 682 ? -15.410 -21.639 6.261 1.00 33.34 682 ILE A O 1
ATOM 5499 N N . THR A 1 683 ? -13.216 -21.554 5.895 1.00 32.03 683 THR A N 1
ATOM 5500 C CA . THR A 1 683 ? -12.848 -22.246 7.133 1.00 32.03 683 THR A CA 1
ATOM 5501 C C . THR A 1 683 ? -12.707 -21.155 8.196 1.00 32.03 683 THR A C 1
ATOM 5503 O O . THR A 1 683 ? -11.893 -20.249 8.031 1.00 32.03 683 THR A O 1
ATOM 5506 N N . GLY A 1 684 ? -13.552 -21.196 9.227 1.00 43.91 684 GLY A N 1
ATOM 5507 C CA . GLY A 1 684 ? -13.945 -20.082 10.106 1.00 43.91 684 GLY A CA 1
ATOM 5508 C C . GLY A 1 684 ? -12.903 -19.385 10.997 1.00 43.91 684 GLY A C 1
ATOM 5509 O O . GLY A 1 684 ? -13.294 -18.875 12.042 1.00 43.91 684 GLY A O 1
ATOM 5510 N N . LYS A 1 685 ? -11.618 -19.304 10.627 1.00 52.44 685 LYS A N 1
ATOM 5511 C CA . LYS A 1 685 ? -10.630 -18.452 11.318 1.00 52.44 685 LYS A CA 1
ATOM 5512 C C . LYS A 1 685 ? -10.051 -17.380 10.378 1.00 52.44 685 LYS A C 1
ATOM 5514 O O . LYS A 1 685 ? -9.626 -17.728 9.273 1.00 52.44 685 LYS A O 1
ATOM 5519 N N . PRO A 1 686 ? -10.009 -16.096 10.789 1.00 59.00 686 PRO A N 1
ATOM 5520 C CA . PRO A 1 686 ? -9.283 -15.053 10.062 1.00 59.00 686 PRO A CA 1
ATOM 5521 C C . PRO A 1 686 ? -7.800 -15.429 9.921 1.00 59.00 686 PRO A C 1
ATOM 5523 O O . PRO A 1 686 ? -7.220 -16.008 10.836 1.00 59.00 686 PRO A O 1
ATOM 5526 N N . SER A 1 687 ? -7.185 -15.142 8.772 1.00 69.88 687 SER A N 1
ATOM 5527 C CA . SER A 1 687 ? -5.745 -15.362 8.568 1.00 69.88 687 SER A CA 1
ATOM 5528 C C . SER A 1 687 ? -4.917 -14.247 9.205 1.00 69.88 687 SER A C 1
ATOM 5530 O O . SER A 1 687 ? -5.282 -13.084 9.046 1.00 69.88 687 SER A O 1
ATOM 5532 N N . SER A 1 688 ? -3.790 -14.598 9.823 1.00 79.00 688 SER A N 1
ATOM 5533 C CA . SER A 1 688 ? -2.785 -13.666 10.356 1.00 79.00 688 SER A CA 1
ATOM 5534 C C . SER A 1 688 ? -2.184 -12.751 9.283 1.00 79.00 688 SER A C 1
ATOM 5536 O O . SER A 1 688 ? -2.305 -13.021 8.080 1.00 79.00 688 SER A O 1
ATOM 5538 N N . VAL A 1 689 ? -1.510 -11.679 9.710 1.00 77.94 689 VAL A N 1
ATOM 5539 C CA . VAL A 1 689 ? -0.797 -10.759 8.808 1.00 77.94 689 VAL A CA 1
ATOM 5540 C C . VAL A 1 689 ? 0.281 -11.491 8.036 1.00 77.94 689 VAL A C 1
ATOM 5542 O O . VAL A 1 689 ? 0.297 -11.376 6.815 1.00 77.94 689 VAL A O 1
ATOM 5545 N N . GLY A 1 690 ? 1.121 -12.287 8.704 1.00 82.00 690 GLY A N 1
ATOM 5546 C CA . GLY A 1 690 ? 2.180 -13.062 8.059 1.00 82.00 690 GLY A CA 1
ATOM 5547 C C . GLY A 1 690 ? 1.629 -13.945 6.941 1.00 82.00 690 GLY A C 1
ATOM 5548 O O . GLY A 1 690 ? 2.118 -13.918 5.814 1.00 82.00 690 GLY A O 1
ATOM 5549 N N . LYS A 1 691 ? 0.505 -14.627 7.186 1.00 83.19 691 LYS A N 1
ATOM 5550 C CA . LYS A 1 691 ? -0.152 -15.464 6.175 1.00 83.19 691 LYS A CA 1
ATOM 5551 C C . LYS A 1 691 ? -0.784 -14.665 5.033 1.00 83.19 691 LYS A C 1
ATOM 5553 O O . LYS A 1 691 ? -0.742 -15.105 3.881 1.00 83.19 691 LYS A O 1
ATOM 5558 N N . GLN A 1 692 ? -1.394 -13.512 5.321 1.00 81.25 692 GLN A N 1
ATOM 5559 C CA . GLN A 1 692 ? -1.899 -12.596 4.287 1.00 81.25 692 GLN A CA 1
ATOM 5560 C C . GLN A 1 692 ? -0.749 -12.054 3.425 1.00 81.25 692 GLN A C 1
ATOM 5562 O O . GLN A 1 692 ? -0.867 -12.005 2.200 1.00 81.25 692 GLN A O 1
ATOM 5567 N N . PHE A 1 693 ? 0.367 -11.701 4.063 1.00 83.62 693 PHE A N 1
ATOM 5568 C CA . PHE A 1 693 ? 1.576 -11.189 3.435 1.00 83.62 693 PHE A CA 1
ATOM 5569 C C . PHE A 1 693 ? 2.201 -12.234 2.508 1.00 83.62 693 PHE A C 1
ATOM 5571 O O . PHE A 1 693 ? 2.346 -11.976 1.316 1.00 83.62 693 PHE A O 1
ATOM 5578 N N . GLN A 1 694 ? 2.454 -13.449 3.007 1.00 86.94 694 GLN A N 1
ATOM 5579 C CA . GLN A 1 694 ? 2.969 -14.574 2.216 1.00 86.94 694 GLN A CA 1
ATOM 5580 C C . GLN A 1 694 ? 2.087 -14.877 1.000 1.00 86.94 694 GLN A C 1
ATOM 5582 O O . GLN A 1 694 ? 2.588 -15.121 -0.098 1.00 86.94 694 GLN A O 1
ATOM 5587 N N . HIS A 1 695 ? 0.761 -14.828 1.165 1.00 85.88 695 HIS A N 1
ATOM 5588 C CA . HIS A 1 695 ? -0.169 -15.017 0.055 1.00 85.88 695 HIS A CA 1
ATOM 5589 C C . HIS A 1 695 ? -0.063 -13.900 -0.994 1.00 85.88 695 HIS A C 1
ATOM 5591 O O . HIS A 1 695 ? -0.020 -14.183 -2.193 1.00 85.88 695 HIS A O 1
ATOM 5597 N N . SER A 1 696 ? 0.006 -12.640 -0.555 1.00 85.19 696 SER A N 1
ATOM 5598 C CA . SER A 1 696 ? 0.171 -11.481 -1.437 1.00 85.19 696 SER A CA 1
ATOM 5599 C C . SER A 1 696 ? 1.507 -11.528 -2.187 1.00 85.19 696 SER A C 1
ATOM 5601 O O . SER A 1 696 ? 1.530 -11.300 -3.396 1.00 85.19 696 SER A O 1
ATOM 5603 N N . LEU A 1 697 ? 2.599 -11.890 -1.509 1.00 88.19 697 LEU A N 1
ATOM 5604 C CA . LEU A 1 697 ? 3.918 -12.063 -2.119 1.00 88.19 697 LEU A CA 1
ATOM 5605 C C . LEU A 1 697 ? 3.919 -13.215 -3.130 1.00 88.19 697 LEU A C 1
ATOM 5607 O O . LEU A 1 697 ? 4.370 -13.047 -4.256 1.00 88.19 697 LEU A O 1
ATOM 5611 N N . SER A 1 698 ? 3.313 -14.355 -2.792 1.00 89.25 698 SER A N 1
ATOM 5612 C CA . SER A 1 698 ? 3.168 -15.482 -3.726 1.00 89.25 698 SER A CA 1
ATOM 5613 C C . SER A 1 698 ? 2.402 -15.087 -4.995 1.00 89.25 698 SER A C 1
ATOM 5615 O O . SER A 1 698 ? 2.721 -15.548 -6.091 1.00 89.25 698 SER A O 1
ATOM 5617 N N . ARG A 1 699 ? 1.385 -14.220 -4.870 1.00 88.25 699 ARG A N 1
ATOM 5618 C CA . ARG A 1 699 ? 0.639 -13.678 -6.016 1.00 88.25 699 ARG A CA 1
ATOM 5619 C C . ARG A 1 699 ? 1.506 -12.755 -6.873 1.00 88.25 699 ARG A C 1
ATOM 5621 O O . ARG A 1 699 ? 1.428 -12.840 -8.098 1.00 88.25 699 ARG A O 1
ATOM 5628 N N . LEU A 1 700 ? 2.325 -11.913 -6.242 1.00 89.12 700 LEU A N 1
ATOM 5629 C CA . LEU A 1 700 ? 3.292 -11.069 -6.940 1.00 89.12 700 LEU A CA 1
ATOM 5630 C C . LEU A 1 700 ? 4.290 -11.925 -7.729 1.00 89.12 700 LEU A C 1
ATOM 5632 O O . LEU A 1 700 ? 4.414 -11.745 -8.935 1.00 89.12 700 LEU A O 1
ATOM 5636 N N . MET A 1 701 ? 4.915 -12.918 -7.089 1.00 90.00 701 MET A N 1
ATOM 5637 C CA . MET A 1 701 ? 5.884 -13.801 -7.751 1.00 90.00 701 MET A CA 1
ATOM 5638 C C . MET A 1 701 ? 5.266 -14.565 -8.927 1.00 90.00 701 MET A C 1
ATOM 5640 O O . MET A 1 701 ? 5.873 -14.659 -9.990 1.00 90.00 701 MET A O 1
ATOM 5644 N N . ARG A 1 702 ? 4.020 -15.041 -8.784 1.00 89.50 702 ARG A N 1
ATOM 5645 C CA . ARG A 1 702 ? 3.284 -15.666 -9.895 1.00 89.50 702 ARG A CA 1
ATOM 5646 C C . ARG A 1 702 ? 3.045 -14.687 -11.044 1.00 89.50 702 ARG A C 1
ATOM 5648 O O . ARG A 1 702 ? 3.169 -15.070 -12.200 1.00 89.50 702 ARG A O 1
ATOM 5655 N N . THR A 1 703 ? 2.712 -13.438 -10.734 1.00 87.56 703 THR A N 1
ATOM 5656 C CA . THR A 1 703 ? 2.513 -12.390 -11.743 1.00 87.56 703 THR A CA 1
ATOM 5657 C C . THR A 1 703 ? 3.805 -12.083 -12.498 1.00 87.56 703 THR A C 1
ATOM 5659 O O . THR A 1 703 ? 3.771 -11.951 -13.717 1.00 87.56 703 THR A O 1
ATOM 5662 N N . LEU A 1 704 ? 4.941 -12.022 -11.796 1.00 88.38 704 LEU A N 1
ATOM 5663 C CA . LEU A 1 704 ? 6.250 -11.821 -12.420 1.00 88.38 704 LEU A CA 1
ATOM 5664 C C . LEU A 1 704 ? 6.633 -12.995 -13.326 1.00 88.38 704 LEU A C 1
ATOM 5666 O O . LEU A 1 704 ? 7.047 -12.768 -14.452 1.00 88.38 704 LEU A O 1
ATOM 5670 N N . SER A 1 705 ? 6.381 -14.237 -12.899 1.00 85.94 705 SER A N 1
ATOM 5671 C CA . SER A 1 705 ? 6.689 -15.436 -13.700 1.00 85.94 705 SER A CA 1
ATOM 5672 C C . SER A 1 705 ? 5.903 -15.563 -15.016 1.00 85.94 705 SER A C 1
ATOM 5674 O O . SER A 1 705 ? 6.214 -16.424 -15.831 1.00 85.94 705 SER A O 1
ATOM 5676 N N . GLN A 1 706 ? 4.868 -14.741 -15.224 1.00 86.56 706 GLN A N 1
ATOM 5677 C CA . GLN A 1 706 ? 4.068 -14.714 -16.458 1.00 86.56 706 GLN A CA 1
ATOM 5678 C C . GLN A 1 706 ? 4.631 -13.763 -17.528 1.00 86.56 706 GLN A C 1
ATOM 5680 O O . GLN A 1 706 ? 4.010 -13.609 -18.583 1.00 86.56 706 GLN A O 1
ATOM 5685 N N . ALA A 1 707 ? 5.747 -13.085 -17.248 1.00 87.25 707 ALA A N 1
ATOM 5686 C CA . ALA A 1 707 ? 6.354 -12.102 -18.131 1.00 87.25 707 ALA A CA 1
ATOM 5687 C C . ALA A 1 707 ? 7.884 -12.232 -18.153 1.00 87.25 707 ALA A C 1
ATOM 5689 O O . ALA A 1 707 ? 8.499 -12.641 -17.171 1.00 87.25 707 ALA A O 1
ATOM 5690 N N . THR A 1 708 ? 8.502 -11.850 -19.268 1.00 85.38 708 THR A N 1
ATOM 5691 C CA . THR A 1 708 ? 9.962 -11.829 -19.414 1.00 85.38 708 THR A CA 1
ATOM 5692 C C . THR A 1 708 ? 10.547 -10.627 -18.657 1.00 85.38 708 THR A C 1
ATOM 5694 O O . THR A 1 708 ? 10.123 -9.496 -18.923 1.00 85.38 708 THR A O 1
ATOM 5697 N N . PRO A 1 709 ? 11.495 -10.821 -17.719 1.00 86.88 709 PRO A N 1
ATOM 5698 C CA . PRO A 1 709 ? 11.977 -9.736 -16.871 1.00 86.88 709 PRO A CA 1
ATOM 5699 C C . PRO A 1 709 ? 13.169 -8.964 -17.452 1.00 86.88 709 PRO A C 1
ATOM 5701 O O . PRO A 1 709 ? 14.111 -9.538 -17.993 1.00 86.88 709 PRO A O 1
ATOM 5704 N N . TYR A 1 710 ? 13.161 -7.658 -17.206 1.00 88.25 710 TYR A N 1
ATOM 5705 C CA . TYR A 1 710 ? 14.290 -6.731 -17.282 1.00 88.25 710 TYR A CA 1
ATOM 5706 C C . TYR A 1 710 ? 14.528 -6.127 -15.901 1.00 88.25 710 TYR A C 1
ATOM 5708 O O . TYR A 1 710 ? 13.586 -5.982 -15.115 1.00 88.25 710 TYR A O 1
ATOM 5716 N N . PHE A 1 711 ? 15.764 -5.733 -15.602 1.00 87.56 711 PHE A N 1
ATOM 5717 C CA . PHE A 1 711 ? 16.120 -5.284 -14.257 1.00 87.56 711 PHE A CA 1
ATOM 5718 C C . PHE A 1 711 ? 16.690 -3.871 -14.252 1.00 87.56 711 PHE A C 1
ATOM 5720 O O . PHE A 1 711 ? 17.583 -3.546 -15.031 1.00 87.56 711 PHE A O 1
ATOM 5727 N N . ILE A 1 712 ? 16.201 -3.050 -13.321 1.00 89.25 712 ILE A N 1
ATOM 5728 C CA . ILE A 1 712 ? 16.803 -1.760 -12.977 1.00 89.25 712 ILE A CA 1
ATOM 5729 C C . ILE A 1 712 ? 17.194 -1.806 -11.500 1.00 89.25 712 ILE A C 1
ATOM 5731 O O . ILE A 1 712 ? 16.357 -2.041 -10.625 1.00 89.25 712 ILE A O 1
ATOM 5735 N N . ARG A 1 713 ? 18.480 -1.609 -11.220 1.00 86.38 713 ARG A N 1
ATOM 5736 C CA . ARG A 1 713 ? 19.055 -1.583 -9.874 1.00 86.38 713 ARG A CA 1
ATOM 5737 C C . ARG A 1 713 ? 19.353 -0.141 -9.500 1.00 86.38 713 ARG A C 1
ATOM 5739 O O . ARG A 1 713 ? 20.337 0.435 -9.951 1.00 86.38 713 ARG A O 1
ATOM 5746 N N . CYS A 1 714 ? 18.477 0.430 -8.693 1.00 86.31 714 CYS A N 1
ATOM 5747 C CA . CYS A 1 714 ? 18.614 1.759 -8.134 1.00 86.31 714 CYS A CA 1
ATOM 5748 C C . CYS A 1 714 ? 19.591 1.736 -6.951 1.00 86.31 714 CYS A C 1
ATOM 5750 O O . CYS A 1 714 ? 19.436 0.935 -6.027 1.00 86.31 714 CYS A O 1
ATOM 5752 N N . ILE A 1 715 ? 20.577 2.629 -6.966 1.00 83.06 715 ILE A N 1
ATOM 5753 C CA . ILE A 1 715 ? 21.624 2.735 -5.946 1.00 83.06 715 ILE A CA 1
ATOM 5754 C C . ILE A 1 715 ? 21.540 4.115 -5.298 1.00 83.06 715 ILE A C 1
ATOM 5756 O O . ILE A 1 715 ? 21.460 5.136 -5.985 1.00 83.06 715 ILE A O 1
ATOM 5760 N N . LYS A 1 716 ? 21.553 4.143 -3.964 1.00 77.38 716 LYS A N 1
ATOM 5761 C CA . LYS A 1 716 ? 21.656 5.380 -3.188 1.00 77.38 716 LYS A CA 1
ATOM 5762 C C . LYS A 1 716 ? 23.118 5.848 -3.218 1.00 77.38 716 LYS A C 1
ATOM 5764 O O . LYS A 1 716 ? 24.008 5.053 -2.938 1.00 77.38 716 LYS A O 1
ATOM 5769 N N . SER A 1 717 ? 23.384 7.099 -3.598 1.00 76.00 717 SER A N 1
ATOM 5770 C CA . SER A 1 717 ? 24.765 7.602 -3.711 1.00 76.00 717 SER A CA 1
ATOM 5771 C C . SER A 1 717 ? 25.442 7.855 -2.363 1.00 76.00 717 SER A C 1
ATOM 5773 O O . SER A 1 717 ? 26.661 7.752 -2.262 1.00 76.00 717 SER A O 1
ATOM 5775 N N . ASN A 1 718 ? 24.667 8.221 -1.344 1.00 73.56 718 ASN A N 1
ATOM 5776 C CA . ASN A 1 718 ? 25.113 8.614 -0.007 1.00 73.56 718 ASN A CA 1
ATOM 5777 C C . ASN A 1 718 ? 23.971 8.419 1.007 1.00 73.56 718 ASN A C 1
ATOM 5779 O O . ASN A 1 718 ? 22.834 8.149 0.627 1.00 73.56 718 ASN A O 1
ATOM 5783 N N . ASN A 1 719 ? 24.285 8.485 2.304 1.00 64.19 719 ASN A N 1
ATOM 5784 C CA . ASN A 1 719 ? 23.299 8.302 3.376 1.00 64.19 719 ASN A CA 1
ATOM 5785 C C . ASN A 1 719 ? 22.614 9.596 3.828 1.00 64.19 719 ASN A C 1
ATOM 5787 O O . ASN A 1 719 ? 21.522 9.501 4.390 1.00 64.19 719 ASN A O 1
ATOM 5791 N N . GLU A 1 720 ? 23.250 10.734 3.554 1.00 52.09 720 GLU A N 1
ATOM 5792 C CA . GLU A 1 720 ? 22.710 12.097 3.652 1.00 52.09 720 GLU A CA 1
ATOM 5793 C C . GLU A 1 720 ? 21.680 12.344 2.547 1.00 52.09 720 GLU A C 1
ATOM 5795 O O . GLU A 1 720 ? 20.653 12.991 2.843 1.00 52.09 720 GLU A O 1
#

pLDDT: mean 71.71, std 21.21, range [21.67, 97.31]

Sequence (720 aa):
NLNELIHSTQLNITGPILLAVNPFNFFPIYNPKYARLYSQIRQLSSMPPHIFAIANITYHSMLRIKENQCIVISGESGSGKTESTNFLLHHFTTLSQKGSSTGSTVEQTLLSAGPVLEAFGNAVTVQNNNSSRFGKFIRVNYRENGMVSGANVEIYLLEKSRIISQAVDERNYHVFYYLLNGASEEERQRHYLMQPTEYSYLNQALSSMEMSKTMTFLDNNFYAAEGVNECYEYQRLKYAMDAVGFSQQSQQNMFAVISAVLLLGNIQYVRRSGYHSDENVSIGNEEVLSIISTLLHIKASSLQQALTMRRTVMKNDVVISQYSVSEAKDTRDAMAKCLYNALFYWIVLRINQALLKKERLTSKTGYYIGILDIFGFEDVGGKWNSFEQLCINYANEHLQAYFNQHIFQFEQVYKLFAPNYCQKINGAIVSGHSFDVTLSFQEEYLKEGITWTNIEYTDNTECVQLFQSKPYGIFRLIDEESNINNGTDESMLDKLNHFLKTNEYYETPQKRESAFIVAHYAGKVKYQIKTERWNGFREKNKDLMRQEVLMAIKKSKSAFVRGLVGNDPVAVFRWGILRATFRAANAFWQAGKLAKKRENIEHSKLPRDNKTILTGISSDTHLNAFLRGEISQEMVPPFCDTSFFTTIVSHARKQPNVQVEDCHSALKSLQAVKAFSEKKSITGKPSSVGKQFQHSLSRLMRTLSQATPYFIRCIKSNNE

Secondary structure (DSSP, 8-state):
--HHHHHT-SEEEETTEEEEE--SS--GGGSHHHHHHHHH-S-GGGS---HHHHHHHHHHHHHHH-S-EEEEEE-STTSSHHHHHHHHHHHHHHHTTTT-SS--HHHHHHHHHHHHHHHHHEEEETTEEEEE-SEEEEEEEE-TTS-EEEEEEEEE---GGGGT---TT---BHHHHHHHHH--HHHHHHHT---GGG-TTTSTT--TTTTTTTTTS--TTSSSPTT--HHHHHHHHHHHHHHHT--HHHHHHHHHHHHHHHHHHTPPEEEEE-SSS-EEEEES-HHHHHHHHHHHT--HHHHHHHHHEEEEE-SS-EEEEEPPHHHHHHHHHHHHHHHHHHHHHHHHHHHHHHHB----TT-----EEEEEE-------TTS-B-HHHHHHHHHHHHHHHHHHHHHHHHHHHHHHHSTT------S---------SHHHHHHHHHHHTPPPPPPP----HHHHHHHH-TTT-HHHHHHHHHTSTT--HHHHHHHHHHHHTT-TTEE--SS--SEEEEEETTEEEEEES-BTTB--HHHHHH----HHHHHHHHT-S-HHHHHHT-S-HHHHHHHHHHHHHHHHHHHHHHHHHHHHHHHHHHGGGS------------THHHHHHHHTT---TT-S-TT--THHHHHHHHHHHHS-SHHHHHHHHHHHHHHHHHHHS------SSPPPHHHHHHHHHHHHHHHHTTSEEEEEEEE-S---